Protein AF-A0AA35S7H7-F1 (afdb_monomer)

Structure (mmCIF, N/CA/C/O backbone):
data_AF-A0AA35S7H7-F1
#
_entry.id   AF-A0AA35S7H7-F1
#
loop_
_atom_site.group_PDB
_atom_site.id
_atom_site.type_symbol
_atom_site.label_atom_id
_atom_site.label_alt_id
_atom_site.label_comp_id
_atom_site.label_asym_id
_atom_site.label_entity_id
_atom_site.label_seq_id
_atom_site.pdbx_PDB_ins_code
_atom_site.Cartn_x
_atom_site.Cartn_y
_atom_site.Cartn_z
_atom_site.occupancy
_atom_site.B_iso_or_equiv
_atom_site.auth_seq_id
_atom_site.auth_comp_id
_atom_site.auth_asym_id
_atom_site.auth_atom_id
_atom_site.pdbx_PDB_model_num
ATOM 1 N N . MET A 1 1 ? -3.999 16.940 -35.753 1.00 52.50 1 MET A N 1
ATOM 2 C CA . MET A 1 1 ? -2.829 16.603 -36.598 1.00 52.50 1 MET A CA 1
ATOM 3 C C . MET A 1 1 ? -1.542 17.101 -35.963 1.00 52.50 1 MET A C 1
ATOM 5 O O . MET A 1 1 ? -0.672 16.279 -35.731 1.00 52.50 1 MET A O 1
ATOM 9 N N . GLU A 1 2 ? -1.475 18.368 -35.552 1.00 58.22 2 GLU A N 1
ATOM 10 C CA . GLU A 1 2 ? -0.296 18.993 -34.922 1.00 58.22 2 GLU A CA 1
ATOM 11 C C . GLU A 1 2 ? 0.248 18.241 -33.683 1.00 58.22 2 GLU A C 1
ATOM 13 O O . GLU A 1 2 ? 1.444 17.981 -33.586 1.00 58.22 2 GLU A O 1
ATOM 18 N N . CYS A 1 3 ? -0.618 17.760 -32.777 1.00 60.22 3 CYS A N 1
ATOM 19 C CA . CYS A 1 3 ? -0.177 16.963 -31.619 1.00 60.22 3 CYS A CA 1
ATOM 20 C C . CYS A 1 3 ? 0.458 15.611 -31.998 1.00 60.22 3 CYS A C 1
ATOM 22 O O . CYS A 1 3 ? 1.395 15.171 -31.341 1.00 60.22 3 CYS A O 1
ATOM 24 N N . VAL A 1 4 ? -0.030 14.948 -33.053 1.00 66.81 4 VAL A N 1
ATOM 25 C CA . VAL A 1 4 ? 0.503 13.645 -33.502 1.00 66.81 4 VAL A CA 1
ATOM 26 C C . VAL A 1 4 ? 1.859 13.828 -34.182 1.00 66.81 4 VAL A C 1
ATOM 28 O O . VAL A 1 4 ? 2.752 12.996 -34.035 1.00 66.81 4 VAL A O 1
ATOM 31 N N . GLU A 1 5 ? 2.025 14.933 -34.902 1.00 69.69 5 GLU A N 1
ATOM 32 C CA . GLU A 1 5 ? 3.273 15.296 -35.567 1.00 69.69 5 GLU A CA 1
ATOM 33 C C . GLU A 1 5 ? 4.365 15.653 -34.551 1.00 69.69 5 GLU A C 1
ATOM 35 O O . GLU A 1 5 ? 5.467 15.110 -34.622 1.00 69.69 5 GLU A O 1
ATOM 40 N N . ASN A 1 6 ? 4.021 16.419 -33.511 1.00 75.19 6 ASN A N 1
ATOM 41 C CA . ASN A 1 6 ? 4.930 16.715 -32.402 1.00 75.19 6 ASN A CA 1
ATOM 42 C C . ASN A 1 6 ? 5.379 15.444 -31.660 1.00 75.19 6 ASN A C 1
ATOM 44 O O . ASN A 1 6 ? 6.568 15.278 -31.393 1.00 75.19 6 ASN A O 1
ATOM 48 N N . VAL A 1 7 ? 4.472 14.496 -31.386 1.00 85.88 7 VAL A N 1
ATOM 49 C CA . VAL A 1 7 ? 4.832 13.213 -30.747 1.00 85.88 7 VAL A CA 1
ATOM 50 C C . VAL A 1 7 ? 5.862 12.441 -31.577 1.00 85.88 7 VAL A C 1
ATOM 52 O O . VAL A 1 7 ? 6.839 11.939 -31.025 1.00 85.88 7 VAL A O 1
ATOM 55 N N . ARG A 1 8 ? 5.702 12.391 -32.906 1.00 86.12 8 ARG A N 1
ATOM 56 C CA . ARG A 1 8 ? 6.663 11.714 -33.795 1.00 86.12 8 ARG A CA 1
ATOM 57 C C . ARG A 1 8 ? 8.045 12.364 -33.768 1.00 86.12 8 ARG A C 1
ATOM 59 O O . ARG A 1 8 ? 9.040 11.645 -33.763 1.00 86.12 8 ARG A O 1
ATOM 66 N N . ILE A 1 9 ? 8.101 13.695 -33.726 1.00 92.69 9 ILE A N 1
ATOM 67 C CA . ILE A 1 9 ? 9.357 14.455 -33.688 1.00 92.69 9 ILE A CA 1
ATOM 68 C C . ILE A 1 9 ? 10.096 14.223 -32.362 1.00 92.69 9 ILE A C 1
ATOM 70 O O . ILE A 1 9 ? 11.305 13.995 -32.364 1.00 92.69 9 ILE A O 1
ATOM 74 N N . PHE A 1 10 ? 9.386 14.240 -31.229 1.00 94.62 10 PHE A N 1
ATOM 75 C CA . PHE A 1 10 ? 10.008 14.114 -29.905 1.00 94.62 10 PHE A CA 1
ATOM 76 C C . PHE A 1 10 ? 10.290 12.671 -29.475 1.00 94.62 10 PHE A C 1
ATOM 78 O O . PHE A 1 10 ? 11.195 12.454 -28.666 1.00 94.62 10 PHE A O 1
ATOM 85 N N . LYS A 1 11 ? 9.589 11.673 -30.031 1.00 95.12 11 LYS A N 1
ATOM 86 C CA . LYS A 1 11 ? 9.760 10.252 -29.685 1.00 95.12 11 LYS A CA 1
ATOM 87 C C . LYS A 1 11 ? 11.224 9.778 -29.604 1.00 95.12 11 LYS A C 1
ATOM 89 O O . LYS A 1 11 ? 11.565 9.202 -28.568 1.00 95.12 11 LYS A O 1
ATOM 94 N N . PRO A 1 12 ? 12.122 10.012 -30.584 1.00 95.88 12 PRO A N 1
ATOM 95 C CA . PRO A 1 12 ? 13.512 9.548 -30.481 1.00 95.88 12 PRO A CA 1
ATOM 96 C C . PRO A 1 12 ? 14.283 10.205 -29.326 1.00 95.88 12 PRO A C 1
ATOM 98 O O . PRO A 1 12 ? 15.085 9.545 -28.664 1.00 95.88 12 PRO A O 1
ATOM 101 N N . TYR A 1 13 ? 14.016 11.481 -29.036 1.00 96.69 13 TYR A N 1
ATOM 102 C CA . TYR A 1 13 ? 14.663 12.206 -27.941 1.00 96.69 13 TYR A CA 1
ATOM 103 C C . TYR A 1 13 ? 14.195 11.702 -26.579 1.00 96.69 13 TYR A C 1
ATOM 105 O O . TYR A 1 13 ? 15.021 11.471 -25.699 1.00 96.69 13 TYR A O 1
ATOM 113 N N . ILE A 1 14 ? 12.889 11.470 -26.421 1.00 96.44 14 ILE A N 1
ATOM 114 C CA . ILE A 1 14 ? 12.329 10.928 -25.179 1.00 96.44 14 ILE A CA 1
ATOM 115 C C . ILE A 1 14 ? 12.765 9.475 -24.974 1.00 96.44 14 ILE A C 1
ATOM 117 O O . ILE A 1 14 ? 13.148 9.113 -23.869 1.00 96.44 14 ILE A O 1
ATOM 121 N N . THR A 1 15 ? 12.818 8.661 -26.030 1.00 96.06 15 THR A N 1
ATOM 122 C CA . THR A 1 15 ? 13.350 7.287 -25.951 1.00 96.06 15 THR A CA 1
ATOM 123 C C . THR A 1 15 ? 14.799 7.295 -25.458 1.00 96.06 15 THR A C 1
ATOM 125 O O . THR A 1 15 ? 15.158 6.575 -24.525 1.00 96.06 15 THR A O 1
ATOM 128 N N . LYS A 1 16 ? 15.631 8.188 -26.016 1.00 96.62 16 LYS A N 1
ATOM 129 C CA . LYS A 1 16 ? 17.013 8.369 -25.566 1.00 96.62 16 LYS A CA 1
ATOM 130 C C . LYS A 1 16 ? 17.076 8.845 -24.113 1.00 96.62 16 LYS A C 1
ATOM 132 O O . LYS A 1 16 ? 17.885 8.317 -23.356 1.00 96.62 16 LYS A O 1
ATOM 137 N N . LEU A 1 17 ? 16.230 9.794 -23.712 1.00 96.94 17 LEU A N 1
ATOM 138 C CA . LEU A 1 17 ? 16.145 10.264 -22.328 1.00 96.94 17 LEU A CA 1
ATOM 139 C C . LEU A 1 17 ? 15.820 9.114 -21.366 1.00 96.94 17 LEU A C 1
ATOM 141 O O . LEU A 1 17 ? 16.544 8.939 -20.394 1.00 96.94 17 LEU A O 1
ATOM 145 N N . ILE A 1 18 ? 14.800 8.301 -21.658 1.00 97.06 18 ILE A N 1
ATOM 146 C CA . ILE A 1 18 ? 14.413 7.143 -20.834 1.00 97.06 18 ILE A CA 1
ATOM 147 C C . ILE A 1 18 ? 15.594 6.179 -20.671 1.00 97.06 18 ILE A C 1
ATOM 149 O O . ILE A 1 18 ? 15.889 5.759 -19.554 1.00 97.06 18 ILE A O 1
ATOM 153 N N . SER A 1 19 ? 16.313 5.884 -21.758 1.00 95.81 19 SER A N 1
ATOM 154 C CA . SER A 1 19 ? 17.505 5.031 -21.715 1.00 95.81 19 SER A CA 1
ATOM 155 C C . SER A 1 19 ? 18.597 5.598 -20.793 1.00 95.81 19 SER A C 1
ATOM 157 O O . SER A 1 19 ? 19.118 4.875 -19.944 1.00 95.81 19 SER A O 1
ATOM 159 N N . HIS A 1 20 ? 18.892 6.902 -20.873 1.00 97.19 20 HIS A N 1
ATOM 160 C CA . HIS A 1 20 ? 19.888 7.536 -19.996 1.00 97.19 20 HIS A CA 1
ATOM 161 C C . HIS A 1 20 ? 19.418 7.576 -18.540 1.00 97.19 20 HIS A C 1
ATOM 163 O O . HIS A 1 20 ? 20.194 7.273 -17.641 1.00 97.19 20 HIS A O 1
ATOM 169 N N . LEU A 1 21 ? 18.147 7.900 -18.293 1.00 97.69 21 LEU A N 1
ATOM 170 C CA . LEU A 1 21 ? 17.572 7.899 -16.947 1.00 97.69 21 LEU A CA 1
ATOM 171 C C . LEU A 1 21 ? 17.599 6.501 -16.322 1.00 97.69 21 LEU A C 1
ATOM 173 O O . LEU A 1 21 ? 17.885 6.381 -15.135 1.00 97.69 21 LEU A O 1
ATOM 177 N N . CYS A 1 22 ? 17.376 5.448 -17.114 1.00 97.31 22 CYS A N 1
ATOM 178 C CA . CYS A 1 22 ? 17.541 4.068 -16.667 1.00 97.31 22 CYS A CA 1
ATOM 179 C C . CYS A 1 22 ? 18.980 3.803 -16.208 1.00 97.31 22 CYS A C 1
ATOM 181 O O . CYS A 1 22 ? 19.180 3.220 -15.149 1.00 97.31 22 CYS A O 1
ATOM 183 N N . VAL A 1 23 ? 19.984 4.259 -16.965 1.00 96.62 23 VAL A N 1
ATOM 184 C CA . VAL A 1 23 ? 21.399 4.125 -16.577 1.00 96.62 23 VAL A CA 1
ATOM 185 C C . VAL A 1 23 ? 21.710 4.932 -15.315 1.00 96.62 23 VAL A C 1
ATOM 187 O O . VAL A 1 23 ? 22.349 4.410 -14.410 1.00 96.62 23 VAL A O 1
ATOM 190 N N . HIS A 1 24 ? 21.209 6.163 -15.204 1.00 96.62 24 HIS A N 1
ATOM 191 C CA . HIS A 1 24 ? 21.417 7.011 -14.026 1.00 96.62 24 HIS A CA 1
ATOM 192 C C . HIS A 1 24 ? 20.692 6.522 -12.766 1.00 96.62 24 HIS A C 1
ATOM 194 O O . HIS A 1 24 ? 21.058 6.923 -11.668 1.00 96.62 24 HIS A O 1
ATOM 200 N N . CYS A 1 25 ? 19.671 5.674 -12.900 1.00 96.38 25 CYS A N 1
ATOM 201 C CA . CYS A 1 25 ? 18.990 5.055 -11.761 1.00 96.38 25 CYS A CA 1
ATOM 202 C C . CYS A 1 25 ? 19.670 3.775 -11.262 1.00 96.38 25 CYS A C 1
ATOM 204 O O . CYS A 1 25 ? 19.179 3.194 -10.292 1.00 96.38 25 CYS A O 1
ATOM 206 N N . ARG A 1 26 ? 20.752 3.321 -11.911 1.00 95.81 26 ARG A N 1
ATOM 207 C CA . ARG A 1 26 ? 21.516 2.149 -11.473 1.00 95.81 26 ARG A CA 1
ATOM 208 C C . ARG A 1 26 ? 22.166 2.418 -10.125 1.00 95.81 26 ARG A C 1
ATOM 210 O O . ARG A 1 26 ? 22.703 3.495 -9.889 1.00 95.81 26 ARG A O 1
ATOM 217 N N . LEU A 1 27 ? 22.100 1.413 -9.265 1.00 94.44 27 LEU A N 1
ATOM 218 C CA . LEU A 1 27 ? 22.806 1.388 -7.991 1.00 94.44 27 LEU A CA 1
ATOM 219 C C . LEU A 1 27 ? 24.266 0.985 -8.205 1.00 94.44 27 LEU A C 1
ATOM 221 O O . LEU A 1 27 ? 24.585 0.307 -9.188 1.00 94.44 27 LEU A O 1
ATOM 225 N N . ASP A 1 28 ? 25.126 1.364 -7.267 1.00 93.19 28 ASP A N 1
ATOM 226 C CA . ASP A 1 28 ? 26.518 0.920 -7.263 1.00 93.19 28 ASP A CA 1
ATOM 227 C C . ASP A 1 28 ? 26.595 -0.601 -7.031 1.00 93.19 28 ASP A C 1
ATOM 229 O O . ASP A 1 28 ? 25.786 -1.179 -6.302 1.00 93.19 28 ASP A O 1
ATOM 233 N N . GLU A 1 29 ? 27.537 -1.276 -7.697 1.00 90.50 29 GLU A N 1
ATOM 234 C CA . GLU A 1 29 ? 27.631 -2.748 -7.692 1.00 90.50 29 GLU A CA 1
ATOM 235 C C . GLU A 1 29 ? 28.062 -3.338 -6.344 1.00 90.50 29 GLU A C 1
ATOM 237 O O . GLU A 1 29 ? 27.766 -4.501 -6.067 1.00 90.50 29 GLU A O 1
ATOM 242 N N . ASP A 1 30 ? 28.755 -2.547 -5.525 1.00 89.88 30 ASP A N 1
ATOM 243 C CA . ASP A 1 30 ? 29.303 -2.909 -4.217 1.00 89.88 30 ASP A CA 1
ATOM 244 C C . ASP A 1 30 ? 28.299 -2.741 -3.066 1.00 89.88 30 ASP A C 1
ATOM 246 O O . ASP A 1 30 ? 28.601 -3.097 -1.922 1.00 89.88 30 ASP A O 1
ATOM 250 N N . VAL A 1 31 ? 27.087 -2.253 -3.359 1.00 89.19 31 VAL A N 1
ATOM 251 C CA . VAL A 1 31 ? 25.988 -2.208 -2.390 1.00 89.19 31 VAL A CA 1
ATOM 252 C C . VAL A 1 31 ? 25.719 -3.615 -1.851 1.00 89.19 31 VAL A C 1
ATOM 254 O O . VAL A 1 31 ? 25.658 -4.602 -2.584 1.00 89.19 31 VAL A O 1
ATOM 257 N N . ASN A 1 32 ? 25.561 -3.708 -0.529 1.00 90.38 32 ASN A N 1
ATOM 258 C CA . ASN A 1 32 ? 25.310 -4.979 0.132 1.00 90.38 32 ASN A CA 1
ATOM 259 C C . ASN A 1 32 ? 23.986 -5.589 -0.357 1.00 90.38 32 ASN A C 1
ATOM 261 O O . ASN A 1 32 ? 22.957 -4.915 -0.404 1.00 90.38 32 ASN A O 1
ATOM 265 N N . LYS A 1 33 ? 24.012 -6.898 -0.626 1.00 89.62 33 LYS A N 1
ATOM 266 C CA . LYS A 1 33 ? 22.881 -7.722 -1.060 1.00 89.62 33 LYS A CA 1
ATOM 267 C C . LYS A 1 33 ? 21.599 -7.504 -0.258 1.00 89.62 33 LYS A C 1
ATOM 269 O O . LYS A 1 33 ? 20.509 -7.573 -0.828 1.00 89.62 33 LYS A O 1
ATOM 274 N N . ASP A 1 34 ? 21.718 -7.241 1.040 1.00 89.25 34 ASP A N 1
ATOM 275 C CA . ASP A 1 34 ? 20.573 -7.070 1.939 1.00 89.25 34 ASP A CA 1
ATOM 276 C C . ASP A 1 34 ? 20.021 -5.637 1.972 1.00 89.25 34 ASP A C 1
ATOM 278 O O . ASP A 1 34 ? 18.965 -5.382 2.558 1.00 89.25 34 ASP A O 1
ATOM 282 N N . THR A 1 35 ? 20.696 -4.694 1.314 1.00 88.88 35 THR A N 1
ATOM 283 C CA . THR A 1 35 ? 20.325 -3.282 1.287 1.00 88.88 35 THR A CA 1
ATOM 284 C C . THR A 1 35 ? 19.246 -3.012 0.240 1.00 88.88 35 THR A C 1
ATOM 286 O O . THR A 1 35 ? 19.286 -3.487 -0.899 1.00 88.88 35 THR A O 1
ATOM 289 N N . VAL A 1 36 ? 18.264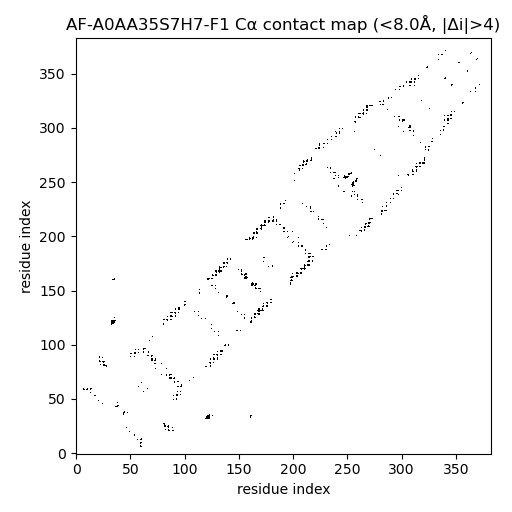 -2.204 0.636 1.00 89.12 36 VAL A N 1
ATOM 290 C CA . VAL A 1 36 ? 17.262 -1.620 -0.257 1.00 89.12 36 VAL A CA 1
ATOM 291 C C . VAL A 1 36 ? 17.454 -0.101 -0.237 1.00 89.12 36 VAL A C 1
ATOM 293 O O . VAL A 1 36 ? 17.602 0.451 0.855 1.00 89.12 36 VAL A O 1
ATOM 296 N N . PRO A 1 37 ? 17.470 0.583 -1.394 1.00 76.75 37 PRO A N 1
ATOM 297 C CA . PRO A 1 37 ? 17.712 2.023 -1.456 1.00 76.75 37 PRO A CA 1
ATOM 298 C C . PRO A 1 37 ? 16.688 2.806 -0.635 1.00 76.75 37 PRO A C 1
ATOM 300 O O . PRO A 1 37 ? 15.478 2.610 -0.781 1.00 76.75 37 PRO A O 1
ATOM 303 N N . GLY A 1 38 ? 17.161 3.715 0.216 1.00 75.44 38 GLY A N 1
ATOM 304 C CA . GLY A 1 38 ? 16.283 4.547 1.024 1.00 75.44 38 GLY A CA 1
ATOM 305 C C . GLY A 1 38 ? 15.600 5.626 0.184 1.00 75.44 38 GLY A C 1
ATOM 306 O O . GLY A 1 38 ? 16.264 6.451 -0.434 1.00 75.44 38 GLY A O 1
ATOM 307 N N . GLU A 1 39 ? 14.266 5.716 0.230 1.00 71.00 39 GLU A N 1
ATOM 308 C CA . GLU A 1 39 ? 13.509 6.783 -0.461 1.00 71.00 39 GLU A CA 1
ATOM 309 C C . GLU A 1 39 ? 13.884 8.207 0.017 1.00 71.00 39 GLU A C 1
ATOM 311 O O . GLU A 1 39 ? 13.603 9.187 -0.670 1.00 71.00 39 GLU A O 1
ATOM 316 N N . LYS A 1 40 ? 14.487 8.340 1.208 1.00 70.44 40 LYS A N 1
ATOM 317 C CA . LYS A 1 40 ? 14.832 9.631 1.834 1.00 70.44 40 LYS A CA 1
ATOM 318 C C . LYS A 1 40 ? 16.240 10.128 1.512 1.00 70.44 40 LYS A C 1
ATOM 320 O O . LYS A 1 40 ? 16.529 11.289 1.787 1.00 70.44 40 LYS A O 1
ATOM 325 N N . GLU A 1 41 ? 17.095 9.270 0.976 1.00 87.06 41 GLU A N 1
ATOM 326 C CA . GLU A 1 41 ? 18.457 9.631 0.586 1.00 87.06 41 GLU A CA 1
ATOM 327 C C . GLU A 1 41 ? 18.429 10.498 -0.676 1.00 87.06 41 GLU A C 1
ATOM 329 O O . GLU A 1 41 ? 17.467 10.449 -1.443 1.00 87.06 41 GLU A O 1
ATOM 334 N N . GLU A 1 42 ? 19.478 11.288 -0.912 1.00 91.06 42 GLU A N 1
ATOM 335 C CA . GLU A 1 42 ? 19.562 12.175 -2.082 1.00 91.06 42 GLU A CA 1
ATOM 336 C C . GLU A 1 42 ? 19.336 11.404 -3.390 1.00 91.06 42 GLU A C 1
ATOM 338 O O . GLU A 1 42 ? 18.514 11.798 -4.221 1.00 91.06 42 GLU A O 1
ATOM 343 N N . PHE A 1 43 ? 19.969 10.235 -3.523 1.00 92.94 43 PHE A N 1
ATOM 344 C CA . PHE A 1 43 ? 19.768 9.358 -4.672 1.00 92.94 43 PHE A CA 1
ATOM 345 C C . PHE A 1 43 ? 18.345 8.782 -4.740 1.00 92.94 43 PHE A C 1
ATOM 347 O O . PHE A 1 43 ? 17.753 8.705 -5.817 1.00 92.94 43 PHE A O 1
ATOM 354 N N . GLY A 1 44 ? 17.744 8.437 -3.598 1.00 92.81 44 GLY A N 1
ATOM 355 C CA . GLY A 1 44 ? 16.343 8.016 -3.523 1.00 92.81 44 GLY A CA 1
ATOM 356 C C . GLY A 1 44 ? 15.373 9.098 -4.011 1.00 92.81 44 GLY A C 1
ATOM 357 O O . GLY A 1 44 ? 14.455 8.806 -4.781 1.00 92.81 44 GLY A O 1
ATOM 358 N N . GLN A 1 45 ? 15.612 10.361 -3.644 1.00 93.56 45 GLN A N 1
ATOM 359 C CA . GLN A 1 45 ? 14.822 11.501 -4.122 1.00 93.56 45 GLN A CA 1
ATOM 360 C C . GLN A 1 45 ? 15.047 11.789 -5.607 1.00 93.56 45 GLN A C 1
ATOM 362 O O . GLN A 1 45 ? 14.089 12.079 -6.329 1.00 93.56 45 GLN A O 1
ATOM 367 N N . PHE A 1 46 ? 16.284 11.657 -6.095 1.00 96.19 46 PHE A N 1
ATOM 368 C CA . PHE A 1 46 ? 16.570 11.711 -7.527 1.00 96.19 46 PHE A CA 1
ATOM 369 C C . PHE A 1 46 ? 15.750 10.656 -8.281 1.00 96.19 46 PHE A C 1
ATOM 371 O O . PHE A 1 46 ? 15.003 10.994 -9.199 1.00 96.19 46 PHE A O 1
ATOM 378 N N . ARG A 1 47 ? 15.794 9.394 -7.839 1.00 96.50 47 ARG A N 1
ATOM 379 C CA . ARG A 1 47 ? 15.014 8.298 -8.429 1.00 96.50 47 ARG A CA 1
ATOM 380 C C . ARG A 1 47 ? 13.512 8.586 -8.394 1.00 96.50 47 ARG A C 1
ATOM 382 O O . ARG A 1 47 ? 12.820 8.374 -9.388 1.00 96.50 47 ARG A O 1
ATOM 389 N N . LYS A 1 48 ? 12.989 9.117 -7.288 1.00 94.81 48 LYS A N 1
ATOM 390 C CA . LYS A 1 48 ? 11.581 9.525 -7.197 1.00 94.81 48 LYS A CA 1
ATOM 391 C C . LYS A 1 48 ? 11.220 10.585 -8.246 1.00 94.81 48 LYS A C 1
ATOM 393 O O . LYS A 1 48 ? 10.228 10.410 -8.949 1.00 94.81 48 LYS A O 1
ATOM 398 N N . THR A 1 49 ? 12.054 11.610 -8.413 1.00 96.25 49 THR A N 1
ATOM 399 C CA . THR A 1 49 ? 11.884 12.628 -9.464 1.00 96.25 49 THR A CA 1
ATOM 400 C C . THR A 1 49 ? 11.914 11.997 -10.858 1.00 96.25 49 THR A C 1
ATOM 402 O O . THR A 1 49 ? 11.071 12.304 -11.696 1.00 96.25 49 THR A O 1
ATOM 405 N N . VAL A 1 50 ? 12.827 11.051 -11.112 1.00 97.00 50 VAL A N 1
ATOM 406 C CA . VAL A 1 50 ? 12.872 10.314 -12.386 1.00 97.00 50 VAL A CA 1
ATOM 407 C C . VAL A 1 50 ? 11.561 9.572 -12.645 1.00 97.00 50 VAL A C 1
ATOM 409 O O . VAL A 1 50 ? 11.035 9.645 -13.751 1.00 97.00 50 VAL A O 1
ATOM 412 N N . LYS A 1 51 ? 10.989 8.900 -11.640 1.00 95.75 51 LYS A N 1
ATOM 413 C CA . LYS A 1 51 ? 9.674 8.247 -11.761 1.00 95.75 51 LYS A CA 1
ATOM 414 C C . LYS A 1 51 ? 8.566 9.216 -12.163 1.00 95.75 51 LYS A C 1
ATOM 416 O O . LYS A 1 51 ? 7.736 8.856 -12.994 1.00 95.75 51 LYS A O 1
ATOM 421 N N . GLU A 1 52 ? 8.541 10.408 -11.576 1.00 95.56 52 GLU A N 1
ATOM 422 C CA . GLU A 1 52 ? 7.564 11.455 -11.900 1.00 95.56 52 GLU A CA 1
ATOM 423 C C . GLU A 1 52 ? 7.737 11.924 -13.352 1.00 95.56 52 GLU A C 1
ATOM 425 O O . GLU A 1 52 ? 6.791 11.845 -14.133 1.00 95.56 52 GLU A O 1
ATOM 430 N N . VAL A 1 53 ? 8.968 12.250 -13.762 1.00 96.69 53 VAL A N 1
ATOM 431 C CA . VAL A 1 53 ? 9.285 12.636 -15.149 1.00 96.69 53 VAL A CA 1
ATOM 432 C C . VAL A 1 53 ? 8.884 11.547 -16.143 1.00 96.69 53 VAL A C 1
ATOM 434 O O . VAL A 1 53 ? 8.274 11.844 -17.168 1.00 96.69 53 VAL A O 1
ATOM 437 N N . LEU A 1 54 ? 9.197 10.279 -15.855 1.00 96.62 54 LEU A N 1
ATOM 438 C CA . LEU A 1 54 ? 8.841 9.155 -16.722 1.00 96.62 54 LEU A CA 1
ATOM 439 C C . LEU A 1 54 ? 7.327 9.058 -16.918 1.00 96.62 54 LEU A C 1
ATOM 441 O O . LEU A 1 54 ? 6.882 8.891 -18.050 1.00 96.62 54 LEU A O 1
ATOM 445 N N . ARG A 1 55 ? 6.535 9.203 -15.849 1.00 93.81 55 ARG A N 1
ATOM 446 C CA . ARG A 1 55 ? 5.065 9.173 -15.929 1.00 93.81 55 ARG A CA 1
ATOM 447 C C . ARG A 1 55 ? 4.508 10.294 -16.804 1.00 93.81 55 ARG A C 1
ATOM 449 O O . ARG A 1 55 ? 3.558 10.050 -17.543 1.00 93.81 55 ARG A O 1
ATOM 456 N N . ASP A 1 56 ? 5.131 11.467 -16.781 1.00 94.00 56 ASP A N 1
ATOM 457 C CA . ASP A 1 56 ? 4.678 12.617 -17.564 1.00 94.00 56 ASP A CA 1
ATOM 458 C C . ASP A 1 56 ? 5.017 12.501 -19.055 1.00 94.00 56 ASP A C 1
ATOM 460 O O . ASP A 1 56 ? 4.280 13.017 -19.891 1.00 94.00 56 ASP A O 1
ATOM 464 N N . VAL A 1 57 ? 6.105 11.812 -19.420 1.00 94.81 57 VAL A N 1
ATOM 465 C CA . VAL A 1 57 ? 6.578 11.750 -20.819 1.00 94.81 57 VAL A CA 1
ATOM 466 C C . VAL A 1 57 ? 6.311 10.416 -21.515 1.00 94.81 57 VAL A C 1
ATOM 468 O O . VAL A 1 57 ? 6.446 10.329 -22.739 1.00 94.81 57 VAL A O 1
ATOM 471 N N . ILE A 1 58 ? 5.921 9.365 -20.783 1.00 95.12 58 ILE A N 1
ATOM 472 C CA . ILE A 1 58 ? 5.822 8.004 -21.334 1.00 95.12 58 ILE A CA 1
ATOM 473 C C . ILE A 1 58 ? 4.825 7.885 -22.491 1.00 95.12 58 ILE A C 1
ATOM 475 O O . ILE A 1 58 ? 5.027 7.077 -23.400 1.00 95.12 58 ILE A O 1
ATOM 479 N N . PHE A 1 59 ? 3.779 8.716 -22.507 1.00 92.94 59 PHE A N 1
ATOM 480 C CA . PHE A 1 59 ? 2.771 8.717 -23.569 1.00 92.94 59 PHE A CA 1
ATOM 481 C C . PHE A 1 59 ? 3.348 9.076 -24.952 1.00 92.94 59 PHE A C 1
ATOM 483 O O . PHE A 1 59 ? 2.760 8.706 -25.966 1.00 92.94 59 PHE A O 1
ATOM 490 N N . ILE A 1 60 ? 4.490 9.776 -25.006 1.00 94.19 60 ILE A N 1
ATOM 491 C CA . ILE A 1 60 ? 5.152 10.185 -26.256 1.00 94.19 60 ILE A CA 1
ATOM 492 C C . ILE A 1 60 ? 5.779 8.974 -26.962 1.00 94.19 60 ILE A C 1
ATOM 494 O O . ILE A 1 60 ? 5.772 8.890 -28.190 1.00 94.19 60 ILE A O 1
ATOM 498 N N . VAL A 1 61 ? 6.331 8.030 -26.195 1.00 94.38 61 VAL A N 1
ATOM 499 C CA . VAL A 1 61 ? 6.981 6.827 -26.741 1.00 94.38 61 VAL A CA 1
ATOM 500 C C . VAL A 1 61 ? 5.982 5.680 -26.855 1.00 94.38 61 VAL A C 1
ATOM 502 O O . VAL A 1 61 ? 5.896 5.049 -27.909 1.00 94.38 61 VAL A O 1
ATOM 505 N N . GLY A 1 62 ? 5.206 5.465 -25.792 1.00 92.56 62 GLY A N 1
ATOM 506 C CA . GLY A 1 62 ? 4.322 4.322 -25.598 1.00 92.56 62 GLY A CA 1
ATOM 507 C C . GLY A 1 62 ? 4.780 3.479 -24.407 1.00 92.56 62 GLY A C 1
ATOM 508 O O . GLY A 1 62 ? 5.871 2.911 -24.418 1.00 92.56 62 GLY A O 1
ATOM 509 N N . SER A 1 63 ? 3.931 3.361 -23.383 1.00 93.25 63 SER A N 1
ATOM 510 C CA . SER A 1 63 ? 4.241 2.632 -22.141 1.00 93.25 63 SER A CA 1
ATOM 511 C C . SER A 1 63 ? 4.561 1.158 -22.380 1.00 93.25 63 SER A C 1
ATOM 513 O O . SER A 1 63 ? 5.528 0.643 -21.825 1.00 93.25 63 SER A O 1
ATOM 515 N N . LEU A 1 64 ? 3.797 0.492 -23.250 1.00 92.81 64 LEU A N 1
ATOM 516 C CA . LEU A 1 64 ? 3.998 -0.920 -23.569 1.00 92.81 64 LEU A CA 1
ATOM 517 C C . LEU A 1 64 ? 5.290 -1.176 -24.364 1.00 92.81 64 LEU A C 1
ATOM 519 O O . LEU A 1 64 ? 5.943 -2.193 -24.148 1.00 92.81 64 LEU A O 1
ATOM 523 N N . GLU A 1 65 ? 5.668 -0.252 -25.253 1.00 93.12 65 GLU A N 1
ATOM 524 C CA . GLU A 1 65 ? 6.902 -0.335 -26.048 1.00 93.12 65 GLU A CA 1
ATOM 525 C C . GLU A 1 65 ? 8.131 -0.263 -25.138 1.00 93.12 65 GLU A C 1
ATOM 527 O O . GLU A 1 65 ? 8.972 -1.160 -25.163 1.00 93.12 65 GLU A O 1
ATOM 532 N N . VAL A 1 66 ? 8.168 0.735 -24.248 1.00 95.38 66 VAL A N 1
ATOM 533 C CA . VAL A 1 66 ? 9.241 0.891 -23.254 1.00 95.38 66 VAL A CA 1
ATOM 534 C C . VAL A 1 66 ? 9.286 -0.298 -22.295 1.00 95.38 66 VAL A C 1
ATOM 536 O O . VAL A 1 66 ? 10.359 -0.830 -22.020 1.00 95.38 66 VAL A O 1
ATOM 539 N N . PHE A 1 67 ? 8.131 -0.760 -21.804 1.00 96.12 67 PHE A N 1
ATOM 540 C CA . PHE A 1 67 ? 8.074 -1.926 -20.921 1.00 96.12 67 PHE A CA 1
ATOM 541 C C . PHE A 1 67 ? 8.622 -3.188 -21.607 1.00 96.12 67 PHE A C 1
ATOM 543 O O . PHE A 1 67 ? 9.361 -3.946 -20.984 1.00 96.12 67 PHE A O 1
ATOM 550 N N . GLY A 1 68 ? 8.304 -3.404 -22.888 1.00 95.19 68 GLY A N 1
ATOM 551 C CA . GLY A 1 68 ? 8.783 -4.550 -23.669 1.00 95.19 68 GLY A CA 1
ATOM 552 C C . GLY A 1 68 ? 10.277 -4.519 -23.960 1.00 95.19 68 GLY A C 1
ATOM 553 O O . GLY A 1 68 ? 10.938 -5.557 -23.878 1.00 95.19 68 GLY A O 1
ATOM 554 N N . GLU A 1 69 ? 10.828 -3.341 -24.246 1.00 95.06 69 GLU A N 1
ATOM 555 C CA . GLU A 1 69 ? 12.271 -3.162 -24.419 1.00 95.06 69 GLU A CA 1
ATOM 556 C C . GLU A 1 69 ? 13.030 -3.484 -23.124 1.00 95.06 69 GLU A C 1
ATOM 558 O O . GLU A 1 69 ? 13.978 -4.271 -23.128 1.00 95.06 69 GLU A O 1
ATOM 563 N N . LEU A 1 70 ? 12.576 -2.934 -21.994 1.00 96.44 70 LEU A N 1
ATOM 564 C CA . LEU A 1 70 ? 13.193 -3.168 -20.687 1.00 96.44 70 LEU A CA 1
ATOM 565 C C . LEU A 1 70 ? 13.053 -4.622 -20.236 1.00 96.44 70 LEU A C 1
ATOM 567 O O . LEU A 1 70 ? 14.023 -5.206 -19.757 1.00 96.44 70 LEU A O 1
ATOM 571 N N . TYR A 1 71 ? 11.891 -5.237 -20.460 1.00 95.88 71 TYR A N 1
ATOM 572 C CA . TYR A 1 71 ? 11.694 -6.665 -20.222 1.00 95.88 71 TYR A CA 1
ATOM 573 C C . TYR A 1 71 ? 12.686 -7.510 -21.035 1.00 95.88 71 TYR A C 1
ATOM 575 O O . TYR A 1 71 ? 13.354 -8.387 -20.490 1.00 95.88 71 TYR A O 1
ATOM 583 N N . SER A 1 72 ? 12.862 -7.189 -22.321 1.00 95.00 72 SER A N 1
ATOM 584 C CA . SER A 1 72 ? 13.828 -7.877 -23.185 1.00 95.00 72 SER A CA 1
ATOM 585 C C . SER A 1 72 ? 15.267 -7.726 -22.683 1.00 95.00 72 SER A C 1
ATOM 587 O O . SER A 1 72 ? 16.066 -8.644 -22.850 1.00 95.00 72 SER A O 1
ATOM 589 N N . ASN A 1 73 ? 15.606 -6.595 -22.052 1.00 93.50 73 ASN A N 1
ATOM 590 C CA . ASN A 1 73 ? 16.909 -6.395 -21.418 1.00 93.50 73 ASN A CA 1
ATOM 591 C C . ASN A 1 73 ? 17.091 -7.285 -20.185 1.00 93.50 73 ASN A C 1
ATOM 593 O O . ASN A 1 73 ? 18.144 -7.901 -20.061 1.00 93.50 73 ASN A O 1
ATOM 597 N N . ILE A 1 74 ? 16.075 -7.407 -19.326 1.00 93.94 74 ILE A N 1
ATOM 598 C CA . ILE A 1 74 ? 16.116 -8.268 -18.130 1.00 93.94 74 ILE A CA 1
ATOM 599 C C . ILE A 1 74 ? 16.275 -9.747 -18.505 1.00 93.94 74 ILE A C 1
ATOM 601 O O . ILE A 1 74 ? 16.922 -10.502 -17.785 1.00 93.94 74 ILE A O 1
ATOM 605 N N . CYS A 1 75 ? 15.738 -10.168 -19.652 1.00 92.19 75 CYS A N 1
ATOM 606 C CA . CYS A 1 75 ? 15.903 -11.532 -20.155 1.00 92.19 75 CYS A CA 1
ATOM 607 C C . CYS A 1 75 ? 17.295 -11.828 -20.747 1.00 92.19 75 CYS A C 1
ATOM 609 O O . CYS A 1 75 ? 17.555 -12.974 -21.122 1.00 92.19 75 CYS A O 1
ATOM 611 N N . LYS A 1 76 ? 18.189 -10.836 -20.879 1.00 90.81 76 LYS A N 1
ATOM 612 C CA . LYS A 1 76 ? 19.540 -11.067 -21.411 1.00 90.81 76 LYS A CA 1
ATOM 613 C C . LYS A 1 76 ? 20.391 -11.857 -20.408 1.00 90.81 76 LYS A C 1
ATOM 615 O O . LYS A 1 76 ? 20.342 -11.583 -19.209 1.00 90.81 76 LYS A O 1
ATOM 620 N N . PRO A 1 77 ? 21.218 -12.807 -20.880 1.00 86.19 77 PRO A N 1
ATOM 621 C CA . PRO A 1 77 ? 22.139 -13.519 -20.005 1.00 86.19 77 PRO A CA 1
ATOM 622 C C . PRO A 1 77 ? 23.208 -12.564 -19.456 1.00 86.19 77 PRO A C 1
ATOM 624 O O . PRO A 1 77 ? 23.626 -11.636 -20.147 1.00 86.19 77 PRO A O 1
ATOM 627 N N . ASN A 1 78 ? 23.691 -12.840 -18.241 1.00 86.50 78 ASN A N 1
ATOM 628 C CA . ASN A 1 78 ? 24.779 -12.112 -17.570 1.00 86.50 78 ASN A CA 1
ATOM 629 C C . ASN A 1 78 ? 24.502 -10.631 -17.254 1.00 86.50 78 ASN A C 1
ATOM 631 O O . ASN A 1 78 ? 25.449 -9.874 -17.054 1.00 86.50 78 ASN A O 1
ATOM 635 N N . LEU A 1 79 ? 23.235 -10.214 -17.190 1.00 91.62 79 LEU A N 1
ATOM 636 C CA . LEU A 1 79 ? 22.888 -8.883 -16.695 1.00 91.62 79 LEU A CA 1
ATOM 637 C C . LEU A 1 79 ? 23.226 -8.790 -15.199 1.00 91.62 79 LEU A C 1
ATOM 639 O O . LEU A 1 79 ? 22.812 -9.654 -14.418 1.00 91.62 79 LEU A O 1
ATOM 643 N N . SER A 1 80 ? 23.972 -7.763 -14.791 1.00 94.31 80 SER A N 1
ATOM 644 C CA . SER A 1 80 ? 24.286 -7.565 -13.376 1.00 94.31 80 SER A CA 1
ATOM 645 C C . SER A 1 80 ? 23.022 -7.202 -12.584 1.00 94.31 80 SER A C 1
ATOM 647 O O . SER A 1 80 ? 22.007 -6.752 -13.126 1.00 94.31 80 SER A O 1
ATOM 649 N N . TRP A 1 81 ? 23.052 -7.421 -11.267 1.00 95.00 81 TRP A N 1
ATOM 650 C CA . TRP A 1 81 ? 21.869 -7.232 -10.425 1.00 95.00 81 TRP A CA 1
ATOM 651 C C . TRP A 1 81 ? 21.385 -5.771 -10.415 1.00 95.00 81 TRP A C 1
ATOM 653 O O . TRP A 1 81 ? 20.180 -5.534 -10.401 1.00 95.00 81 TRP A O 1
ATOM 663 N N . ASN A 1 82 ? 22.300 -4.800 -10.462 1.00 95.44 82 ASN A N 1
ATOM 664 C CA . ASN A 1 82 ? 21.996 -3.368 -10.457 1.00 95.44 82 ASN A CA 1
ATOM 665 C C . ASN A 1 82 ? 21.463 -2.884 -11.815 1.00 95.44 82 ASN A C 1
ATOM 667 O O . ASN A 1 82 ? 20.591 -2.018 -11.861 1.00 95.44 82 ASN A O 1
ATOM 671 N N . GLU A 1 83 ? 21.925 -3.470 -12.923 1.00 96.25 83 GLU A N 1
ATOM 672 C CA . GLU A 1 83 ? 21.346 -3.232 -14.248 1.00 96.25 83 GLU A CA 1
ATOM 673 C C . GLU A 1 83 ? 19.925 -3.791 -14.355 1.00 96.25 83 GLU A C 1
ATOM 675 O O . GLU A 1 83 ? 19.033 -3.124 -14.888 1.00 96.25 83 GLU A O 1
ATOM 680 N N . ASN A 1 84 ? 19.707 -4.993 -13.815 1.00 95.94 84 ASN A N 1
ATOM 681 C CA . ASN A 1 84 ? 18.388 -5.611 -13.726 1.00 95.94 84 ASN A CA 1
ATOM 682 C C . ASN A 1 84 ? 17.435 -4.753 -12.877 1.00 95.94 84 ASN A C 1
ATOM 684 O O . ASN A 1 84 ? 16.354 -4.380 -13.332 1.00 95.94 84 ASN A O 1
ATOM 688 N N . GLU A 1 85 ? 17.871 -4.355 -11.679 1.00 97.00 85 GLU A N 1
ATOM 689 C CA . GLU A 1 85 ? 17.104 -3.493 -10.777 1.00 97.00 85 GLU A CA 1
ATOM 690 C C . GLU A 1 85 ? 16.705 -2.170 -11.439 1.00 97.00 85 GLU A C 1
ATOM 692 O O . GLU A 1 85 ? 15.543 -1.772 -11.353 1.00 97.00 85 GLU A O 1
ATOM 697 N N . ALA A 1 86 ? 17.623 -1.524 -12.162 1.00 97.31 86 ALA A N 1
ATOM 698 C CA . ALA A 1 86 ? 17.334 -0.272 -12.847 1.00 97.31 86 ALA A CA 1
ATOM 699 C C . ALA A 1 86 ? 16.285 -0.438 -13.959 1.00 97.31 86 ALA A C 1
ATOM 701 O O . ALA A 1 86 ? 15.401 0.411 -14.106 1.00 97.31 86 ALA A O 1
ATOM 702 N N . CYS A 1 87 ? 16.332 -1.546 -14.709 1.00 97.62 87 CYS A N 1
ATOM 703 C CA . CYS A 1 87 ? 15.301 -1.864 -15.698 1.00 97.62 87 CYS A CA 1
ATOM 704 C C . CYS A 1 87 ? 13.939 -2.066 -15.021 1.00 97.62 87 CYS A C 1
ATOM 706 O O . CYS A 1 87 ? 12.952 -1.449 -15.428 1.00 97.62 87 CYS A O 1
ATOM 708 N N . LEU A 1 88 ? 13.892 -2.857 -13.942 1.00 97.81 88 LEU A N 1
ATOM 709 C CA . LEU A 1 88 ? 12.681 -3.082 -13.146 1.00 97.81 88 LEU A CA 1
ATOM 710 C C . LEU A 1 88 ? 12.133 -1.781 -12.555 1.00 97.81 88 LEU A C 1
ATOM 712 O O . LEU A 1 88 ? 10.921 -1.588 -12.488 1.00 97.81 88 LEU A O 1
ATOM 716 N N . PHE A 1 89 ? 13.008 -0.859 -12.161 1.00 97.62 89 PHE A N 1
ATOM 717 C CA . PHE A 1 89 ? 12.627 0.433 -11.611 1.00 97.62 89 PHE A CA 1
ATOM 718 C C . PHE A 1 89 ? 11.912 1.317 -12.636 1.00 97.62 89 PHE A C 1
ATOM 720 O O . PHE A 1 89 ? 10.884 1.926 -12.321 1.00 97.62 89 PHE A O 1
ATOM 727 N N . VAL A 1 90 ? 12.423 1.372 -13.869 1.00 97.88 90 VAL A N 1
ATOM 728 C CA . VAL A 1 90 ? 11.765 2.103 -14.960 1.00 97.88 90 VAL A CA 1
ATOM 729 C C . VAL A 1 90 ? 10.478 1.388 -15.380 1.00 97.88 90 VAL A C 1
ATOM 731 O O . VAL A 1 90 ? 9.461 2.051 -15.575 1.00 97.88 90 VAL A O 1
ATOM 734 N N . MET A 1 91 ? 10.464 0.050 -15.419 1.00 97.62 91 MET A N 1
ATOM 735 C CA . MET A 1 91 ? 9.242 -0.735 -15.646 1.00 97.62 91 MET A CA 1
ATOM 736 C C . MET A 1 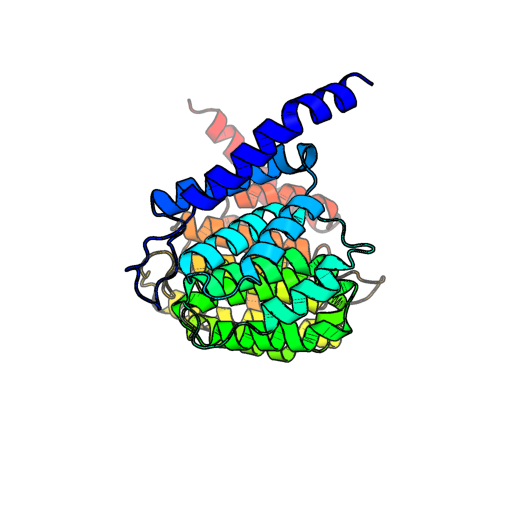91 ? 8.167 -0.431 -14.597 1.00 97.62 91 MET A C 1
ATOM 738 O O . MET A 1 91 ? 7.019 -0.188 -14.957 1.00 97.62 91 MET A O 1
ATOM 742 N N . HIS A 1 92 ? 8.535 -0.365 -13.314 1.00 97.06 92 HIS A N 1
ATOM 743 C CA . HIS A 1 92 ? 7.654 0.069 -12.227 1.00 97.06 92 HIS A CA 1
ATOM 744 C C . HIS A 1 92 ? 7.113 1.479 -12.505 1.00 97.06 92 HIS A C 1
ATOM 746 O O . HIS A 1 92 ? 5.907 1.700 -12.417 1.00 97.06 92 HIS A O 1
ATOM 752 N N . ALA A 1 93 ? 7.962 2.435 -12.892 1.00 96.19 93 ALA A N 1
ATOM 753 C CA . ALA A 1 93 ? 7.527 3.805 -13.170 1.00 96.19 93 ALA A CA 1
ATOM 754 C C . ALA A 1 93 ? 6.403 3.880 -14.221 1.00 96.19 93 ALA A C 1
ATOM 756 O O . ALA A 1 93 ? 5.452 4.646 -14.042 1.00 96.19 93 ALA A O 1
ATOM 757 N N . VAL A 1 94 ? 6.510 3.071 -15.283 1.00 95.25 94 VAL A N 1
ATOM 758 C CA . VAL A 1 94 ? 5.609 3.103 -16.446 1.00 95.25 94 VAL A CA 1
ATOM 759 C C . VAL A 1 94 ? 4.428 2.135 -16.349 1.00 95.25 94 VAL A C 1
ATOM 761 O O . VAL A 1 94 ? 3.441 2.333 -17.057 1.00 95.25 94 VAL A O 1
ATOM 764 N N . ALA A 1 95 ? 4.491 1.123 -15.477 1.00 95.00 95 ALA A N 1
ATOM 765 C CA . ALA A 1 95 ? 3.457 0.095 -15.332 1.00 95.00 95 ALA A CA 1
ATOM 766 C C . ALA A 1 95 ? 2.030 0.652 -15.140 1.00 95.00 95 ALA A C 1
ATOM 768 O O . ALA A 1 95 ? 1.135 0.176 -15.838 1.00 95.00 95 ALA A O 1
ATOM 769 N N . PRO A 1 96 ? 1.789 1.708 -14.328 1.00 92.88 96 PRO A N 1
ATOM 770 C CA . PRO A 1 96 ? 0.450 2.292 -14.179 1.00 92.88 96 PRO A CA 1
ATOM 771 C C . PRO A 1 96 ? -0.136 2.887 -15.467 1.00 92.88 96 PRO A C 1
ATOM 773 O O . PRO A 1 96 ? -1.334 3.135 -15.542 1.00 92.88 96 PRO A O 1
ATOM 776 N N . SER A 1 97 ? 0.704 3.167 -16.470 1.00 92.06 97 SER A N 1
ATOM 777 C CA . SER A 1 97 ? 0.294 3.729 -17.766 1.00 92.06 97 SER A CA 1
ATOM 778 C C . SER A 1 97 ? 0.030 2.656 -18.828 1.00 92.06 97 SER A C 1
ATOM 780 O O . SER A 1 97 ? -0.211 2.986 -19.992 1.00 92.06 97 SER A O 1
ATOM 782 N N . ILE A 1 98 ? 0.134 1.370 -18.483 1.00 91.06 98 ILE A N 1
ATOM 783 C CA . ILE A 1 98 ? -0.147 0.261 -19.397 1.00 91.06 98 ILE A CA 1
ATOM 784 C C . ILE A 1 98 ? -1.632 -0.077 -19.309 1.00 91.06 98 ILE A C 1
ATOM 786 O O . ILE A 1 98 ? -2.167 -0.309 -18.228 1.00 91.06 98 ILE A O 1
ATOM 790 N N . ARG A 1 99 ? -2.301 -0.133 -20.462 1.00 85.00 99 ARG A N 1
ATOM 791 C CA . ARG A 1 99 ? -3.687 -0.598 -20.527 1.00 85.00 99 ARG A CA 1
ATOM 792 C C . ARG A 1 99 ? -3.745 -2.097 -20.232 1.00 85.00 99 ARG A C 1
ATOM 794 O O . ARG A 1 99 ? -2.981 -2.879 -20.798 1.00 85.00 99 ARG A O 1
ATOM 801 N N . THR A 1 100 ? -4.639 -2.479 -19.331 1.00 76.81 100 THR A N 1
ATOM 802 C CA . THR A 1 100 ? -4.722 -3.826 -18.753 1.00 76.81 100 THR A CA 1
ATOM 803 C C . THR A 1 100 ? -5.599 -4.786 -19.552 1.00 76.81 100 THR A C 1
ATOM 805 O O . THR A 1 100 ? -5.627 -5.972 -19.230 1.00 76.81 100 THR A O 1
ATOM 808 N N . ASP A 1 101 ? -6.286 -4.300 -20.589 1.00 69.56 101 ASP A N 1
ATOM 809 C CA . ASP A 1 101 ? -7.348 -5.014 -21.291 1.00 69.56 101 ASP A CA 1
ATOM 810 C C . ASP A 1 101 ? -6.848 -6.202 -22.128 1.00 69.56 101 ASP A C 1
ATOM 812 O O . ASP A 1 101 ? -7.497 -7.238 -22.080 1.00 69.56 101 ASP A O 1
ATOM 816 N N . GLU A 1 102 ? -5.689 -6.144 -22.805 1.00 59.47 102 GLU A N 1
ATOM 817 C CA . GLU A 1 102 ? -5.204 -7.278 -23.635 1.00 59.47 102 GLU A CA 1
ATOM 818 C C . GLU A 1 102 ? -3.667 -7.341 -23.814 1.00 59.47 102 GLU A C 1
ATOM 820 O O . GLU A 1 102 ? -3.143 -7.704 -24.874 1.00 59.47 102 GLU A O 1
ATOM 825 N N . SER A 1 103 ? -2.885 -6.980 -22.792 1.00 76.88 103 SER A N 1
ATOM 826 C CA . SER A 1 103 ? -1.420 -7.008 -22.920 1.00 76.88 103 SER A CA 1
ATOM 827 C C . SER A 1 103 ? -0.849 -8.435 -22.868 1.00 76.88 103 SER A C 1
ATOM 829 O O . SER A 1 103 ? -0.525 -8.955 -21.799 1.00 76.88 103 SER A O 1
ATOM 831 N N . LYS A 1 104 ? -0.639 -9.049 -24.043 1.00 87.56 104 LYS A N 1
ATOM 832 C CA . LYS A 1 104 ? 0.106 -10.321 -24.197 1.00 87.56 104 LYS A CA 1
ATOM 833 C C . LYS A 1 104 ? 1.499 -10.269 -23.565 1.00 87.56 104 LYS A C 1
ATOM 835 O O . LYS A 1 104 ? 2.007 -11.276 -23.090 1.00 87.56 104 LYS A O 1
ATOM 840 N N . LEU A 1 105 ? 2.117 -9.089 -23.553 1.00 91.38 105 LEU A N 1
ATOM 841 C CA . LEU A 1 105 ? 3.422 -8.896 -22.934 1.00 91.38 105 LEU A CA 1
ATOM 842 C C . LEU A 1 105 ? 3.364 -9.117 -21.419 1.00 91.38 105 LEU A C 1
ATOM 844 O O . LEU A 1 105 ? 4.250 -9.771 -20.882 1.00 91.38 105 LEU A O 1
ATOM 848 N N . LEU A 1 106 ? 2.323 -8.627 -20.734 1.00 93.06 106 LEU A N 1
ATOM 849 C CA . LEU A 1 106 ? 2.177 -8.830 -19.288 1.00 93.06 106 LEU A CA 1
ATOM 850 C C . LEU A 1 106 ? 1.923 -10.303 -18.937 1.00 93.06 106 LEU A C 1
ATOM 852 O O . LEU A 1 106 ? 2.491 -10.784 -17.962 1.00 93.06 106 LEU A O 1
ATOM 856 N N . GLN A 1 107 ? 1.181 -11.038 -19.776 1.00 91.75 107 GLN A N 1
ATOM 857 C CA . GLN A 1 107 ? 0.987 -12.490 -19.619 1.00 91.75 107 GLN A CA 1
ATOM 858 C C . GLN A 1 107 ? 2.310 -13.269 -19.633 1.00 91.75 107 GLN A C 1
ATOM 860 O O . GLN A 1 107 ? 2.435 -14.277 -18.948 1.00 91.75 107 GLN A O 1
ATOM 865 N N . ILE A 1 108 ? 3.302 -12.799 -20.393 1.00 92.88 108 ILE A N 1
ATOM 866 C CA . ILE A 1 108 ? 4.630 -13.422 -20.469 1.00 92.88 108 ILE A CA 1
ATOM 867 C C . ILE A 1 108 ? 5.542 -12.895 -19.353 1.00 92.88 108 ILE A C 1
ATOM 869 O O . ILE A 1 108 ? 6.272 -13.664 -18.731 1.00 92.88 108 ILE A O 1
ATOM 873 N N . ALA A 1 109 ? 5.499 -11.589 -19.086 1.00 94.50 109 ALA A N 1
ATOM 874 C CA . ALA A 1 109 ? 6.415 -10.940 -18.159 1.00 94.50 109 ALA A CA 1
ATOM 875 C C . ALA A 1 109 ? 6.119 -11.270 -16.691 1.00 94.50 109 ALA A C 1
ATOM 877 O O . ALA A 1 109 ? 7.050 -11.519 -15.930 1.00 94.50 109 ALA A O 1
ATOM 878 N N . VAL A 1 110 ? 4.847 -11.297 -16.278 1.00 95.12 110 VAL A N 1
ATOM 879 C CA . VAL A 1 110 ? 4.474 -11.517 -14.870 1.00 95.12 110 VAL A CA 1
ATOM 880 C C . VAL A 1 110 ? 4.981 -12.864 -14.334 1.00 95.12 110 VAL A C 1
ATOM 882 O O . VAL A 1 110 ? 5.625 -12.849 -13.287 1.00 95.12 110 VAL A O 1
ATOM 885 N N . PRO A 1 111 ? 4.816 -14.007 -15.030 1.00 94.31 111 PRO A N 1
ATOM 886 C CA . PRO A 1 111 ? 5.398 -15.275 -14.584 1.00 94.31 111 PRO A CA 1
ATOM 887 C C . PRO A 1 111 ? 6.917 -15.223 -14.371 1.00 94.31 111 PRO A C 1
ATOM 889 O O . PRO A 1 111 ? 7.426 -15.803 -13.412 1.00 94.31 111 PRO A O 1
ATOM 892 N N . VAL A 1 112 ? 7.648 -14.495 -15.223 1.00 94.56 112 VAL A N 1
ATOM 893 C CA . VAL A 1 112 ? 9.104 -14.323 -15.088 1.00 94.56 112 VAL A CA 1
ATOM 894 C C . VAL A 1 112 ? 9.448 -13.483 -13.858 1.00 94.56 112 VAL A C 1
ATOM 896 O O . VAL A 1 112 ? 10.331 -13.865 -13.093 1.00 94.56 112 VAL A O 1
ATOM 899 N N . LEU A 1 113 ? 8.718 -12.390 -13.616 1.00 96.12 113 LEU A N 1
ATOM 900 C CA . LEU A 1 113 ? 8.888 -11.550 -12.423 1.00 96.12 113 LEU A CA 1
ATOM 901 C C . LEU A 1 113 ? 8.609 -12.328 -11.126 1.00 96.12 113 LEU A C 1
ATOM 903 O O . LEU A 1 113 ? 9.332 -12.177 -10.144 1.00 96.12 113 LEU A O 1
ATOM 907 N N . LEU A 1 114 ? 7.594 -13.194 -11.130 1.00 96.25 114 LEU A N 1
ATOM 908 C CA . LEU A 1 114 ? 7.249 -14.051 -9.989 1.00 96.25 114 LEU A CA 1
ATOM 909 C C . LEU A 1 114 ? 8.254 -15.192 -9.767 1.00 96.25 114 LEU A C 1
ATOM 911 O O . LEU A 1 114 ? 8.301 -15.765 -8.682 1.00 96.25 114 LEU A O 1
ATOM 915 N N . SER A 1 115 ? 9.081 -15.497 -10.769 1.00 94.19 115 SER A N 1
ATOM 916 C CA . SER A 1 115 ? 10.105 -16.546 -10.714 1.00 94.19 115 SER A CA 1
ATOM 917 C C . SER A 1 115 ? 11.484 -16.028 -10.282 1.00 94.19 115 SER A C 1
ATOM 919 O O . SER A 1 115 ? 12.469 -16.764 -10.374 1.00 94.19 115 SER A O 1
ATOM 921 N N . ILE A 1 116 ? 11.590 -14.775 -9.816 1.00 92.25 116 ILE A N 1
ATOM 922 C CA . ILE A 1 116 ? 12.861 -14.221 -9.327 1.00 92.25 116 ILE A CA 1
ATOM 923 C C . ILE A 1 116 ? 13.341 -15.011 -8.094 1.00 92.25 116 ILE A C 1
ATOM 925 O O . ILE A 1 116 ? 12.614 -15.085 -7.093 1.00 92.25 116 ILE A O 1
ATOM 929 N N . PRO A 1 117 ? 14.573 -15.563 -8.118 1.00 90.62 117 PRO A N 1
ATOM 930 C CA . PRO A 1 117 ? 15.085 -16.387 -7.030 1.00 90.62 117 PRO A CA 1
ATOM 931 C C . PRO A 1 117 ? 15.070 -15.691 -5.655 1.00 90.62 117 PRO A C 1
ATOM 933 O O . PRO A 1 117 ? 15.302 -14.480 -5.557 1.00 90.62 117 PRO A O 1
ATOM 936 N N . PRO A 1 118 ? 14.854 -16.443 -4.557 1.00 85.69 118 PRO A N 1
ATOM 937 C CA . PRO A 1 118 ? 14.915 -15.909 -3.191 1.00 85.69 118 PRO A CA 1
ATOM 938 C C . PRO A 1 118 ? 16.276 -15.293 -2.861 1.00 85.69 118 PRO A C 1
ATOM 940 O O . PRO A 1 118 ? 16.337 -14.301 -2.147 1.00 85.69 118 PRO A O 1
ATOM 943 N N . ASP A 1 119 ? 17.343 -15.836 -3.447 1.00 88.75 119 ASP A N 1
ATOM 944 C CA . ASP A 1 119 ? 18.722 -15.403 -3.231 1.00 88.75 119 ASP A CA 1
ATOM 945 C C . ASP A 1 119 ? 19.145 -14.216 -4.127 1.00 88.75 119 ASP A C 1
ATOM 947 O O . ASP A 1 119 ? 20.323 -13.887 -4.236 1.00 88.75 119 ASP A O 1
ATOM 951 N N . THR A 1 120 ? 18.210 -13.558 -4.816 1.00 92.94 120 THR A N 1
ATOM 952 C CA . THR A 1 120 ? 18.500 -12.323 -5.562 1.00 92.94 120 THR A CA 1
ATOM 953 C C . THR A 1 120 ? 18.642 -11.127 -4.613 1.00 92.94 120 THR A C 1
ATOM 955 O O . THR A 1 120 ? 18.017 -11.086 -3.556 1.00 92.94 120 THR A O 1
ATOM 958 N N . HIS A 1 121 ? 19.455 -10.137 -4.998 1.00 95.94 121 HIS A N 1
ATOM 959 C CA . HIS A 1 121 ? 19.666 -8.893 -4.249 1.00 95.94 121 HIS A CA 1
ATOM 960 C C . HIS A 1 121 ? 18.342 -8.249 -3.783 1.00 95.94 121 HIS A C 1
ATOM 962 O O . HIS A 1 121 ? 17.384 -8.145 -4.554 1.00 95.94 121 HIS A O 1
ATOM 968 N N . CYS A 1 122 ? 18.290 -7.763 -2.539 1.00 96.31 122 CYS A N 1
ATOM 969 C CA . CYS A 1 122 ? 17.075 -7.227 -1.921 1.00 96.31 122 CYS A CA 1
ATOM 970 C C . CYS A 1 122 ? 16.494 -6.030 -2.680 1.00 96.31 122 CYS A C 1
ATOM 972 O O . CYS A 1 122 ? 15.284 -5.981 -2.865 1.00 96.31 122 CYS A O 1
ATOM 974 N N . ALA A 1 123 ? 17.324 -5.113 -3.192 1.00 96.38 123 ALA A N 1
ATOM 975 C CA . ALA A 1 123 ? 16.894 -4.055 -4.112 1.00 96.38 123 ALA A CA 1
ATOM 976 C C . ALA A 1 123 ? 16.088 -4.571 -5.328 1.00 96.38 123 ALA A C 1
ATOM 978 O O . ALA A 1 123 ? 14.999 -4.068 -5.593 1.00 96.38 123 ALA A O 1
ATOM 979 N N . VAL A 1 124 ? 16.552 -5.624 -6.017 1.00 96.81 124 VAL A N 1
ATOM 980 C CA . VAL A 1 124 ? 15.818 -6.241 -7.143 1.00 96.81 124 VAL A CA 1
ATOM 981 C C . VAL A 1 124 ? 14.473 -6.796 -6.671 1.00 96.81 124 VAL A C 1
ATOM 983 O O . VAL A 1 124 ? 13.442 -6.558 -7.304 1.00 96.81 124 VAL A O 1
ATOM 986 N N . ARG A 1 125 ? 14.460 -7.513 -5.539 1.00 96.75 125 ARG A N 1
ATOM 987 C CA . ARG A 1 125 ? 13.233 -8.099 -4.972 1.00 96.75 125 ARG A CA 1
ATOM 988 C C . ARG A 1 125 ? 12.229 -7.022 -4.557 1.00 96.75 125 ARG A C 1
ATOM 990 O O . ARG A 1 125 ? 11.056 -7.126 -4.904 1.00 96.75 125 ARG A O 1
ATOM 997 N N . ALA A 1 126 ? 12.683 -5.976 -3.871 1.00 96.88 126 ALA A N 1
ATOM 998 C CA . ALA A 1 126 ? 11.866 -4.839 -3.454 1.00 96.88 126 ALA A CA 1
ATOM 999 C C . ALA A 1 126 ? 11.243 -4.120 -4.659 1.00 96.88 126 ALA A C 1
ATOM 1001 O O . ALA A 1 126 ? 10.025 -3.947 -4.708 1.00 96.88 126 ALA A O 1
ATOM 1002 N N . THR A 1 127 ? 12.050 -3.795 -5.672 1.00 97.62 127 THR A N 1
ATOM 1003 C CA . THR A 1 127 ? 11.576 -3.133 -6.894 1.00 97.62 127 THR A CA 1
ATOM 1004 C C . THR A 1 127 ? 10.609 -4.021 -7.685 1.00 97.62 127 THR A C 1
ATOM 1006 O O . THR A 1 127 ? 9.630 -3.519 -8.240 1.00 97.62 127 THR A O 1
ATOM 1009 N N . THR A 1 128 ? 10.811 -5.343 -7.678 1.00 98.12 128 THR A N 1
ATOM 1010 C CA . THR A 1 128 ? 9.867 -6.299 -8.281 1.00 98.12 128 THR A CA 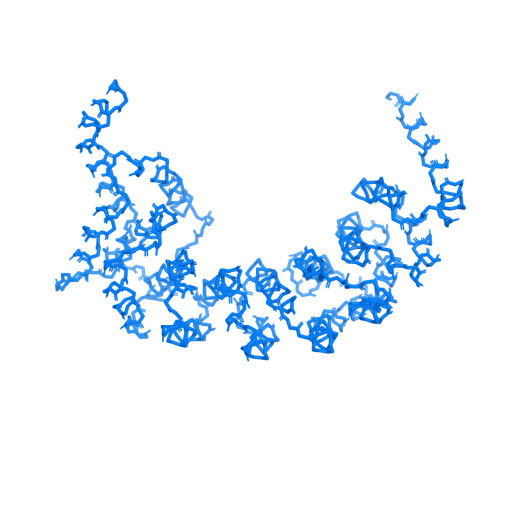1
ATOM 1011 C C . THR A 1 128 ? 8.538 -6.333 -7.534 1.00 98.12 128 THR A C 1
ATOM 1013 O O . THR A 1 128 ? 7.491 -6.299 -8.171 1.00 98.12 128 THR A O 1
ATOM 1016 N N . LEU A 1 129 ? 8.543 -6.369 -6.198 1.00 98.19 129 LEU A N 1
ATOM 1017 C CA . LEU A 1 129 ? 7.309 -6.342 -5.402 1.00 98.19 129 LEU A CA 1
ATOM 1018 C C . LEU A 1 129 ? 6.502 -5.073 -5.656 1.00 98.19 129 LEU A C 1
ATOM 1020 O O . LEU A 1 129 ? 5.287 -5.142 -5.841 1.00 98.19 129 LEU A O 1
ATOM 1024 N N . ASP A 1 130 ? 7.174 -3.927 -5.725 1.00 97.69 130 ASP A N 1
ATOM 1025 C CA . ASP A 1 130 ? 6.503 -2.680 -6.060 1.00 97.69 130 ASP A CA 1
ATOM 10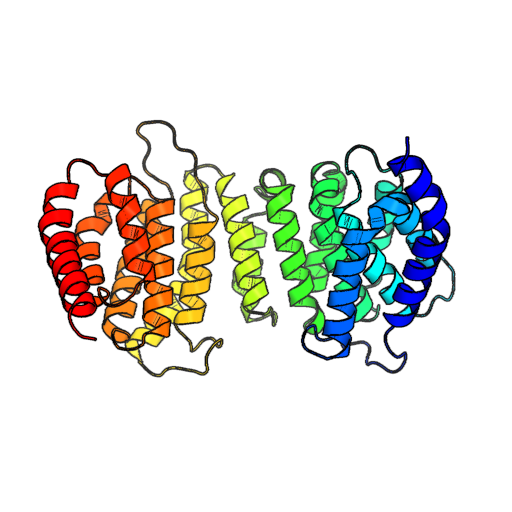26 C C . ASP A 1 130 ? 5.885 -2.713 -7.467 1.00 97.69 130 ASP A C 1
ATOM 1028 O O . ASP A 1 130 ? 4.749 -2.260 -7.645 1.00 97.69 130 ASP A O 1
ATOM 1032 N N . LEU A 1 131 ? 6.617 -3.256 -8.450 1.00 97.88 131 LEU A N 1
ATOM 1033 C CA . LEU A 1 131 ? 6.137 -3.443 -9.820 1.00 97.88 131 LEU A CA 1
ATOM 1034 C C . LEU A 1 131 ? 4.908 -4.361 -9.855 1.00 97.88 131 LEU A C 1
ATOM 1036 O O . LEU A 1 131 ? 3.894 -3.987 -10.438 1.00 97.88 131 LEU A O 1
ATOM 1040 N N . ILE A 1 132 ? 4.962 -5.520 -9.194 1.00 97.88 132 ILE A N 1
ATOM 1041 C CA . ILE A 1 132 ? 3.822 -6.442 -9.066 1.00 97.88 132 ILE A CA 1
ATOM 1042 C C . ILE A 1 132 ? 2.616 -5.726 -8.449 1.00 97.88 132 ILE A C 1
ATOM 1044 O O . ILE A 1 132 ? 1.496 -5.877 -8.932 1.00 97.88 132 ILE A O 1
ATOM 1048 N N . GLY A 1 133 ? 2.843 -4.885 -7.439 1.00 97.44 133 GLY A N 1
ATOM 1049 C CA . GLY A 1 133 ? 1.799 -4.055 -6.855 1.00 97.44 133 GLY A CA 1
ATOM 1050 C C . GLY A 1 133 ? 1.157 -3.080 -7.854 1.00 97.44 133 GLY A C 1
ATOM 1051 O O . GLY A 1 133 ? -0.058 -2.910 -7.826 1.00 97.44 133 GLY A O 1
ATOM 1052 N N . GLU A 1 134 ? 1.924 -2.438 -8.744 1.00 96.44 134 GLU A N 1
ATOM 1053 C CA . GLU A 1 134 ? 1.347 -1.580 -9.802 1.00 96.44 134 GLU A CA 1
ATOM 1054 C C . GLU A 1 134 ? 0.570 -2.374 -10.861 1.00 96.44 134 GLU A C 1
ATOM 1056 O O . GLU A 1 134 ? -0.361 -1.850 -11.469 1.00 96.44 134 GLU A O 1
ATOM 1061 N N . LEU A 1 135 ? 0.908 -3.649 -11.058 1.00 96.00 135 LEU A N 1
ATOM 1062 C CA . LEU A 1 135 ? 0.212 -4.547 -11.981 1.00 96.00 135 LEU A CA 1
ATOM 1063 C C . LEU A 1 135 ? -1.064 -5.169 -11.380 1.00 96.00 135 LEU A C 1
ATOM 1065 O O . LEU A 1 135 ? -1.705 -5.992 -12.032 1.00 96.00 135 LEU A O 1
ATOM 1069 N N . ALA A 1 136 ? -1.482 -4.760 -10.176 1.00 95.56 136 ALA A N 1
ATOM 1070 C CA . ALA A 1 136 ? -2.646 -5.314 -9.477 1.00 95.56 136 ALA A CA 1
ATOM 1071 C C . ALA A 1 136 ? -3.965 -5.219 -10.269 1.00 95.56 136 ALA A C 1
ATOM 1073 O O . ALA A 1 136 ? -4.831 -6.074 -10.121 1.00 95.56 136 ALA A O 1
ATOM 10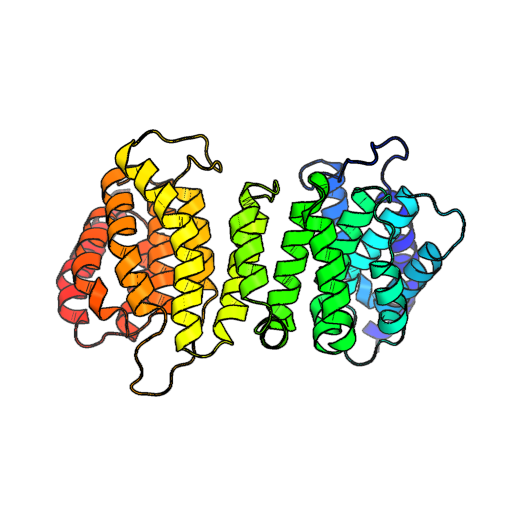74 N N . GLU A 1 137 ? -4.124 -4.213 -11.130 1.00 93.56 137 GLU A N 1
ATOM 1075 C CA . GLU A 1 137 ? -5.298 -4.108 -12.007 1.00 93.56 137 GLU A CA 1
ATOM 1076 C C . GLU A 1 137 ? -5.297 -5.163 -13.122 1.00 93.56 137 GLU A C 1
ATOM 1078 O O . GLU A 1 137 ? -6.339 -5.718 -13.454 1.00 93.56 137 GLU A O 1
ATOM 1083 N N . TRP A 1 138 ? -4.125 -5.491 -13.668 1.00 94.19 138 TRP A N 1
ATOM 1084 C CA . TRP A 1 138 ? -3.997 -6.585 -14.629 1.00 94.19 138 TRP A CA 1
ATOM 1085 C C . TRP A 1 138 ? -4.217 -7.950 -13.954 1.00 94.19 138 TRP A C 1
ATOM 1087 O O . TRP A 1 138 ? -4.848 -8.824 -14.550 1.00 94.19 138 TRP A O 1
ATOM 1097 N N . ILE A 1 139 ? -3.756 -8.106 -12.705 1.00 94.19 139 ILE A N 1
ATOM 1098 C CA . ILE A 1 139 ? -3.949 -9.317 -11.888 1.00 94.19 139 ILE A CA 1
ATOM 1099 C C . ILE A 1 139 ? -5.438 -9.564 -11.598 1.00 94.19 139 ILE A C 1
ATOM 1101 O O . ILE A 1 139 ? -5.878 -10.708 -11.663 1.00 94.19 139 ILE A O 1
ATOM 1105 N N . ASP A 1 140 ? -6.240 -8.522 -11.351 1.00 93.50 140 ASP A N 1
ATOM 1106 C CA . ASP A 1 140 ? -7.693 -8.680 -11.145 1.00 93.50 140 ASP A CA 1
ATOM 1107 C C . ASP A 1 140 ? -8.389 -9.303 -12.376 1.00 93.50 140 ASP A C 1
ATOM 1109 O O . ASP A 1 140 ? -9.301 -10.125 -12.240 1.00 93.50 140 ASP A O 1
ATOM 1113 N N . ASN A 1 141 ? -7.892 -8.994 -13.582 1.00 91.50 141 ASN A N 1
ATOM 1114 C CA . ASN A 1 141 ? -8.365 -9.581 -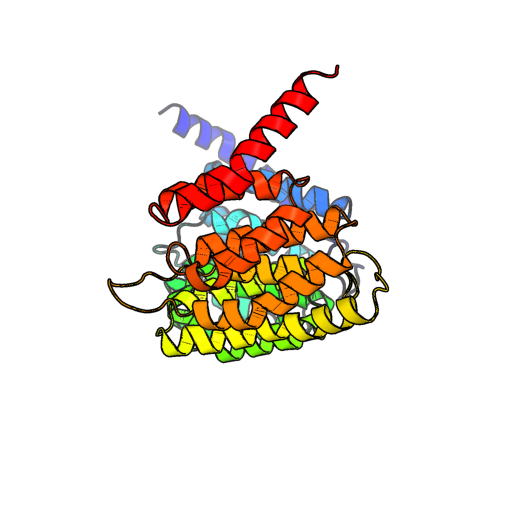14.841 1.00 91.50 141 ASN A CA 1
ATOM 1115 C C . ASN A 1 141 ? -7.808 -10.999 -15.111 1.00 91.50 141 ASN A C 1
ATOM 1117 O O . ASN A 1 141 ? -8.423 -11.750 -15.866 1.00 91.50 141 ASN A O 1
ATOM 1121 N N . HIS A 1 142 ? -6.688 -11.384 -14.486 1.00 90.88 142 HIS A N 1
ATOM 1122 C CA . HIS A 1 142 ? -5.994 -12.674 -14.656 1.00 90.88 142 HIS A CA 1
ATOM 1123 C C . HIS A 1 142 ? -5.883 -13.395 -13.306 1.00 90.88 142 HIS A C 1
ATOM 1125 O O . HIS A 1 142 ? -4.817 -13.552 -12.713 1.00 90.88 142 HIS A O 1
ATOM 1131 N N . HIS A 1 143 ? -7.035 -13.787 -12.770 1.00 87.50 143 HIS A N 1
ATOM 1132 C CA . HIS A 1 143 ? -7.152 -14.323 -11.413 1.00 87.50 143 HIS A CA 1
ATOM 1133 C C . HIS A 1 143 ? -6.445 -15.673 -11.207 1.00 87.50 143 HIS A C 1
ATOM 1135 O O . HIS A 1 143 ? -6.198 -16.051 -10.066 1.00 87.50 143 HIS A O 1
ATOM 1141 N N . ASP A 1 144 ? -6.093 -16.383 -12.279 1.00 91.38 144 ASP A N 1
ATOM 1142 C CA . ASP A 1 144 ? -5.318 -17.625 -12.246 1.00 91.38 144 ASP A CA 1
ATOM 1143 C C . ASP A 1 144 ? -3.914 -17.439 -11.654 1.00 91.38 144 ASP A C 1
ATOM 1145 O O . ASP A 1 144 ? -3.374 -18.368 -11.054 1.00 91.38 144 ASP A O 1
ATOM 1149 N N . VAL A 1 145 ? -3.343 -16.231 -11.742 1.00 93.38 145 VAL A N 1
ATOM 1150 C CA . VAL A 1 145 ? -2.017 -15.945 -11.175 1.00 93.38 145 VAL A CA 1
ATOM 1151 C C . VAL A 1 145 ? -2.058 -15.418 -9.737 1.00 93.38 145 VAL A C 1
ATOM 1153 O O . VAL A 1 145 ? -1.000 -15.278 -9.122 1.00 93.38 145 VAL A O 1
ATOM 1156 N N . LEU A 1 146 ? -3.241 -15.129 -9.177 1.00 94.62 146 LEU A N 1
ATOM 1157 C CA . LEU A 1 146 ? -3.374 -14.445 -7.883 1.00 94.62 146 LEU A CA 1
ATOM 1158 C C . LEU A 1 146 ? -2.682 -15.207 -6.746 1.00 94.62 146 LEU A C 1
ATOM 1160 O O . LEU A 1 146 ? -1.917 -14.605 -5.997 1.00 94.62 146 LEU A O 1
ATOM 1164 N N . ASP A 1 147 ? -2.875 -16.522 -6.644 1.00 94.25 147 ASP A N 1
ATOM 1165 C CA . ASP A 1 147 ? -2.249 -17.323 -5.584 1.00 94.25 147 ASP A CA 1
ATOM 1166 C C . ASP A 1 147 ? -0.716 -17.319 -5.687 1.00 94.25 147 ASP A C 1
ATOM 1168 O O . ASP A 1 147 ? -0.016 -17.234 -4.677 1.00 94.25 147 ASP A O 1
ATOM 1172 N N . THR A 1 148 ? -0.177 -17.333 -6.911 1.00 96.31 148 THR A N 1
ATOM 1173 C CA . THR A 1 148 ? 1.277 -17.260 -7.139 1.00 96.31 148 THR A CA 1
ATOM 1174 C C . THR A 1 148 ? 1.819 -15.875 -6.788 1.00 96.31 148 THR A C 1
ATOM 1176 O O . THR A 1 148 ? 2.877 -15.761 -6.168 1.00 96.31 148 THR A O 1
ATOM 1179 N N . VAL A 1 149 ? 1.073 -14.816 -7.119 1.00 97.25 149 VAL A N 1
ATOM 1180 C CA . VAL A 1 149 ? 1.386 -13.443 -6.703 1.00 97.25 149 VAL A CA 1
ATOM 1181 C C . VAL A 1 149 ? 1.408 -13.335 -5.178 1.00 97.25 149 VAL A C 1
ATOM 1183 O O . VAL A 1 149 ? 2.368 -12.810 -4.616 1.00 97.25 149 VAL A O 1
ATOM 1186 N N . LEU A 1 150 ? 0.382 -13.849 -4.496 1.00 96.69 150 LEU A N 1
ATOM 1187 C CA . LEU A 1 150 ? 0.307 -13.814 -3.038 1.00 96.69 150 LEU A CA 1
ATOM 1188 C C . LEU A 1 150 ? 1.463 -14.589 -2.407 1.00 96.69 150 LEU A C 1
ATOM 1190 O O . LEU A 1 150 ? 2.099 -14.066 -1.497 1.00 96.69 150 LEU A O 1
ATOM 1194 N N . GLN A 1 151 ? 1.800 -15.772 -2.924 1.00 96.31 151 GLN A N 1
ATOM 1195 C CA . GLN A 1 151 ? 2.942 -16.547 -2.442 1.00 96.31 151 GLN A CA 1
ATOM 1196 C C . GLN A 1 151 ? 4.262 -15.772 -2.582 1.00 96.31 151 GLN A C 1
ATOM 1198 O O . GLN A 1 151 ? 5.019 -15.670 -1.616 1.00 96.31 151 GLN A O 1
ATOM 1203 N N . PHE A 1 152 ? 4.506 -15.151 -3.739 1.00 97.44 152 PHE A N 1
ATOM 1204 C CA . PHE A 1 152 ? 5.694 -14.323 -3.961 1.00 97.44 152 PHE A CA 1
ATOM 1205 C C . PHE A 1 152 ? 5.776 -13.148 -2.972 1.00 97.44 152 PHE A C 1
ATOM 1207 O O . PHE A 1 152 ? 6.838 -12.867 -2.408 1.00 97.44 152 PHE A O 1
ATOM 1214 N N . ILE A 1 153 ? 4.648 -12.479 -2.711 1.00 97.25 153 ILE A N 1
ATOM 1215 C CA . ILE A 1 153 ? 4.579 -11.374 -1.749 1.00 97.25 153 ILE A CA 1
ATOM 1216 C C . ILE A 1 153 ? 4.801 -11.870 -0.309 1.00 97.25 153 ILE A C 1
ATOM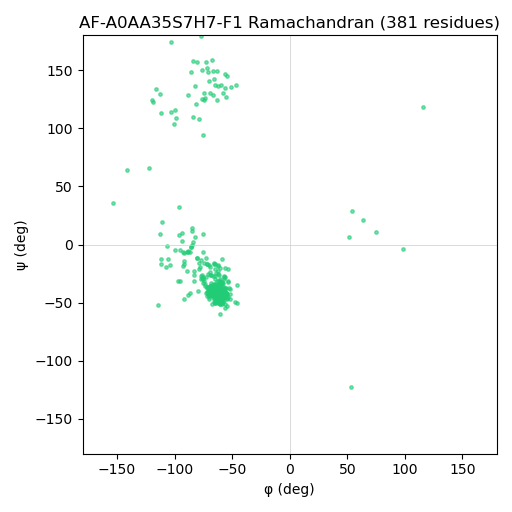 1218 O O . ILE A 1 153 ? 5.543 -11.238 0.447 1.00 97.25 153 ILE A O 1
ATOM 1222 N N . LEU A 1 154 ? 4.215 -13.009 0.072 1.00 95.44 154 LEU A N 1
ATOM 1223 C CA . LEU A 1 154 ? 4.408 -13.637 1.385 1.00 95.44 154 LEU A CA 1
ATOM 1224 C C . LEU A 1 154 ? 5.873 -14.007 1.634 1.00 95.44 154 LEU A C 1
ATOM 1226 O O . LEU A 1 154 ? 6.367 -13.843 2.749 1.00 95.44 154 LEU A O 1
ATOM 1230 N N . ASP A 1 155 ? 6.592 -14.462 0.610 1.00 95.25 155 ASP A N 1
ATOM 1231 C CA . ASP A 1 155 ? 8.028 -14.722 0.719 1.00 95.25 155 ASP A CA 1
ATOM 1232 C C . ASP A 1 155 ? 8.836 -13.428 0.883 1.00 95.25 155 ASP A C 1
ATOM 1234 O O . ASP A 1 155 ? 9.824 -13.405 1.616 1.00 95.25 155 ASP A O 1
ATOM 1238 N N . GLY A 1 156 ? 8.385 -12.325 0.280 1.00 95.25 156 GLY A N 1
ATOM 1239 C CA . GLY A 1 156 ? 8.934 -10.988 0.518 1.00 95.25 156 GLY A CA 1
ATOM 1240 C C . GLY A 1 156 ? 8.735 -10.482 1.952 1.00 95.25 156 GLY A C 1
ATOM 1241 O O . GLY A 1 156 ? 9.639 -9.857 2.502 1.00 95.25 156 GLY A O 1
ATOM 1242 N N . LEU A 1 157 ? 7.596 -10.784 2.589 1.00 95.12 157 LEU A N 1
ATOM 1243 C CA . LEU A 1 157 ? 7.313 -10.395 3.982 1.00 95.12 157 LEU A CA 1
ATOM 1244 C C . LEU A 1 157 ? 8.266 -11.037 5.000 1.00 95.12 157 LEU A C 1
ATOM 1246 O O . LEU A 1 157 ? 8.468 -10.482 6.076 1.00 95.12 157 LEU A O 1
ATOM 1250 N N . LYS A 1 158 ? 8.868 -12.183 4.664 1.00 93.31 158 LYS A N 1
ATOM 1251 C CA . LYS A 1 158 ? 9.840 -12.885 5.520 1.00 93.31 158 LYS A CA 1
ATOM 1252 C C . LYS A 1 158 ? 11.228 -12.230 5.509 1.00 93.31 158 LYS A C 1
ATOM 1254 O O . LYS A 1 158 ? 12.059 -12.566 6.347 1.00 93.31 158 LYS A O 1
ATOM 1259 N N . ILE A 1 159 ? 11.494 -11.322 4.566 1.00 93.81 159 ILE A N 1
ATOM 1260 C CA . ILE A 1 159 ? 12.793 -10.665 4.387 1.00 93.81 159 ILE A CA 1
ATOM 1261 C C . ILE A 1 159 ? 12.712 -9.248 4.956 1.00 93.81 159 ILE A C 1
ATOM 1263 O O . ILE A 1 159 ? 12.013 -8.393 4.417 1.00 93.81 159 ILE A O 1
ATOM 1267 N N . GLN A 1 160 ? 13.463 -8.980 6.025 1.00 92.88 160 GLN A N 1
ATOM 1268 C CA . GLN A 1 160 ? 13.341 -7.752 6.819 1.00 92.88 160 GLN A CA 1
ATOM 1269 C C . GLN A 1 160 ? 13.455 -6.458 5.994 1.00 92.88 160 GLN A C 1
ATOM 1271 O O . GLN A 1 160 ? 12.622 -5.562 6.124 1.00 92.88 160 GLN A O 1
ATOM 1276 N N . SER A 1 161 ? 14.456 -6.361 5.114 1.00 92.81 161 SER A N 1
ATOM 1277 C CA . SER A 1 161 ? 14.695 -5.168 4.287 1.00 92.81 161 SER A CA 1
ATOM 1278 C C . SER A 1 161 ? 13.638 -4.962 3.193 1.00 92.81 161 SER A C 1
ATOM 1280 O O . SER A 1 161 ? 13.463 -3.855 2.683 1.00 92.81 161 SER A O 1
ATOM 1282 N N . VAL A 1 162 ? 12.879 -6.009 2.864 1.00 95.50 162 VAL A N 1
ATOM 1283 C CA . VAL A 1 162 ? 11.903 -6.036 1.769 1.00 95.50 162 VAL A CA 1
ATOM 1284 C C . VAL A 1 162 ? 10.454 -6.017 2.283 1.00 95.50 162 VAL A C 1
ATOM 1286 O O . VAL A 1 162 ? 9.552 -5.603 1.553 1.00 95.50 162 VAL A O 1
ATOM 1289 N N . ALA A 1 163 ? 10.217 -6.361 3.551 1.00 96.06 163 ALA A N 1
ATOM 1290 C CA . ALA A 1 163 ? 8.890 -6.545 4.138 1.00 96.06 163 ALA A CA 1
ATOM 1291 C C . ALA A 1 163 ? 7.939 -5.351 3.935 1.00 96.06 163 ALA A C 1
ATOM 1293 O O . ALA A 1 163 ? 6.758 -5.535 3.647 1.00 96.06 163 ALA A O 1
ATOM 1294 N N . SER A 1 164 ? 8.445 -4.113 3.997 1.00 96.62 164 SER A N 1
ATOM 1295 C CA . SER A 1 164 ? 7.625 -2.919 3.729 1.00 96.62 164 SER A CA 1
ATOM 1296 C C . SER A 1 164 ? 7.160 -2.811 2.268 1.00 96.62 164 SER A C 1
ATOM 1298 O O . SER A 1 164 ? 6.046 -2.353 2.024 1.00 96.62 164 SER A O 1
ATOM 1300 N N . HIS A 1 165 ? 7.971 -3.245 1.300 1.00 97.00 165 HIS A N 1
ATOM 1301 C CA . HIS A 1 165 ? 7.600 -3.281 -0.122 1.00 97.00 165 HIS A CA 1
ATOM 1302 C C . HIS A 1 165 ? 6.575 -4.388 -0.377 1.00 97.00 165 HIS A C 1
ATOM 1304 O O . HIS A 1 165 ? 5.568 -4.166 -1.046 1.00 97.00 165 HIS A O 1
ATOM 1310 N N . ALA A 1 166 ? 6.763 -5.550 0.255 1.00 97.56 166 ALA A N 1
ATOM 1311 C CA . ALA A 1 166 ? 5.793 -6.638 0.212 1.00 97.56 166 ALA A CA 1
ATOM 1312 C C . ALA A 1 166 ? 4.432 -6.210 0.793 1.00 97.56 166 ALA A C 1
ATOM 1314 O O . ALA A 1 166 ? 3.400 -6.397 0.156 1.00 97.56 166 ALA A O 1
ATOM 1315 N N . ALA A 1 167 ? 4.419 -5.540 1.948 1.00 97.94 167 ALA A N 1
ATOM 1316 C CA . ALA A 1 167 ? 3.205 -4.995 2.553 1.00 97.94 167 ALA A CA 1
ATOM 1317 C C . ALA A 1 167 ? 2.495 -3.962 1.650 1.00 97.94 167 ALA A C 1
ATOM 1319 O O . ALA A 1 167 ? 1.273 -4.015 1.491 1.00 97.94 167 ALA A O 1
ATOM 1320 N N . LYS A 1 168 ? 3.247 -3.056 1.003 1.00 97.81 168 LYS A N 1
ATOM 1321 C CA . LYS A 1 168 ? 2.706 -2.124 -0.006 1.00 97.81 168 LYS A CA 1
ATOM 1322 C C . LYS A 1 168 ? 2.115 -2.873 -1.214 1.00 97.81 168 LYS A C 1
ATOM 1324 O O . LYS A 1 168 ? 1.075 -2.464 -1.729 1.00 97.81 168 LYS A O 1
ATOM 1329 N N . ALA A 1 169 ? 2.731 -3.973 -1.652 1.00 98.19 169 ALA A N 1
ATOM 1330 C CA . ALA A 1 169 ? 2.203 -4.809 -2.731 1.00 98.19 169 ALA A CA 1
ATOM 1331 C C . ALA A 1 169 ? 0.886 -5.496 -2.328 1.00 98.19 169 ALA A C 1
ATOM 1333 O O . ALA A 1 169 ? -0.093 -5.388 -3.067 1.00 98.19 169 ALA A O 1
ATOM 1334 N N . VAL A 1 170 ? 0.813 -6.098 -1.128 1.00 97.94 170 VAL A N 1
ATOM 1335 C CA . VAL A 1 170 ? -0.441 -6.654 -0.577 1.00 97.94 170 VAL A CA 1
ATOM 1336 C C . VAL A 1 170 ? -1.533 -5.590 -0.557 1.00 97.94 170 VAL A C 1
ATOM 1338 O O . VAL A 1 170 ? -2.648 -5.862 -0.996 1.00 97.94 170 VAL A O 1
ATOM 1341 N N . GLN A 1 171 ? -1.227 -4.373 -0.090 1.00 97.94 171 GLN A N 1
A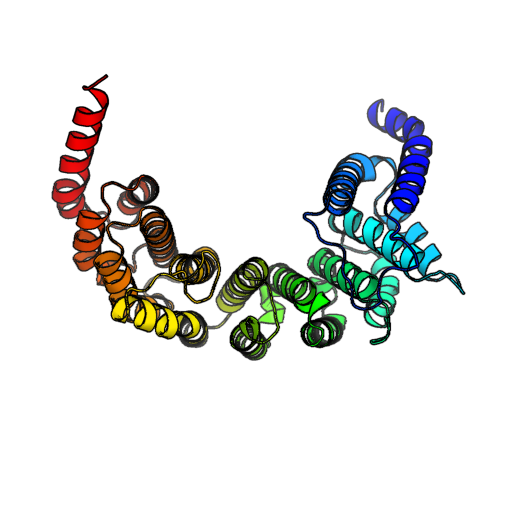TOM 1342 C CA . GLN A 1 171 ? -2.186 -3.269 -0.094 1.00 97.94 171 GLN A CA 1
ATOM 1343 C C . GLN A 1 171 ? -2.755 -3.037 -1.500 1.00 97.94 171 GLN A C 1
ATOM 1345 O O . GLN A 1 171 ? -3.974 -3.002 -1.655 1.00 97.94 171 GLN A O 1
ATOM 1350 N N . LYS A 1 172 ? -1.907 -2.865 -2.523 1.00 97.88 172 LYS A N 1
ATOM 1351 C CA . LYS A 1 172 ? -2.379 -2.577 -3.888 1.00 97.88 172 LYS A CA 1
ATOM 1352 C C . LYS A 1 172 ? -3.219 -3.721 -4.458 1.00 97.88 172 LYS A C 1
ATOM 1354 O O . LYS A 1 172 ? -4.266 -3.464 -5.052 1.00 97.88 172 LYS A O 1
ATOM 1359 N N . VAL A 1 173 ? -2.809 -4.967 -4.209 1.00 97.75 173 VAL A N 1
ATOM 1360 C CA . VAL A 1 173 ? -3.588 -6.158 -4.580 1.00 97.75 173 VAL A CA 1
ATOM 1361 C C . VAL A 1 173 ? -4.944 -6.153 -3.876 1.00 97.75 173 VAL A C 1
ATOM 1363 O O . VAL A 1 173 ? -5.957 -6.323 -4.541 1.00 97.75 173 VAL A O 1
ATOM 1366 N N . CYS A 1 174 ? -5.008 -5.853 -2.575 1.00 97.69 174 CYS A N 1
ATOM 1367 C CA . CYS A 1 174 ? -6.277 -5.724 -1.854 1.00 97.69 174 CYS A CA 1
ATOM 1368 C C . CYS A 1 174 ? -7.196 -4.673 -2.485 1.00 97.69 174 CYS A C 1
ATOM 1370 O O . CYS A 1 174 ? -8.378 -4.938 -2.662 1.00 97.69 174 CYS A O 1
ATOM 1372 N N . GLN A 1 175 ? -6.664 -3.505 -2.853 1.00 95.69 175 GLN A N 1
ATOM 1373 C CA . GLN A 1 175 ? -7.449 -2.387 -3.392 1.00 95.69 175 GLN A CA 1
ATOM 1374 C C . GLN A 1 175 ? -8.010 -2.651 -4.794 1.00 95.69 175 GLN A C 1
ATOM 1376 O O . GLN A 1 175 ? -9.116 -2.209 -5.111 1.00 95.69 175 GLN A O 1
ATOM 1381 N N . LYS A 1 176 ? -7.264 -3.366 -5.642 1.00 95.56 176 LYS A N 1
ATOM 1382 C CA . LYS A 1 176 ? -7.700 -3.698 -7.006 1.00 95.56 176 LYS A CA 1
ATOM 1383 C C . LYS A 1 176 ? -8.501 -5.000 -7.053 1.00 95.56 176 LYS A C 1
ATOM 1385 O O . LYS A 1 176 ? -9.577 -5.015 -7.630 1.00 95.56 176 LYS A O 1
ATOM 1390 N N . CYS A 1 177 ? -8.055 -6.035 -6.344 1.00 95.75 177 CYS A N 1
ATOM 1391 C CA . CYS A 1 177 ? -8.632 -7.383 -6.355 1.00 95.75 177 CYS A CA 1
ATOM 1392 C C . CYS A 1 177 ? -9.631 -7.631 -5.204 1.00 95.75 177 CYS A C 1
ATOM 1394 O O . CYS A 1 177 ? -9.731 -8.752 -4.703 1.00 95.75 177 CYS A O 1
ATOM 1396 N N . ARG A 1 178 ? -10.375 -6.610 -4.744 1.00 95.12 178 ARG A N 1
ATOM 1397 C CA . ARG A 1 178 ? -11.171 -6.646 -3.490 1.00 95.12 178 ARG A CA 1
ATOM 1398 C C . ARG A 1 178 ? -12.043 -7.894 -3.331 1.00 95.12 178 ARG A C 1
ATOM 1400 O O . ARG A 1 178 ? -12.001 -8.557 -2.299 1.00 95.12 178 ARG A O 1
ATOM 1407 N N . LYS A 1 179 ? -12.810 -8.236 -4.370 1.00 94.06 179 LYS A N 1
ATOM 1408 C CA . LYS A 1 179 ? -13.724 -9.393 -4.366 1.00 94.06 179 LYS A CA 1
ATOM 1409 C C . LYS A 1 179 ? -12.975 -10.724 -4.339 1.00 94.06 179 LYS A C 1
ATOM 1411 O O . LYS A 1 179 ? -13.418 -11.664 -3.690 1.00 94.06 179 LYS A O 1
ATOM 1416 N N . ARG A 1 180 ? -11.846 -10.802 -5.045 1.00 94.81 180 ARG A N 1
ATOM 1417 C CA . ARG A 1 180 ? -11.010 -12.007 -5.135 1.00 94.81 180 ARG A CA 1
ATOM 1418 C C . ARG A 1 180 ? -10.173 -12.223 -3.884 1.00 94.81 180 ARG A C 1
ATOM 1420 O O . ARG A 1 180 ? -9.899 -13.360 -3.544 1.00 94.81 180 ARG A O 1
ATOM 1427 N N . MET A 1 181 ? -9.839 -11.152 -3.172 1.00 96.44 181 MET A N 1
ATOM 1428 C CA . MET A 1 181 ? -9.130 -11.197 -1.895 1.00 96.44 181 MET A CA 1
ATOM 1429 C C . MET A 1 181 ? -10.028 -11.564 -0.707 1.00 96.44 181 MET A C 1
ATOM 1431 O O . MET A 1 181 ? -9.511 -11.945 0.339 1.00 96.44 181 MET A O 1
ATOM 1435 N N . ALA A 1 182 ? -11.356 -11.494 -0.846 1.00 95.44 182 ALA A N 1
ATOM 1436 C CA . ALA A 1 182 ? -12.296 -11.785 0.239 1.00 95.44 182 ALA A CA 1
ATOM 1437 C C . ALA A 1 182 ? -12.116 -13.186 0.880 1.00 95.44 182 ALA A C 1
ATOM 1439 O O . ALA A 1 182 ? -12.101 -13.266 2.109 1.00 95.44 182 ALA A O 1
ATOM 1440 N N . PRO A 1 183 ? -11.895 -14.284 0.124 1.00 95.06 183 PRO A N 1
ATOM 1441 C CA . PRO A 1 183 ? -11.591 -15.601 0.698 1.00 95.06 183 PRO A CA 1
ATOM 1442 C C . PRO A 1 183 ? -10.260 -15.665 1.464 1.00 95.06 183 PRO A C 1
ATOM 1444 O O . PRO A 1 183 ? -10.088 -16.540 2.305 1.00 95.06 183 PRO A O 1
ATOM 1447 N N . HIS A 1 184 ? -9.332 -14.741 1.200 1.00 95.81 184 HIS A N 1
ATOM 1448 C CA . HIS A 1 184 ? -8.003 -14.687 1.820 1.00 95.81 184 HIS A CA 1
ATOM 1449 C C . HIS A 1 184 ? -7.940 -13.730 3.024 1.00 95.81 184 HIS A C 1
ATOM 1451 O O . HIS A 1 184 ? -6.855 -13.470 3.550 1.00 95.81 184 HIS A O 1
ATOM 1457 N N . PHE A 1 185 ? -9.082 -13.191 3.473 1.00 96.75 185 PHE A N 1
ATOM 1458 C CA . PHE A 1 185 ? -9.128 -12.186 4.537 1.00 96.75 185 PHE A CA 1
ATOM 1459 C C . PHE A 1 185 ? -8.495 -12.667 5.853 1.00 96.75 185 PHE A C 1
ATOM 1461 O O . PHE A 1 185 ? -7.770 -11.906 6.489 1.00 96.75 185 PHE A O 1
ATOM 1468 N N . ASP A 1 186 ? -8.695 -13.930 6.238 1.00 95.69 186 ASP A N 1
ATOM 1469 C CA . ASP A 1 186 ? -8.109 -14.471 7.473 1.00 95.69 186 ASP A CA 1
ATOM 1470 C C . ASP A 1 186 ? -6.572 -14.479 7.422 1.00 95.69 186 ASP A C 1
ATOM 1472 O O . ASP A 1 186 ? -5.912 -14.120 8.397 1.00 95.69 186 ASP A O 1
ATOM 1476 N N . GLY A 1 187 ? -5.989 -14.804 6.263 1.00 95.38 187 GLY A N 1
ATOM 1477 C CA . GLY A 1 187 ? -4.543 -14.711 6.048 1.00 95.38 187 GLY A CA 1
ATOM 1478 C C . GLY A 1 187 ? -4.046 -13.265 6.107 1.00 95.38 187 GLY A C 1
ATOM 1479 O O . GLY A 1 187 ? -3.011 -12.983 6.706 1.00 95.38 187 GLY A O 1
ATOM 1480 N N . LEU A 1 188 ? -4.813 -12.319 5.560 1.00 96.06 188 LEU A N 1
ATOM 1481 C CA . LEU A 1 188 ? -4.501 -10.892 5.654 1.00 96.06 188 LEU A CA 1
ATOM 1482 C C . LEU A 1 188 ? -4.531 -10.388 7.105 1.00 96.06 188 LEU A C 1
ATOM 1484 O O . LEU A 1 188 ? -3.647 -9.632 7.509 1.00 96.06 188 LEU A O 1
ATOM 1488 N N . LEU A 1 189 ? -5.503 -10.834 7.903 1.00 95.94 189 LEU A N 1
ATOM 1489 C CA . LEU A 1 189 ? -5.575 -10.518 9.328 1.00 95.94 189 LEU A CA 1
ATOM 1490 C C . LEU A 1 189 ? -4.341 -11.042 10.081 1.00 95.94 189 LEU A C 1
ATOM 1492 O O . LEU A 1 189 ? -3.766 -10.303 10.880 1.00 95.94 189 LEU A O 1
ATOM 1496 N N . GLN A 1 190 ? -3.890 -12.264 9.782 1.00 95.31 190 GLN A N 1
ATOM 1497 C CA . GLN A 1 190 ? -2.666 -12.836 10.360 1.00 95.31 190 GLN A CA 1
ATOM 1498 C C . GLN A 1 190 ? -1.414 -12.026 9.991 1.00 95.31 190 GLN A C 1
ATOM 1500 O O . GLN A 1 190 ? -0.587 -11.741 10.856 1.00 95.31 190 GLN A O 1
ATOM 1505 N N . ILE A 1 191 ? -1.288 -11.586 8.733 1.00 94.69 191 ILE A N 1
ATOM 1506 C CA . ILE A 1 191 ? -0.174 -10.721 8.307 1.00 94.69 191 ILE A CA 1
ATOM 1507 C C . ILE A 1 191 ? -0.160 -9.422 9.120 1.00 94.69 191 ILE A C 1
ATOM 1509 O O . ILE A 1 191 ? 0.894 -9.012 9.600 1.00 94.69 191 ILE A O 1
ATOM 1513 N N . ILE A 1 192 ? -1.320 -8.781 9.296 1.00 95.19 192 ILE A N 1
ATOM 1514 C CA . ILE A 1 192 ? -1.446 -7.522 10.046 1.00 95.19 192 ILE A CA 1
ATOM 1515 C C . ILE A 1 192 ? -1.107 -7.728 11.528 1.00 95.19 192 ILE A C 1
ATOM 1517 O O . ILE A 1 192 ? -0.412 -6.896 12.107 1.00 95.19 192 ILE A O 1
ATOM 1521 N N . GLN A 1 193 ? -1.535 -8.843 12.125 1.00 93.62 193 GLN A N 1
ATOM 1522 C CA . GLN A 1 193 ? -1.190 -9.225 13.500 1.00 93.62 193 GLN A CA 1
ATOM 1523 C C . GLN A 1 193 ? 0.321 -9.374 13.710 1.00 93.62 193 GLN A C 1
ATOM 1525 O O . GLN A 1 193 ? 0.847 -8.960 14.740 1.00 93.62 193 GLN A O 1
ATOM 1530 N N . SER A 1 194 ? 1.027 -9.934 12.728 1.00 92.56 194 SER A N 1
ATOM 1531 C CA . SER A 1 194 ? 2.479 -10.118 12.785 1.00 92.56 194 SER A CA 1
ATOM 1532 C C . SER A 1 194 ? 3.275 -8.920 12.255 1.00 92.56 194 SER A C 1
ATOM 1534 O O . SER A 1 194 ? 4.499 -8.921 12.359 1.00 92.56 194 SER A O 1
ATOM 1536 N N . ALA A 1 195 ? 2.636 -7.885 11.701 1.00 90.94 195 ALA A N 1
ATOM 1537 C CA . ALA A 1 195 ? 3.334 -6.847 10.938 1.00 90.94 195 ALA A CA 1
ATOM 1538 C C . ALA A 1 195 ? 4.358 -6.053 11.767 1.00 90.94 195 ALA A C 1
ATOM 1540 O O . ALA A 1 195 ? 5.450 -5.764 11.274 1.00 90.94 195 ALA A O 1
ATOM 1541 N N . ASP A 1 196 ? 4.046 -5.767 13.036 1.00 86.25 196 ASP A N 1
ATOM 1542 C CA . ASP A 1 196 ? 4.979 -5.100 13.955 1.00 86.25 196 ASP A CA 1
ATOM 1543 C C . ASP A 1 196 ? 6.222 -5.968 14.257 1.00 86.25 196 ASP A C 1
ATOM 1545 O O . ASP A 1 196 ? 7.301 -5.435 14.510 1.00 86.25 196 ASP A O 1
ATOM 1549 N N . GLN A 1 197 ? 6.111 -7.300 14.168 1.00 89.50 197 GLN A N 1
ATOM 1550 C CA . GLN A 1 197 ? 7.229 -8.243 14.339 1.00 89.50 197 GLN A CA 1
ATOM 1551 C C . GLN A 1 197 ? 8.049 -8.412 13.049 1.00 89.50 197 GLN A C 1
ATOM 1553 O O . GLN A 1 197 ? 9.242 -8.701 13.099 1.00 89.50 197 GLN A O 1
ATOM 1558 N N . LEU A 1 198 ? 7.432 -8.188 11.886 1.00 88.19 198 LEU A N 1
ATOM 1559 C CA . LEU A 1 198 ? 8.037 -8.357 10.560 1.00 88.19 198 LEU A CA 1
ATOM 1560 C C . LEU A 1 198 ? 8.841 -7.129 10.085 1.00 88.19 198 LEU A C 1
ATOM 1562 O O . LEU A 1 198 ? 9.172 -7.026 8.907 1.00 88.19 198 LEU A O 1
ATOM 1566 N N . SER A 1 199 ? 9.160 -6.180 10.976 1.00 87.25 199 SER A N 1
ATOM 1567 C CA . SER A 1 199 ? 9.846 -4.916 10.633 1.00 87.25 199 SER A CA 1
ATOM 1568 C C . SER A 1 199 ? 9.155 -4.117 9.517 1.00 87.25 199 SER A C 1
ATOM 1570 O O . SER A 1 199 ? 9.793 -3.371 8.768 1.00 87.25 199 SER A O 1
ATOM 1572 N N . VAL A 1 200 ? 7.834 -4.258 9.391 1.00 92.69 200 VAL A N 1
ATOM 1573 C CA . VAL A 1 200 ? 7.044 -3.475 8.442 1.00 92.69 200 VAL A CA 1
ATOM 1574 C C . VAL A 1 200 ? 6.919 -2.053 8.986 1.00 92.69 200 VAL A C 1
ATOM 1576 O O . VAL A 1 200 ? 6.562 -1.833 10.141 1.00 92.69 200 VAL A O 1
ATOM 1579 N N . SER A 1 201 ? 7.218 -1.062 8.150 1.00 92.69 201 SER A N 1
ATOM 1580 C CA . SER A 1 201 ? 7.087 0.344 8.536 1.00 92.69 201 SER A CA 1
ATOM 1581 C C . SER A 1 201 ? 5.634 0.705 8.848 1.00 92.69 201 SER A C 1
ATOM 1583 O O . SER A 1 201 ? 4.700 0.183 8.236 1.00 92.69 201 SER A O 1
ATOM 1585 N N . ASN A 1 202 ? 5.425 1.660 9.758 1.00 92.81 202 ASN A N 1
ATOM 1586 C CA . ASN A 1 202 ? 4.073 2.067 10.139 1.00 92.81 202 ASN A CA 1
ATOM 1587 C C . ASN A 1 202 ? 3.240 2.571 8.945 1.00 92.81 202 ASN A C 1
ATOM 1589 O O . ASN A 1 202 ? 2.050 2.283 8.871 1.00 92.81 202 ASN A O 1
ATOM 1593 N N . ASP A 1 203 ? 3.860 3.263 7.985 1.00 93.19 203 ASP A N 1
ATOM 1594 C CA . ASP A 1 203 ? 3.180 3.723 6.768 1.00 93.19 203 ASP A CA 1
ATOM 1595 C C . ASP A 1 203 ? 2.657 2.547 5.929 1.00 93.19 203 ASP A C 1
ATOM 1597 O O . ASP A 1 203 ? 1.533 2.594 5.421 1.00 93.19 203 ASP A O 1
ATOM 1601 N N . ALA A 1 204 ? 3.438 1.467 5.830 1.00 95.56 204 ALA A N 1
ATOM 1602 C CA . ALA A 1 204 ? 3.028 0.246 5.146 1.00 95.56 204 ALA A CA 1
ATOM 1603 C C . ALA A 1 204 ? 1.954 -0.527 5.933 1.00 95.56 204 ALA A C 1
ATOM 1605 O O . ALA A 1 204 ? 1.018 -1.031 5.319 1.00 95.56 204 ALA A O 1
ATOM 1606 N N . ILE A 1 205 ? 2.004 -0.550 7.273 1.00 96.69 205 ILE A N 1
ATOM 1607 C CA . ILE A 1 205 ? 0.937 -1.134 8.115 1.00 96.69 205 ILE A CA 1
ATOM 1608 C C . ILE A 1 205 ? -0.374 -0.363 7.944 1.00 96.69 205 ILE A C 1
ATOM 1610 O O . ILE A 1 205 ? -1.428 -0.956 7.728 1.00 96.69 205 ILE A O 1
ATOM 1614 N N . VAL A 1 206 ? -0.321 0.971 7.973 1.00 97.00 206 VAL A N 1
ATOM 1615 C CA . VAL A 1 206 ? -1.473 1.830 7.670 1.00 97.00 206 VAL A CA 1
ATOM 1616 C C . VAL A 1 206 ? -2.007 1.539 6.263 1.00 97.00 206 VAL A C 1
ATOM 1618 O O . VAL A 1 206 ? -3.218 1.545 6.061 1.00 97.00 206 VAL A O 1
ATOM 1621 N N . GLY A 1 207 ? -1.132 1.268 5.291 1.00 97.31 207 GLY A N 1
ATOM 1622 C CA . GLY A 1 207 ? -1.501 0.790 3.958 1.00 97.31 207 GLY A CA 1
ATOM 1623 C C . GLY A 1 207 ? -2.246 -0.549 3.978 1.00 97.31 207 GLY A C 1
ATOM 1624 O O . GLY A 1 207 ? -3.345 -0.639 3.431 1.00 97.31 207 GLY A O 1
ATOM 1625 N N . LEU A 1 208 ? -1.695 -1.558 4.657 1.00 97.06 208 LEU A N 1
ATOM 1626 C CA . LEU A 1 208 ? -2.312 -2.879 4.825 1.00 97.06 208 LEU A CA 1
ATOM 1627 C C . LEU A 1 208 ? -3.702 -2.790 5.457 1.00 97.06 208 LEU A C 1
ATOM 1629 O O . LEU A 1 208 ? -4.635 -3.403 4.950 1.00 97.06 208 LEU A O 1
ATOM 1633 N N . LEU A 1 209 ? -3.864 -1.985 6.511 1.00 98.00 209 LEU A N 1
ATOM 1634 C CA . LEU A 1 209 ? -5.154 -1.778 7.175 1.00 98.00 209 LEU A CA 1
ATOM 1635 C C . LEU A 1 209 ? -6.200 -1.171 6.229 1.00 98.00 209 LEU A C 1
ATOM 1637 O O . LEU A 1 209 ? -7.358 -1.582 6.267 1.00 98.00 209 LEU A O 1
ATOM 1641 N N . LYS A 1 210 ? -5.810 -0.239 5.344 1.00 97.56 210 LYS A N 1
ATOM 1642 C CA . LYS A 1 210 ? -6.718 0.295 4.308 1.00 97.56 210 LYS A CA 1
ATOM 1643 C C . LYS A 1 210 ? -7.158 -0.806 3.351 1.00 97.56 210 LYS A C 1
ATOM 1645 O O . LYS A 1 210 ? -8.353 -0.977 3.141 1.00 97.56 210 LYS A O 1
ATOM 1650 N N . GLY A 1 211 ? -6.200 -1.566 2.815 1.00 97.56 211 GLY A N 1
ATOM 1651 C CA . GLY A 1 211 ? -6.481 -2.682 1.911 1.00 97.56 211 GLY A CA 1
ATOM 1652 C C . GLY A 1 211 ? -7.387 -3.732 2.559 1.00 97.56 211 GLY A C 1
ATOM 1653 O O . GLY A 1 211 ? -8.383 -4.134 1.966 1.00 97.56 211 GLY A O 1
ATOM 1654 N N . ALA A 1 212 ? -7.101 -4.110 3.806 1.00 97.75 212 ALA A N 1
ATOM 1655 C CA . ALA A 1 212 ? -7.904 -5.061 4.565 1.00 97.75 212 ALA A CA 1
ATOM 1656 C C . ALA A 1 212 ? -9.325 -4.568 4.812 1.00 97.75 212 ALA A C 1
ATOM 1658 O O . ALA A 1 212 ? -10.262 -5.336 4.627 1.00 97.75 212 ALA A O 1
ATOM 1659 N N . ALA A 1 213 ? -9.505 -3.298 5.173 1.00 97.50 213 ALA A N 1
ATOM 1660 C CA . ALA A 1 213 ? -10.828 -2.712 5.352 1.00 97.50 213 ALA A CA 1
ATOM 1661 C C . ALA A 1 213 ? -11.640 -2.683 4.042 1.00 97.50 213 ALA A C 1
ATOM 1663 O O . ALA A 1 213 ? -12.841 -2.941 4.064 1.00 97.50 213 ALA A O 1
ATOM 1664 N N . GLU A 1 214 ? -10.997 -2.429 2.898 1.00 97.06 214 GLU A N 1
ATOM 1665 C CA . GLU A 1 214 ? -11.652 -2.462 1.584 1.00 97.06 214 GLU A CA 1
ATOM 1666 C C . GLU A 1 214 ? -12.064 -3.883 1.152 1.00 97.06 214 GLU A C 1
ATOM 1668 O O . GLU A 1 214 ? -13.128 -4.061 0.555 1.00 97.06 214 GLU A O 1
ATOM 1673 N N . VAL A 1 215 ? -11.247 -4.896 1.463 1.00 97.50 215 VAL A N 1
ATOM 1674 C CA . VAL A 1 215 ? -11.576 -6.318 1.244 1.00 97.50 215 VAL A CA 1
ATOM 1675 C C . VAL A 1 215 ? -12.678 -6.770 2.199 1.00 97.50 215 VAL A C 1
ATOM 1677 O O . VAL A 1 215 ? -13.625 -7.429 1.778 1.00 97.50 215 VAL A O 1
ATOM 1680 N N . LEU A 1 216 ? -12.589 -6.374 3.471 1.00 97.00 216 LEU A N 1
ATOM 1681 C CA . LEU A 1 216 ? -13.580 -6.664 4.502 1.00 97.00 216 LEU A CA 1
ATOM 1682 C C . LEU A 1 216 ? -14.966 -6.177 4.082 1.00 97.00 216 LEU A C 1
ATOM 1684 O O . LEU A 1 216 ? -15.929 -6.917 4.221 1.00 97.00 216 LEU A O 1
ATOM 1688 N N . SER A 1 217 ? -15.060 -4.987 3.485 1.00 95.12 217 SER A N 1
ATOM 1689 C CA . SER A 1 217 ? -16.302 -4.442 2.924 1.00 95.12 217 SER A CA 1
ATOM 1690 C C . SER A 1 217 ? -16.951 -5.300 1.824 1.00 95.12 217 SER A C 1
ATOM 1692 O O . SER A 1 217 ? -18.090 -5.031 1.459 1.00 95.12 217 SER A O 1
ATOM 1694 N N . GLN A 1 218 ? -16.261 -6.305 1.272 1.00 95.06 218 GLN A N 1
ATOM 1695 C CA . GLN A 1 218 ? -16.831 -7.258 0.307 1.00 95.06 218 GLN A CA 1
ATOM 1696 C C . GLN A 1 218 ? -17.390 -8.530 0.964 1.00 95.06 218 GLN A C 1
ATOM 1698 O O . GLN A 1 218 ? -17.953 -9.377 0.269 1.00 95.06 218 GLN A O 1
ATOM 1703 N N . LEU A 1 219 ? -17.196 -8.710 2.273 1.00 94.38 219 LEU A N 1
ATOM 1704 C CA . LEU A 1 219 ? -17.658 -9.888 2.998 1.00 94.38 219 LEU A CA 1
ATOM 1705 C C . LEU A 1 219 ? -19.132 -9.764 3.426 1.00 94.38 219 LEU A C 1
ATOM 1707 O O . LEU A 1 219 ? -19.652 -8.658 3.573 1.00 94.38 219 LEU A O 1
ATOM 1711 N N . PRO A 1 220 ? -19.808 -10.899 3.683 1.00 92.19 220 PRO A N 1
ATOM 1712 C CA . PRO A 1 220 ? -21.111 -10.917 4.346 1.00 92.19 220 PRO A CA 1
ATOM 1713 C C . PRO A 1 220 ? -21.097 -10.172 5.691 1.00 92.19 220 PRO A C 1
ATOM 1715 O O . PRO A 1 220 ? -20.100 -10.208 6.415 1.00 92.19 220 PRO A O 1
ATOM 1718 N N . HIS A 1 221 ? -22.204 -9.509 6.043 1.00 89.44 221 HIS A N 1
ATOM 1719 C CA . HIS A 1 221 ? -22.290 -8.602 7.200 1.00 89.44 221 HIS A CA 1
ATOM 1720 C C . HIS A 1 221 ? -21.873 -9.237 8.537 1.00 89.44 221 HIS A C 1
ATOM 1722 O O . HIS A 1 221 ? -21.216 -8.584 9.347 1.00 89.44 221 HIS A O 1
ATOM 1728 N N . ASP A 1 222 ? -22.195 -10.512 8.755 1.00 85.06 222 ASP A N 1
ATOM 1729 C CA . ASP A 1 222 ? -21.779 -11.287 9.927 1.00 85.06 222 ASP A CA 1
ATOM 1730 C C . ASP A 1 222 ? -20.248 -11.396 10.030 1.00 85.06 222 ASP A C 1
ATOM 1732 O O . ASP A 1 222 ? -19.666 -11.193 11.101 1.00 85.06 222 ASP A O 1
ATOM 1736 N N . LYS A 1 223 ? -19.579 -11.626 8.895 1.00 94.00 223 LYS A N 1
ATOM 1737 C CA . LYS A 1 223 ? -18.115 -11.676 8.812 1.00 94.00 223 LYS A CA 1
ATOM 1738 C C . LYS A 1 223 ? -17.476 -10.296 8.901 1.00 94.00 223 LYS A C 1
ATOM 1740 O O . LYS A 1 223 ? -16.385 -10.182 9.456 1.00 94.00 223 LYS A O 1
ATOM 1745 N N . VAL A 1 224 ? -18.150 -9.247 8.422 1.00 95.62 224 VAL A N 1
ATOM 1746 C CA . VAL A 1 224 ? -17.657 -7.865 8.541 1.00 95.62 224 VAL A CA 1
ATOM 1747 C C . VAL A 1 224 ? -17.478 -7.470 10.001 1.00 95.62 224 VAL A C 1
ATOM 1749 O O . VAL A 1 224 ? -16.419 -6.968 10.374 1.00 95.62 224 VAL A O 1
ATOM 1752 N N . THR A 1 225 ? -18.477 -7.733 10.848 1.00 95.62 225 THR A N 1
ATOM 1753 C CA . THR A 1 225 ? -18.385 -7.429 12.282 1.00 95.62 225 THR A CA 1
ATOM 1754 C C . THR A 1 225 ? -17.221 -8.171 12.939 1.00 95.62 225 THR A C 1
ATOM 1756 O O . THR A 1 225 ? -16.431 -7.559 13.659 1.00 95.62 225 THR A O 1
ATOM 1759 N N . ALA A 1 226 ? -17.086 -9.477 12.683 1.00 96.00 226 ALA A N 1
ATOM 1760 C CA . ALA A 1 226 ? -16.007 -10.282 13.252 1.00 96.00 226 ALA A CA 1
ATOM 1761 C C . ALA A 1 226 ? -14.619 -9.817 12.775 1.00 96.00 226 ALA A C 1
ATOM 1763 O O . ALA A 1 226 ? -13.719 -9.638 13.596 1.00 96.00 226 ALA A O 1
ATOM 1764 N N . GLY A 1 227 ? -14.459 -9.556 11.475 1.00 96.62 227 GLY A N 1
ATOM 1765 C CA . GLY A 1 227 ? -13.201 -9.091 10.896 1.00 96.62 227 GLY A CA 1
ATOM 1766 C C . GLY A 1 227 ? -12.810 -7.688 11.358 1.00 96.62 227 GLY A C 1
ATOM 1767 O O . GLY A 1 227 ? -11.660 -7.469 11.735 1.00 96.62 227 GLY A O 1
ATOM 1768 N N . MET A 1 228 ? -13.765 -6.750 11.422 1.00 97.19 228 MET A N 1
ATOM 1769 C CA . MET A 1 228 ? -13.512 -5.399 11.939 1.00 97.19 228 MET A CA 1
ATOM 1770 C C . MET A 1 228 ? -13.092 -5.456 13.408 1.00 97.19 228 MET A C 1
ATOM 1772 O O . MET A 1 228 ? -12.128 -4.797 13.792 1.00 97.19 228 MET A O 1
ATOM 1776 N N . ARG A 1 229 ? -13.758 -6.287 14.223 1.00 96.38 229 ARG A N 1
ATOM 1777 C CA . ARG A 1 229 ? -13.354 -6.513 15.616 1.00 96.38 229 ARG A CA 1
ATOM 1778 C C . ARG A 1 229 ? -11.927 -7.050 15.693 1.00 96.38 229 ARG A C 1
ATOM 1780 O O . ARG A 1 229 ? -11.125 -6.503 16.440 1.00 96.38 229 ARG A O 1
ATOM 1787 N N . GLY A 1 230 ? -11.594 -8.065 14.894 1.00 96.19 230 GLY A N 1
ATOM 1788 C CA . GLY A 1 230 ? -10.246 -8.631 14.836 1.00 96.19 230 GLY A CA 1
ATOM 1789 C C . GLY A 1 230 ? -9.167 -7.587 14.533 1.00 96.19 230 GLY A C 1
ATOM 1790 O O . GLY A 1 230 ? -8.131 -7.593 15.188 1.00 96.19 230 GLY A O 1
ATOM 1791 N N . LEU A 1 231 ? -9.429 -6.664 13.601 1.00 97.00 231 LEU A N 1
ATOM 1792 C CA . LEU A 1 231 ? -8.507 -5.580 13.238 1.00 97.00 231 LEU A CA 1
ATOM 1793 C C . LEU A 1 231 ? -8.409 -4.495 14.322 1.00 97.00 231 LEU A C 1
ATOM 1795 O O . LEU A 1 231 ? -7.313 -4.058 14.660 1.00 97.00 231 LEU A O 1
ATOM 1799 N N . VAL A 1 232 ? -9.540 -4.066 14.888 1.00 97.00 232 VAL A N 1
ATOM 1800 C CA . VAL A 1 232 ? -9.588 -3.009 15.915 1.00 97.00 232 VAL A CA 1
ATOM 1801 C C . VAL A 1 232 ? -8.919 -3.455 17.217 1.00 97.00 232 VAL A C 1
ATOM 1803 O O . VAL A 1 232 ? -8.202 -2.669 17.838 1.00 97.00 232 VAL A O 1
ATOM 1806 N N . GLN A 1 233 ? -9.097 -4.718 17.614 1.00 95.12 233 GLN A N 1
ATOM 1807 C CA . GLN A 1 233 ? -8.540 -5.244 18.864 1.00 95.12 233 GLN A CA 1
ATOM 1808 C C . GLN A 1 233 ? -7.004 -5.211 18.906 1.00 95.12 233 GLN A C 1
ATOM 1810 O O . GLN A 1 233 ? -6.431 -5.050 19.981 1.00 95.12 233 GLN A O 1
ATOM 1815 N N . LEU A 1 234 ? -6.329 -5.238 17.750 1.00 93.56 234 LEU A N 1
ATOM 1816 C CA . LEU A 1 234 ? -4.865 -5.099 17.656 1.00 93.56 234 LEU A CA 1
ATOM 1817 C C . LEU A 1 234 ? -4.349 -3.752 18.171 1.00 93.56 234 LEU A C 1
ATOM 1819 O O . LEU A 1 234 ? -3.157 -3.592 18.418 1.00 93.56 234 LEU A O 1
ATOM 1823 N N . HIS A 1 235 ? -5.232 -2.763 18.284 1.00 94.69 235 HIS A N 1
ATOM 1824 C CA . HIS A 1 235 ? -4.886 -1.400 18.668 1.00 94.69 235 HIS A CA 1
ATOM 1825 C C . HIS A 1 235 ? -5.436 -1.022 20.045 1.00 94.69 235 HIS A C 1
ATOM 1827 O O . HIS A 1 235 ? -4.945 -0.070 20.644 1.00 94.69 235 HIS A O 1
ATOM 1833 N N . ILE A 1 236 ? -6.413 -1.770 20.570 1.00 94.00 236 ILE A N 1
ATOM 1834 C CA . ILE A 1 236 ? -7.024 -1.499 21.876 1.00 94.00 236 ILE A CA 1
ATOM 1835 C C . ILE A 1 236 ? -6.024 -1.733 23.010 1.00 94.00 236 ILE A C 1
ATOM 1837 O O . ILE A 1 236 ? -5.834 -0.838 23.832 1.00 94.00 236 ILE A O 1
ATOM 1841 N N . THR A 1 237 ? -5.361 -2.894 23.047 1.00 90.94 237 THR A N 1
ATOM 1842 C CA . THR A 1 237 ? -4.448 -3.243 24.150 1.00 90.94 237 THR A CA 1
ATOM 1843 C C . THR A 1 237 ? -3.307 -2.231 24.310 1.00 90.94 237 THR A C 1
ATOM 1845 O O . THR A 1 237 ? -3.176 -1.686 25.407 1.00 90.94 237 THR A O 1
ATOM 1848 N N . PRO A 1 238 ? -2.547 -1.872 23.251 1.00 92.00 238 PRO A N 1
ATOM 1849 C CA . PRO A 1 238 ? -1.481 -0.878 23.384 1.00 92.00 238 PRO A CA 1
ATOM 1850 C C . PRO A 1 238 ? -2.000 0.499 23.816 1.00 92.00 238 PRO A C 1
ATOM 1852 O O . PRO A 1 238 ? -1.371 1.175 24.625 1.00 92.00 238 PRO A O 1
ATOM 1855 N N . LEU A 1 239 ? -3.165 0.927 23.313 1.00 94.31 239 LEU A N 1
ATOM 1856 C CA . LEU A 1 239 ? -3.763 2.205 23.707 1.00 94.31 239 LEU A CA 1
ATOM 1857 C C . LEU A 1 239 ? -4.149 2.225 25.188 1.00 94.31 239 LEU A C 1
ATOM 1859 O O . LEU A 1 239 ? -3.869 3.208 25.872 1.00 94.31 239 LEU A O 1
ATOM 1863 N N . LEU A 1 240 ? -4.752 1.150 25.698 1.00 92.88 240 LEU A N 1
ATOM 1864 C CA . LEU A 1 240 ? -5.117 1.053 27.110 1.00 92.88 240 LEU A CA 1
ATOM 1865 C C . LEU A 1 240 ? -3.881 1.107 28.014 1.00 92.88 240 LEU A C 1
ATOM 1867 O O . LEU A 1 240 ? -3.865 1.887 28.966 1.00 92.88 240 LEU A O 1
ATOM 1871 N N . GLU A 1 241 ? -2.826 0.362 27.683 1.00 91.88 241 GLU A N 1
ATOM 1872 C CA . GLU A 1 241 ? -1.558 0.395 28.423 1.00 91.88 241 GLU A CA 1
ATOM 1873 C C . GLU A 1 241 ? -0.948 1.805 28.460 1.00 91.88 241 GLU A C 1
ATOM 1875 O O . GLU A 1 241 ? -0.467 2.251 29.507 1.00 91.88 241 GLU A O 1
ATOM 1880 N N . LEU A 1 242 ? -1.012 2.540 27.345 1.00 92.69 242 LEU A N 1
ATOM 1881 C CA . LEU A 1 242 ? -0.527 3.919 27.271 1.00 92.69 242 LEU A CA 1
ATOM 1882 C C . LEU A 1 242 ? -1.373 4.873 28.121 1.00 92.69 242 LEU A C 1
ATOM 1884 O O . LEU A 1 242 ? -0.812 5.680 28.863 1.00 92.69 242 LEU A O 1
ATOM 1888 N N . THR A 1 243 ? -2.703 4.746 28.088 1.00 91.19 243 THR A N 1
ATOM 1889 C CA . THR A 1 243 ? -3.592 5.599 28.898 1.00 91.19 243 THR A CA 1
ATOM 1890 C C . THR A 1 243 ? -3.426 5.386 30.403 1.00 91.19 243 THR A C 1
ATOM 1892 O O . THR A 1 243 ? -3.600 6.332 31.167 1.00 91.19 243 THR A O 1
ATOM 1895 N N . GLN A 1 244 ? -3.053 4.175 30.833 1.00 89.50 244 GLN A N 1
ATOM 1896 C CA . GLN A 1 244 ? -2.829 3.845 32.243 1.00 89.50 244 GLN A CA 1
ATOM 1897 C C . GLN A 1 244 ? -1.465 4.326 32.746 1.00 89.50 244 GLN A C 1
ATOM 1899 O O . GLN A 1 244 ? -1.366 4.829 33.862 1.00 89.50 244 GLN A O 1
ATOM 1904 N N . ASN A 1 245 ? -0.418 4.199 31.926 1.00 83.00 245 ASN A N 1
ATOM 1905 C CA . ASN A 1 245 ? 0.947 4.525 32.340 1.00 83.00 245 ASN A CA 1
ATOM 1906 C C . ASN A 1 245 ? 1.360 5.970 32.026 1.00 83.00 245 ASN A C 1
ATOM 1908 O O . ASN A 1 245 ? 2.345 6.442 32.582 1.00 83.00 245 ASN A O 1
ATOM 1912 N N . SER A 1 246 ? 0.642 6.674 31.140 1.00 72.94 246 SER A N 1
ATOM 1913 C CA . SER A 1 246 ? 0.844 8.086 30.747 1.00 72.94 246 SER A CA 1
ATOM 1914 C C . SER A 1 246 ? 2.271 8.494 30.320 1.00 72.94 246 SER A C 1
ATOM 1916 O O . SER A 1 246 ? 2.528 9.666 30.052 1.00 72.94 246 SER A O 1
ATOM 1918 N N . HIS A 1 247 ? 3.206 7.551 30.195 1.00 75.00 247 HIS A N 1
ATOM 1919 C CA . HIS A 1 247 ? 4.553 7.789 29.693 1.00 75.00 247 HIS A CA 1
ATOM 1920 C C . HIS A 1 247 ? 4.550 7.752 28.164 1.00 75.00 247 HIS A C 1
ATOM 1922 O O . HIS A 1 247 ? 4.394 6.694 27.556 1.00 75.00 247 HIS A O 1
ATOM 1928 N N . LEU A 1 248 ? 4.732 8.918 27.542 1.00 79.44 248 LEU A N 1
ATOM 1929 C CA . LEU A 1 248 ? 4.834 9.036 26.091 1.00 79.44 248 LEU A CA 1
ATOM 1930 C C . LEU A 1 248 ? 6.194 8.527 25.604 1.00 79.44 248 LEU A C 1
ATOM 1932 O O . LEU A 1 248 ? 7.249 8.995 26.039 1.00 79.44 248 LEU A O 1
ATOM 1936 N N . GLY A 1 249 ? 6.161 7.573 24.677 1.00 79.06 249 GLY A N 1
ATOM 1937 C CA . GLY A 1 249 ? 7.343 7.124 23.954 1.00 79.06 249 GLY A CA 1
ATOM 1938 C C . GLY A 1 249 ? 7.761 8.104 22.857 1.00 79.06 249 GLY A C 1
ATOM 1939 O O . GLY A 1 249 ? 7.123 9.125 22.596 1.00 79.06 249 GLY A O 1
ATOM 1940 N N . LYS A 1 250 ? 8.846 7.770 22.151 1.00 79.12 250 LYS A N 1
ATOM 1941 C CA . LYS A 1 250 ? 9.270 8.522 20.964 1.00 79.12 250 LYS A CA 1
ATOM 1942 C C . LYS A 1 250 ? 8.160 8.510 19.903 1.00 79.12 250 LYS A C 1
ATOM 1944 O O . LYS A 1 250 ? 7.576 7.465 19.618 1.00 79.12 250 LYS A O 1
ATOM 1949 N N . ALA A 1 251 ? 7.918 9.659 19.275 1.00 76.62 251 ALA A N 1
ATOM 1950 C CA . ALA A 1 251 ? 6.938 9.783 18.200 1.00 76.62 251 ALA A CA 1
ATOM 1951 C C . ALA A 1 251 ? 7.137 8.722 17.099 1.00 76.62 251 ALA A C 1
ATOM 1953 O O . ALA A 1 251 ? 8.263 8.481 16.656 1.00 76.62 251 ALA A O 1
ATOM 1954 N N . GLY A 1 252 ? 6.039 8.109 16.653 1.00 70.12 252 GLY A N 1
ATOM 1955 C CA . GLY A 1 252 ? 6.045 7.057 15.632 1.00 70.12 252 GLY A CA 1
ATOM 1956 C C . GLY A 1 252 ? 6.538 5.682 16.101 1.00 70.12 252 GLY A C 1
ATOM 1957 O O . GLY A 1 252 ? 6.762 4.814 15.263 1.00 70.12 252 GLY A O 1
ATOM 1958 N N . THR A 1 253 ? 6.712 5.473 17.407 1.00 83.44 253 THR A N 1
ATOM 1959 C CA . THR A 1 253 ? 6.970 4.147 17.996 1.00 83.44 253 THR A CA 1
ATOM 1960 C C . THR A 1 253 ? 5.706 3.592 18.655 1.00 83.44 253 THR A C 1
ATOM 1962 O O . THR A 1 253 ? 4.708 4.302 18.770 1.00 83.44 253 THR A O 1
ATOM 1965 N N . SER A 1 254 ? 5.740 2.343 19.130 1.00 83.94 254 SER A N 1
ATOM 1966 C CA . SER A 1 254 ? 4.625 1.727 19.871 1.00 83.94 254 SER A CA 1
ATOM 1967 C C . SER A 1 254 ? 4.194 2.522 21.110 1.00 83.94 254 SER A C 1
ATOM 1969 O O . SER A 1 254 ? 3.062 2.370 21.556 1.00 83.94 254 SER A O 1
ATOM 1971 N N . GLY A 1 255 ? 5.062 3.397 21.631 1.00 86.56 255 GLY A N 1
ATOM 1972 C CA . GLY A 1 255 ? 4.764 4.305 22.736 1.00 86.56 255 GLY A CA 1
ATOM 1973 C C . GLY A 1 255 ? 4.083 5.626 22.352 1.00 86.56 255 GLY A C 1
ATOM 1974 O O . GLY A 1 255 ? 3.856 6.446 23.237 1.00 86.56 255 GLY A O 1
ATOM 1975 N N . ASP A 1 256 ? 3.803 5.879 21.067 1.00 90.56 256 ASP A N 1
ATOM 1976 C CA . ASP A 1 256 ? 3.099 7.078 20.586 1.00 90.56 256 ASP A CA 1
ATOM 1977 C C . ASP A 1 256 ? 1.608 6.758 20.353 1.00 90.56 256 ASP A C 1
ATOM 1979 O O . ASP A 1 256 ? 1.286 6.081 19.372 1.00 90.56 256 ASP A O 1
ATOM 1983 N N . PRO A 1 257 ? 0.669 7.260 21.181 1.00 92.94 257 PRO A N 1
ATOM 1984 C CA . PRO A 1 257 ? -0.766 7.053 20.973 1.00 92.94 257 PRO A CA 1
ATOM 1985 C C . PRO A 1 257 ? -1.243 7.471 19.576 1.00 92.94 257 PRO A C 1
ATOM 1987 O O . PRO A 1 257 ? -2.130 6.833 19.005 1.00 92.94 257 PRO A O 1
ATOM 1990 N N . ALA A 1 258 ? -0.626 8.500 18.978 1.00 93.06 258 ALA A N 1
ATOM 1991 C CA . ALA A 1 258 ? -0.984 8.980 17.646 1.00 93.06 258 ALA A CA 1
ATOM 1992 C C . ALA A 1 258 ? -0.813 7.901 16.562 1.00 93.06 258 ALA A C 1
ATOM 1994 O O . ALA A 1 258 ? -1.596 7.867 15.613 1.00 93.06 258 ALA A O 1
ATOM 1995 N N . LEU A 1 259 ? 0.167 7.002 16.717 1.00 93.75 259 LEU A N 1
ATOM 1996 C CA . LEU A 1 259 ? 0.414 5.897 15.788 1.00 93.75 259 LEU A CA 1
ATOM 1997 C C . LEU A 1 259 ? -0.791 4.953 15.724 1.00 93.75 259 LEU A C 1
ATOM 1999 O O . LEU A 1 259 ? -1.281 4.636 14.638 1.00 93.75 259 LEU A O 1
ATOM 2003 N N . TRP A 1 260 ? -1.300 4.542 16.883 1.00 95.56 260 TRP A N 1
ATOM 2004 C CA . TRP A 1 260 ? -2.452 3.647 16.989 1.00 95.56 260 TRP A CA 1
ATOM 2005 C C . TRP A 1 260 ? -3.739 4.327 16.509 1.00 95.56 260 TRP A C 1
ATOM 2007 O O . TRP A 1 260 ? -4.546 3.711 15.810 1.00 95.56 260 TRP A O 1
ATOM 2017 N N . MET A 1 261 ? -3.894 5.625 16.788 1.00 95.69 261 MET A N 1
ATOM 2018 C CA . MET A 1 261 ? -5.024 6.414 16.288 1.00 95.69 261 MET A CA 1
ATOM 2019 C C . MET A 1 261 ? -5.009 6.571 14.762 1.00 95.69 261 MET A C 1
ATOM 2021 O O . MET A 1 261 ? -6.072 6.524 14.137 1.00 95.69 261 MET A O 1
ATOM 2025 N N . ASP A 1 262 ? -3.837 6.706 14.135 1.00 95.44 262 ASP A N 1
ATOM 2026 C CA . ASP A 1 262 ? -3.707 6.743 12.673 1.00 95.44 262 ASP A CA 1
ATOM 2027 C C . ASP A 1 262 ? -4.045 5.381 12.030 1.00 95.44 262 ASP A C 1
ATOM 2029 O O . ASP A 1 262 ? -4.692 5.341 10.976 1.00 95.44 262 ASP A O 1
ATOM 2033 N N . ARG A 1 263 ? -3.699 4.264 12.688 1.00 97.00 263 ARG A N 1
ATOM 2034 C CA . ARG A 1 263 ? -4.094 2.904 12.271 1.00 97.00 263 ARG A CA 1
ATOM 2035 C C . ARG A 1 263 ? -5.610 2.691 12.348 1.00 97.00 263 ARG A C 1
ATOM 2037 O O . ARG A 1 263 ? -6.220 2.312 11.348 1.00 97.00 263 ARG A O 1
ATOM 2044 N N . LEU A 1 264 ? -6.241 3.035 13.475 1.00 97.88 264 LEU A N 1
ATOM 2045 C CA . LEU A 1 264 ? -7.704 2.995 13.627 1.00 97.88 264 LEU A CA 1
ATOM 2046 C C . LEU A 1 264 ? -8.406 3.898 12.602 1.00 97.88 264 LEU A C 1
ATOM 2048 O O . LEU A 1 264 ? -9.368 3.491 11.952 1.00 97.88 264 LEU A O 1
ATOM 2052 N N . THR A 1 265 ? -7.879 5.106 12.389 1.00 96.69 265 THR A N 1
ATOM 2053 C CA . THR A 1 265 ? -8.382 6.038 11.372 1.00 96.69 265 THR A CA 1
ATOM 2054 C C . THR A 1 265 ? -8.399 5.404 9.981 1.00 96.69 265 THR A C 1
ATOM 2056 O O . THR A 1 265 ? -9.343 5.612 9.217 1.00 96.69 265 THR A O 1
ATOM 2059 N N . ALA A 1 266 ? -7.354 4.657 9.625 1.00 97.12 266 ALA A N 1
ATOM 2060 C CA . ALA A 1 266 ? -7.228 4.023 8.320 1.00 97.12 266 ALA A CA 1
ATOM 2061 C C . ALA A 1 266 ? -8.314 2.964 8.067 1.00 97.12 266 ALA A C 1
ATOM 2063 O O . ALA A 1 266 ? -8.867 2.932 6.963 1.00 97.12 266 ALA A O 1
ATOM 2064 N N . LEU A 1 267 ? -8.656 2.175 9.093 1.00 97.38 267 LEU A N 1
ATOM 2065 C CA . LEU A 1 267 ? -9.720 1.168 9.051 1.00 97.38 267 LEU A CA 1
ATOM 2066 C C . LEU A 1 267 ? -11.081 1.804 8.754 1.00 97.38 267 LEU A C 1
ATOM 2068 O O . LEU A 1 267 ? -11.691 1.520 7.724 1.00 97.38 267 LEU A O 1
ATOM 2072 N N . PHE A 1 268 ? -11.529 2.730 9.606 1.00 96.06 268 PHE A N 1
ATOM 2073 C CA . PHE A 1 268 ? -12.854 3.348 9.463 1.00 96.06 268 PHE A CA 1
ATOM 2074 C C . PHE A 1 268 ? -12.965 4.266 8.246 1.00 96.06 268 PHE A C 1
ATOM 2076 O O . PHE A 1 268 ? -14.050 4.446 7.703 1.00 96.06 268 PHE A O 1
ATOM 2083 N N . ARG A 1 269 ? -11.853 4.845 7.779 1.00 95.50 269 ARG A N 1
ATOM 2084 C CA . ARG A 1 269 ? -11.848 5.639 6.544 1.00 95.50 269 ARG A CA 1
ATOM 2085 C C . ARG A 1 269 ? -12.106 4.791 5.299 1.00 95.50 269 ARG A C 1
ATOM 2087 O O . ARG A 1 269 ? -12.664 5.317 4.340 1.00 95.50 269 ARG A O 1
ATOM 2094 N N . SER A 1 270 ? -11.623 3.552 5.290 1.00 95.12 270 SER A N 1
ATOM 2095 C CA . SER A 1 270 ? -11.583 2.714 4.083 1.00 95.12 270 SER A CA 1
ATOM 2096 C C . SER A 1 270 ? -12.677 1.645 4.079 1.00 95.12 270 SER A C 1
ATOM 2098 O O . SER A 1 270 ? -13.026 1.135 3.021 1.00 95.12 270 SER A O 1
ATOM 2100 N N . CYS A 1 271 ? -13.262 1.348 5.243 1.00 93.00 271 CYS A N 1
ATOM 2101 C CA . CYS A 1 271 ? -14.436 0.496 5.354 1.00 93.00 271 CYS A CA 1
ATOM 2102 C C . CYS A 1 271 ? -15.702 1.287 4.996 1.00 93.00 271 CYS A C 1
ATOM 2104 O O . CYS A 1 271 ? -16.154 2.153 5.749 1.00 93.00 271 CYS A O 1
ATOM 2106 N N . SER A 1 272 ? -16.271 0.973 3.836 1.00 87.25 272 SER A N 1
ATOM 2107 C CA . SER A 1 272 ? -17.569 1.473 3.386 1.00 87.25 272 SER A CA 1
ATOM 2108 C C . SER A 1 272 ? -18.495 0.282 3.176 1.00 87.25 272 SER A C 1
ATOM 2110 O O . SER A 1 272 ? -18.124 -0.661 2.482 1.00 87.25 272 SER A O 1
ATOM 2112 N N . ILE A 1 273 ? -19.653 0.288 3.835 1.00 87.69 273 ILE A N 1
ATOM 2113 C CA . ILE A 1 273 ? -20.632 -0.800 3.776 1.00 87.69 273 ILE A CA 1
ATOM 2114 C C . ILE A 1 273 ? -21.917 -0.225 3.197 1.00 87.69 273 ILE A C 1
ATOM 2116 O O . ILE A 1 273 ? -22.470 0.738 3.730 1.00 87.69 273 ILE A O 1
ATOM 2120 N N . GLU A 1 274 ? -22.382 -0.814 2.103 1.00 81.62 274 GLU A N 1
ATOM 2121 C CA . GLU A 1 274 ? -23.692 -0.509 1.540 1.00 81.62 274 GLU A CA 1
ATOM 2122 C C . GLU A 1 274 ? -24.742 -1.304 2.318 1.00 81.62 274 GLU A C 1
ATOM 2124 O O . GLU A 1 274 ? -24.658 -2.525 2.419 1.00 81.62 274 GLU A O 1
ATOM 2129 N N . LEU A 1 275 ? -25.701 -0.603 2.926 1.00 82.56 275 LEU A N 1
ATOM 2130 C CA . LEU A 1 275 ? -26.751 -1.218 3.734 1.00 82.56 275 LEU A CA 1
ATOM 2131 C C . LEU A 1 275 ? -28.101 -1.045 3.061 1.00 82.56 275 LEU A C 1
ATOM 2133 O O . LEU A 1 275 ? -28.517 0.081 2.770 1.00 82.56 275 LEU A O 1
ATOM 2137 N N . ASP A 1 276 ? -28.824 -2.150 2.938 1.00 75.94 276 ASP A N 1
ATOM 2138 C CA . ASP A 1 276 ? -30.240 -2.121 2.614 1.00 75.94 276 ASP A CA 1
ATOM 2139 C C . ASP A 1 276 ? -31.054 -1.608 3.815 1.00 75.94 276 ASP A C 1
ATOM 2141 O O . ASP A 1 276 ? -30.660 -1.711 4.984 1.00 75.94 276 ASP A O 1
ATOM 2145 N N . GLY A 1 277 ? -32.204 -0.994 3.532 1.00 68.12 277 GLY A N 1
ATOM 2146 C CA . GLY A 1 277 ? -33.034 -0.351 4.550 1.00 68.12 277 GLY A CA 1
ATOM 2147 C C . GLY A 1 277 ? -33.421 -1.293 5.699 1.00 68.12 277 GLY A C 1
ATOM 2148 O O . GLY A 1 277 ? -33.996 -2.351 5.474 1.00 68.12 277 GLY A O 1
ATOM 2149 N N . GLY A 1 278 ? -33.154 -0.868 6.941 1.00 70.00 278 GLY A N 1
ATOM 2150 C CA . GLY A 1 278 ? -33.604 -1.544 8.168 1.00 70.00 278 GLY A CA 1
ATOM 2151 C C . GLY A 1 278 ? -32.577 -2.452 8.853 1.00 70.00 278 GLY A C 1
ATOM 2152 O O . GLY A 1 278 ? -32.863 -2.954 9.936 1.00 70.00 278 GLY A O 1
ATOM 2153 N N . GLN A 1 279 ? -31.388 -2.644 8.277 1.00 79.69 279 GLN A N 1
ATOM 2154 C CA . GLN A 1 279 ? -30.324 -3.446 8.893 1.00 79.69 279 GLN A CA 1
ATOM 2155 C C . GLN A 1 279 ? -29.464 -2.629 9.869 1.00 79.69 279 GLN A C 1
ATOM 2157 O O . GLN A 1 279 ? -29.255 -1.429 9.678 1.00 79.69 279 GLN A O 1
ATOM 2162 N N . SER A 1 280 ? -28.948 -3.281 10.915 1.00 87.38 280 SER A N 1
ATOM 2163 C CA . SER A 1 280 ? -27.930 -2.694 11.790 1.00 87.38 280 SER A CA 1
ATOM 2164 C C . SER A 1 280 ? -26.593 -2.585 11.056 1.00 87.38 280 SER A C 1
ATOM 2166 O O . SER A 1 280 ? -26.265 -3.404 10.197 1.00 87.38 280 SER A O 1
ATOM 2168 N N . HIS A 1 281 ? -25.804 -1.565 11.392 1.00 91.44 281 HIS A N 1
ATOM 2169 C CA . HIS A 1 281 ? -24.501 -1.378 10.766 1.00 91.44 281 HIS A CA 1
ATOM 2170 C C . HIS A 1 281 ? -23.475 -2.372 11.349 1.00 91.44 281 HIS A C 1
ATOM 2172 O O . HIS A 1 281 ? -23.250 -2.345 12.560 1.00 91.44 281 HIS A O 1
ATOM 2178 N N . PRO A 1 282 ? -22.772 -3.190 10.539 1.00 93.56 282 PRO A N 1
ATOM 2179 C CA . PRO A 1 282 ? -21.855 -4.222 11.042 1.00 93.56 282 PRO A CA 1
ATOM 2180 C C . PRO A 1 282 ? -20.725 -3.697 11.939 1.00 93.56 282 PRO A C 1
ATOM 2182 O O . PRO A 1 282 ? -20.313 -4.371 12.883 1.00 93.56 282 PRO A O 1
ATOM 2185 N N . CYS A 1 283 ? -20.237 -2.479 11.683 1.00 94.69 283 CYS A N 1
ATOM 2186 C CA . CYS A 1 283 ? -19.216 -1.838 12.521 1.00 94.69 283 CYS A CA 1
ATOM 2187 C C . CYS A 1 283 ? -19.763 -1.190 13.805 1.00 94.69 283 CYS A C 1
ATOM 2189 O O . CYS A 1 283 ? -18.959 -0.805 14.646 1.00 94.69 283 CYS A O 1
ATOM 2191 N N . GLN A 1 284 ? -21.084 -1.042 13.973 1.00 93.25 284 GLN A N 1
ATOM 2192 C CA . GLN A 1 284 ? -21.670 -0.392 15.153 1.00 93.25 284 GLN A CA 1
ATOM 2193 C C . GLN A 1 284 ? -21.239 -1.053 16.475 1.00 93.25 284 GLN A C 1
ATOM 2195 O O . GLN A 1 284 ? -20.666 -0.341 17.299 1.00 93.25 284 GLN A O 1
ATOM 2200 N N . PRO A 1 285 ? -21.412 -2.377 16.685 1.00 94.12 285 PRO A N 1
ATOM 2201 C CA . PRO A 1 285 ? -20.989 -3.011 17.937 1.00 94.12 285 PRO A CA 1
ATOM 2202 C C . PRO A 1 285 ? -19.479 -2.882 18.179 1.00 94.12 285 PRO A C 1
ATOM 2204 O O . PRO A 1 285 ? -19.042 -2.697 19.308 1.00 94.12 285 PRO A O 1
ATOM 2207 N N . VAL A 1 286 ? -18.666 -2.903 17.118 1.00 95.62 286 VAL A N 1
ATOM 2208 C CA . VAL A 1 286 ? -17.207 -2.748 17.242 1.00 95.62 286 VAL A CA 1
ATOM 2209 C C . VAL A 1 286 ? -16.830 -1.331 17.680 1.00 95.62 286 VAL A C 1
ATOM 2211 O O . VAL A 1 286 ? -15.907 -1.147 18.469 1.00 95.62 286 VAL A O 1
ATOM 2214 N N . VAL A 1 287 ? -17.547 -0.316 17.194 1.00 95.38 287 VAL A N 1
ATOM 2215 C CA . VAL A 1 287 ? -17.348 1.072 17.628 1.00 95.38 287 VAL A CA 1
ATOM 2216 C C . VAL A 1 287 ? -17.782 1.259 19.078 1.00 95.38 287 VAL A C 1
ATOM 2218 O O . VAL A 1 287 ? -17.086 1.949 19.814 1.00 95.38 287 VAL A O 1
ATOM 2221 N N . GLU A 1 288 ? -18.880 0.635 19.505 1.00 93.75 288 GLU A N 1
ATOM 2222 C CA . GLU A 1 288 ? -19.334 0.663 20.903 1.00 93.75 288 GLU A CA 1
ATOM 2223 C C . GLU A 1 288 ? -18.298 0.033 21.850 1.00 93.75 288 GLU A C 1
ATOM 2225 O O . GLU A 1 288 ? -18.028 0.589 22.912 1.00 93.75 288 GLU A O 1
ATOM 2230 N N . GLU A 1 289 ? -17.647 -1.060 21.435 1.00 94.69 289 GLU A N 1
ATOM 2231 C CA . GLU A 1 289 ? -16.523 -1.679 22.158 1.00 94.69 289 GLU A CA 1
ATOM 2232 C C . GLU A 1 289 ? -15.271 -0.775 22.196 1.00 94.69 289 GLU A C 1
ATOM 2234 O O . GLU A 1 289 ? -14.580 -0.707 23.212 1.00 94.69 289 GLU A O 1
ATOM 2239 N N . LEU A 1 290 ? -14.972 -0.066 21.102 1.00 95.94 290 LEU A N 1
ATOM 2240 C CA . LEU A 1 290 ? -13.812 0.828 20.985 1.00 95.94 290 LEU A CA 1
ATOM 2241 C C . LEU A 1 290 ? -14.000 2.160 21.735 1.00 95.94 290 LEU A C 1
ATOM 2243 O O . LEU A 1 290 ? -13.024 2.789 22.151 1.00 95.94 290 LEU A O 1
ATOM 2247 N N . TRP A 1 291 ? -15.240 2.617 21.895 1.00 94.38 291 TRP A N 1
ATOM 2248 C CA . TRP A 1 291 ? -15.552 3.963 22.375 1.00 94.38 291 TRP A CA 1
ATOM 2249 C C . TRP A 1 291 ? -14.957 4.312 23.751 1.00 94.38 291 TRP A C 1
ATOM 2251 O O . TRP A 1 291 ? -14.373 5.393 23.871 1.00 94.38 291 TRP A O 1
ATOM 2261 N N . PRO A 1 292 ? -15.003 3.431 24.772 1.00 93.62 292 PRO A N 1
ATOM 2262 C CA . PRO A 1 292 ? -14.384 3.707 26.069 1.00 93.62 292 PRO A CA 1
ATOM 2263 C C . PRO A 1 292 ? -12.873 3.954 25.976 1.00 93.62 292 PRO A C 1
ATOM 2265 O O . PRO A 1 292 ? -12.335 4.770 26.721 1.00 93.62 292 PRO A O 1
ATOM 2268 N N . VAL A 1 293 ? -12.189 3.295 25.034 1.00 95.38 293 VAL A N 1
ATOM 2269 C CA . VAL A 1 293 ? -10.748 3.478 24.801 1.00 95.38 293 VAL A CA 1
ATOM 2270 C C . VAL A 1 293 ? -10.481 4.860 24.212 1.00 95.38 293 VAL A C 1
ATOM 2272 O O . VAL A 1 293 ? -9.584 5.561 24.669 1.00 95.38 293 VAL A O 1
ATOM 2275 N N . ILE A 1 294 ? -11.292 5.292 23.240 1.00 94.12 294 ILE A N 1
ATOM 2276 C CA . ILE A 1 294 ? -11.203 6.646 22.672 1.00 94.12 294 ILE A CA 1
ATOM 2277 C C . ILE A 1 294 ? -11.434 7.697 23.761 1.00 94.12 294 ILE A C 1
ATOM 2279 O O . ILE A 1 294 ? -10.677 8.661 23.844 1.00 94.12 294 ILE A O 1
ATOM 2283 N N . ALA A 1 295 ? -12.445 7.505 24.612 1.00 91.62 295 ALA A N 1
ATOM 2284 C CA . ALA A 1 295 ? -12.719 8.408 25.724 1.00 91.62 295 ALA A CA 1
ATOM 2285 C C . ALA A 1 295 ? -11.528 8.492 26.695 1.00 91.62 295 ALA A C 1
ATOM 2287 O O . ALA A 1 295 ? -11.119 9.594 27.053 1.00 91.62 295 ALA A O 1
ATOM 2288 N N . ALA A 1 296 ? -10.914 7.356 27.044 1.00 92.62 296 ALA A N 1
ATOM 2289 C CA . ALA A 1 296 ? -9.714 7.322 27.880 1.00 92.62 296 ALA A CA 1
ATOM 2290 C C . ALA A 1 296 ? -8.539 8.082 27.242 1.00 92.62 296 ALA A C 1
ATOM 2292 O O . ALA A 1 296 ? -7.906 8.894 27.910 1.00 92.62 296 ALA A O 1
ATOM 2293 N N . VAL A 1 297 ? -8.286 7.895 25.940 1.00 93.12 297 VAL A N 1
ATOM 2294 C CA . VAL A 1 297 ? -7.249 8.642 25.200 1.00 93.12 297 VAL A CA 1
ATOM 2295 C C . VAL A 1 297 ? -7.510 10.148 25.258 1.00 93.12 297 VAL A C 1
ATOM 2297 O O . VAL A 1 297 ? -6.588 10.911 25.542 1.00 93.12 297 VAL A O 1
ATOM 2300 N N . VAL A 1 298 ? -8.754 10.583 25.039 1.00 89.88 298 VAL A N 1
ATOM 2301 C CA . VAL A 1 298 ? -9.134 12.002 25.135 1.00 89.88 298 VAL A CA 1
ATOM 2302 C C . VAL A 1 298 ? -8.892 12.535 26.543 1.00 89.88 298 VAL A C 1
ATOM 2304 O O . VAL A 1 298 ? -8.280 13.584 26.693 1.00 89.88 298 VAL A O 1
ATOM 2307 N N . THR A 1 299 ? -9.332 11.826 27.584 1.00 89.81 299 THR A N 1
ATOM 2308 C CA . THR A 1 299 ? -9.165 12.279 28.971 1.00 89.81 299 THR A CA 1
ATOM 2309 C C . THR A 1 299 ? -7.695 12.350 29.385 1.00 89.81 299 THR A C 1
ATOM 2311 O O . THR A 1 299 ? -7.285 13.339 29.991 1.00 89.81 299 THR A O 1
ATOM 2314 N N . THR A 1 300 ? -6.893 11.338 29.046 1.00 91.38 300 THR A N 1
ATOM 2315 C CA . THR A 1 300 ? -5.475 11.281 29.422 1.00 91.38 300 THR A CA 1
ATOM 2316 C C . THR A 1 300 ? -4.638 12.313 28.665 1.00 91.38 300 THR A C 1
ATOM 2318 O O . THR A 1 300 ? -3.769 12.948 29.258 1.00 91.38 300 THR A O 1
ATOM 2321 N N . TYR A 1 301 ? -4.901 12.513 27.369 1.00 90.56 301 TYR A N 1
ATOM 2322 C CA . TYR A 1 301 ? -4.053 13.322 26.485 1.00 90.56 301 TYR A CA 1
ATOM 2323 C C . TYR A 1 301 ? -4.693 14.637 26.024 1.00 90.56 301 TYR A C 1
ATOM 2325 O O . TYR A 1 301 ? -4.214 15.231 25.064 1.00 90.56 301 TYR A O 1
ATOM 2333 N N . GLN A 1 302 ? -5.726 15.135 26.711 1.00 87.69 302 GLN A N 1
ATOM 2334 C CA . GLN A 1 302 ? -6.434 16.383 26.364 1.00 87.69 302 GLN A CA 1
ATOM 2335 C C . GLN A 1 302 ? -5.539 17.625 26.202 1.00 87.69 302 GLN A C 1
ATOM 2337 O O . GLN A 1 302 ? -5.955 18.585 25.564 1.00 87.69 302 GLN A O 1
ATOM 2342 N N . SER A 1 303 ? -4.333 17.622 26.777 1.00 86.81 303 SER A N 1
ATOM 2343 C CA . SER A 1 303 ? -3.365 18.723 26.673 1.00 86.81 303 SER A CA 1
ATOM 2344 C C . SER A 1 303 ? -2.331 18.541 25.551 1.00 86.81 303 SER A C 1
ATOM 2346 O O . SER A 1 303 ? -1.492 19.419 25.364 1.00 86.81 303 SER A O 1
ATOM 2348 N N . ASP A 1 304 ? -2.329 17.404 24.845 1.00 88.75 304 ASP A N 1
ATOM 2349 C CA . ASP A 1 304 ? -1.422 17.130 23.725 1.00 88.75 304 ASP A CA 1
ATOM 2350 C C . ASP A 1 304 ? -2.141 17.354 22.391 1.00 88.75 304 ASP A C 1
ATOM 2352 O O . ASP A 1 304 ? -2.924 16.522 21.920 1.00 88.75 304 ASP A O 1
ATOM 2356 N N . ASP A 1 305 ? -1.832 18.478 21.747 1.00 86.75 305 ASP A N 1
ATOM 2357 C CA . ASP A 1 305 ? -2.500 18.896 20.516 1.00 86.75 305 ASP A CA 1
ATOM 2358 C C . ASP A 1 305 ? -2.348 17.895 19.367 1.00 86.75 305 ASP A C 1
ATOM 2360 O O . ASP A 1 305 ? -3.266 17.706 18.564 1.00 86.75 305 ASP A O 1
ATOM 2364 N N . LYS A 1 306 ? -1.197 17.220 19.278 1.00 89.00 306 LYS A N 1
ATOM 2365 C CA . LYS A 1 306 ? -0.919 16.265 18.202 1.00 89.00 306 LYS A CA 1
ATOM 2366 C C . LYS A 1 306 ? -1.777 15.014 18.378 1.00 89.00 306 LYS A C 1
ATOM 2368 O O . LYS A 1 306 ? -2.367 14.542 17.403 1.00 89.00 306 LYS A O 1
ATOM 2373 N N . ILE A 1 307 ? -1.840 14.467 19.592 1.00 90.81 307 ILE A N 1
ATOM 2374 C CA . ILE A 1 307 ? -2.650 13.280 19.894 1.00 90.81 307 ILE A CA 1
ATOM 2375 C C . ILE A 1 307 ? -4.134 13.616 19.750 1.00 90.81 307 ILE A C 1
ATOM 2377 O O . ILE A 1 307 ? -4.873 12.855 19.121 1.00 90.81 307 ILE A O 1
ATOM 2381 N N . MET A 1 308 ? -4.567 14.773 20.251 1.00 89.12 308 MET A N 1
ATOM 2382 C CA . MET A 1 308 ? -5.958 15.208 20.154 1.00 89.12 308 MET A CA 1
ATOM 2383 C C . MET A 1 308 ? -6.413 15.408 18.709 1.00 89.12 308 MET A C 1
ATOM 2385 O O . MET A 1 308 ? -7.472 14.904 18.336 1.00 89.12 308 MET A O 1
ATOM 2389 N N . GLU A 1 309 ? -5.600 16.027 17.852 1.00 87.56 309 GLU A N 1
ATOM 2390 C CA . GLU A 1 309 ? -5.879 16.166 16.416 1.00 87.56 309 GLU A CA 1
ATOM 2391 C C . GLU A 1 309 ? -6.049 14.792 15.732 1.00 87.56 309 GLU A C 1
ATOM 2393 O O . GLU A 1 309 ? -6.965 14.585 14.927 1.00 87.56 309 GLU A O 1
ATOM 2398 N N . ARG A 1 310 ? -5.196 13.811 16.063 1.00 91.44 310 ARG A N 1
ATOM 2399 C CA . ARG A 1 310 ? -5.295 12.440 15.528 1.00 91.44 310 ARG A CA 1
ATOM 2400 C C . ARG A 1 310 ? -6.513 11.689 16.051 1.00 91.44 310 ARG A C 1
ATOM 2402 O O . ARG A 1 310 ? -7.190 11.011 15.276 1.00 91.44 310 ARG A O 1
ATOM 2409 N N . THR A 1 311 ? -6.846 11.868 17.321 1.00 92.81 311 THR A N 1
ATOM 2410 C CA . THR A 1 311 ? -8.044 11.294 17.936 1.00 92.81 311 THR A CA 1
ATOM 2411 C C . THR A 1 311 ? -9.316 11.867 17.323 1.00 92.81 311 THR A C 1
ATOM 2413 O O . THR A 1 311 ? -10.186 11.115 16.882 1.00 92.81 311 THR A O 1
ATOM 2416 N N . CYS A 1 312 ? -9.383 13.189 17.165 1.00 87.88 312 CYS A N 1
ATOM 2417 C CA . CYS A 1 312 ? -10.471 13.890 16.488 1.00 87.88 312 CYS A CA 1
ATOM 2418 C C . CYS A 1 312 ? -10.653 13.405 15.045 1.00 87.88 312 CYS A C 1
ATOM 2420 O O . CYS A 1 312 ? -11.773 13.150 14.593 1.00 87.88 312 CYS A O 1
ATOM 2422 N N . ARG A 1 313 ? -9.545 13.218 14.317 1.00 89.25 313 ARG A N 1
ATOM 2423 C CA . ARG A 1 313 ? -9.555 12.647 12.967 1.00 89.25 313 ARG A CA 1
ATOM 2424 C C . ARG A 1 313 ? -10.120 11.224 12.953 1.00 89.25 313 ARG A C 1
ATOM 2426 O O . ARG A 1 313 ? -10.910 10.926 12.058 1.00 89.25 313 ARG A O 1
ATOM 2433 N N . CYS A 1 314 ? -9.748 10.375 13.908 1.00 94.25 314 CYS A N 1
ATOM 2434 C CA . CYS A 1 314 ? -10.277 9.016 14.033 1.00 94.25 314 CYS A CA 1
ATOM 2435 C C . CYS A 1 314 ? -11.795 9.029 14.259 1.00 94.25 31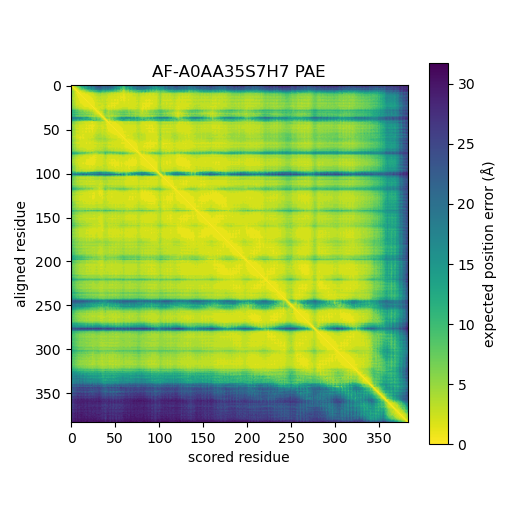4 CYS A C 1
ATOM 2437 O O . CYS A 1 314 ? -12.538 8.443 13.470 1.00 94.25 314 CYS A O 1
ATOM 2439 N N . VAL A 1 315 ? -12.264 9.805 15.245 1.00 91.62 315 VAL A N 1
ATOM 2440 C CA . VAL A 1 315 ? -13.695 9.984 15.546 1.00 91.62 315 VAL A CA 1
ATOM 2441 C C . VAL A 1 315 ? -14.462 10.463 14.312 1.00 91.62 315 VAL A C 1
ATOM 2443 O O . VAL A 1 315 ? -15.516 9.917 13.991 1.00 91.62 315 VAL A O 1
ATOM 2446 N N . ARG A 1 316 ? -13.913 11.415 13.546 1.00 85.94 316 ARG A N 1
ATOM 2447 C CA . ARG A 1 316 ? -14.521 11.870 12.286 1.00 85.94 316 ARG A CA 1
ATOM 2448 C C . ARG A 1 316 ? -14.778 10.722 11.312 1.00 85.94 316 ARG A C 1
ATOM 2450 O O . ARG A 1 316 ? -15.834 10.688 10.683 1.00 85.94 316 ARG A O 1
ATOM 2457 N N . PHE A 1 317 ? -13.815 9.822 11.128 1.00 91.25 317 PHE A N 1
ATOM 2458 C CA . PHE A 1 317 ? -13.972 8.710 10.190 1.00 91.25 317 PHE A CA 1
ATOM 2459 C C . PHE A 1 317 ? -14.854 7.589 10.745 1.00 91.25 317 PHE A C 1
ATOM 2461 O O . PHE A 1 317 ? -15.590 7.000 9.963 1.00 91.25 317 PHE A O 1
ATOM 2468 N N . ILE A 1 318 ? -14.889 7.377 12.063 1.00 92.56 318 ILE A N 1
ATOM 2469 C CA . ILE A 1 318 ? -15.888 6.514 12.717 1.00 92.56 318 ILE A CA 1
ATOM 2470 C C . ILE A 1 318 ? -17.306 7.020 12.424 1.00 92.56 318 ILE A C 1
ATOM 2472 O O . ILE A 1 318 ? -18.151 6.263 11.951 1.00 92.56 318 ILE A O 1
ATOM 2476 N N . LEU A 1 319 ? -17.555 8.317 12.632 1.00 88.44 319 LEU A N 1
ATOM 2477 C CA . LEU A 1 319 ? -18.860 8.933 12.376 1.00 88.44 319 LEU A CA 1
ATOM 2478 C C . LEU A 1 319 ? -19.250 8.857 10.896 1.00 88.44 319 LEU A C 1
ATOM 2480 O O . LEU A 1 319 ? -20.406 8.599 10.580 1.00 88.44 319 LEU A O 1
ATOM 2484 N N . ARG A 1 320 ? -18.295 9.040 9.975 1.00 87.81 320 ARG A N 1
ATOM 2485 C CA . ARG A 1 320 ? -18.544 8.877 8.531 1.00 87.81 320 ARG A CA 1
ATOM 2486 C C . ARG A 1 320 ? -18.815 7.428 8.134 1.00 87.81 320 ARG A C 1
ATOM 2488 O O . ARG A 1 320 ? -19.637 7.217 7.253 1.00 87.81 320 ARG A O 1
ATOM 2495 N N . CYS A 1 321 ? -18.139 6.469 8.763 1.00 90.25 321 CYS A N 1
ATOM 2496 C CA . CYS A 1 321 ? -18.350 5.043 8.530 1.00 90.25 321 CYS A CA 1
ATOM 2497 C C . CYS A 1 321 ? -19.762 4.631 8.975 1.00 90.25 321 CYS A C 1
ATOM 2499 O O . CYS A 1 321 ? -20.505 4.070 8.183 1.00 90.25 321 CYS A O 1
ATOM 2501 N N . LEU A 1 322 ? -20.171 4.992 10.199 1.00 88.81 322 LEU A N 1
ATOM 2502 C CA . LEU A 1 322 ? -21.492 4.636 10.733 1.00 88.81 322 LEU A CA 1
ATOM 2503 C C . LEU A 1 322 ? -22.646 5.483 10.171 1.00 88.81 322 LEU A C 1
ATOM 2505 O O . LEU A 1 322 ? -23.789 5.027 10.151 1.00 88.81 322 LEU A O 1
ATOM 2509 N N . GLY A 1 323 ? -22.399 6.734 9.774 1.00 85.44 323 GLY A N 1
ATOM 2510 C CA . GLY A 1 323 ? -23.443 7.662 9.337 1.00 85.44 323 GLY A CA 1
ATOM 2511 C C . GLY A 1 323 ? -24.566 7.798 10.373 1.00 85.44 323 GLY A C 1
ATOM 2512 O O . GLY A 1 323 ? -24.328 8.116 11.534 1.00 85.44 323 GLY A O 1
ATOM 2513 N N . LYS A 1 324 ? -25.809 7.513 9.968 1.00 82.06 324 LYS A N 1
ATOM 2514 C CA . LYS A 1 324 ? -27.004 7.582 10.836 1.00 82.06 324 LYS A CA 1
ATOM 2515 C C . LYS A 1 324 ? -27.011 6.579 12.003 1.00 82.06 324 LYS A C 1
ATOM 2517 O O . LYS A 1 324 ? -27.783 6.750 12.942 1.00 82.06 324 LYS A O 1
ATOM 2522 N N . TYR A 1 325 ? -26.176 5.539 11.957 1.00 85.75 325 TYR A N 1
ATOM 2523 C CA . TYR A 1 325 ? -26.121 4.493 12.985 1.00 85.75 325 TYR A CA 1
ATOM 2524 C C . TYR A 1 325 ? -25.239 4.873 14.185 1.00 85.75 325 TYR A C 1
ATOM 2526 O O . TYR A 1 325 ? -25.114 4.098 15.125 1.00 85.75 325 TYR A O 1
ATOM 2534 N N . SER A 1 326 ? -24.662 6.079 14.208 1.00 84.00 326 SER A N 1
ATOM 2535 C CA . SER A 1 326 ? -23.840 6.565 15.324 1.00 84.00 326 SER A CA 1
ATOM 2536 C C . SER A 1 326 ? -24.644 6.995 16.561 1.00 84.00 326 SER A C 1
ATOM 2538 O O . SER A 1 326 ? -24.083 7.615 17.462 1.00 84.00 326 SER A O 1
ATOM 2540 N N . TYR A 1 327 ? -25.956 6.741 16.615 1.00 80.31 327 TYR A N 1
ATOM 2541 C CA . TYR A 1 327 ? -26.834 7.255 17.673 1.00 80.31 327 TYR A CA 1
ATOM 2542 C C . TYR A 1 327 ? -26.437 6.775 19.076 1.00 80.31 327 TYR A C 1
ATOM 2544 O O . TYR A 1 327 ? -26.603 7.527 20.035 1.00 80.31 327 TYR A O 1
ATOM 2552 N N . SER A 1 328 ? -25.873 5.568 19.198 1.00 80.69 328 SER A N 1
ATOM 2553 C CA . SER A 1 328 ? -25.462 4.987 20.481 1.00 80.69 328 SER A CA 1
ATOM 2554 C C . SER A 1 328 ? -24.301 5.733 21.141 1.00 80.69 328 SER A C 1
ATOM 2556 O O . SER A 1 328 ? -24.214 5.771 22.365 1.00 80.69 328 SER A O 1
ATOM 2558 N N . ILE A 1 329 ? -23.454 6.395 20.348 1.00 82.69 329 ILE A N 1
ATOM 2559 C CA . ILE A 1 329 ? -22.294 7.152 20.838 1.00 82.69 329 ILE A CA 1
ATOM 2560 C C . ILE A 1 329 ? -22.549 8.664 20.930 1.00 82.69 329 ILE A C 1
ATOM 2562 O O . ILE A 1 329 ? -21.700 9.390 21.442 1.00 82.69 329 ILE A O 1
ATOM 2566 N N . LEU A 1 330 ? -23.710 9.166 20.480 1.00 77.12 330 LEU A N 1
ATOM 2567 C CA . LEU A 1 330 ? -23.991 10.610 20.424 1.00 77.12 330 LEU A CA 1
ATOM 2568 C C . LEU A 1 330 ? -23.912 11.296 21.791 1.00 77.12 330 LEU A C 1
ATOM 2570 O O . LEU A 1 330 ? -23.363 12.390 21.879 1.00 77.12 330 LEU A O 1
ATOM 2574 N N . THR A 1 331 ? -24.440 10.678 22.849 1.00 74.31 331 THR A N 1
ATOM 2575 C CA . THR A 1 331 ? -24.457 11.290 24.187 1.00 74.31 331 THR A CA 1
ATOM 2576 C C . THR A 1 331 ? -23.041 11.487 24.728 1.00 74.31 331 THR A C 1
ATOM 2578 O O . THR A 1 331 ? -22.697 12.581 25.163 1.00 74.31 331 THR A O 1
ATOM 2581 N N . SER A 1 332 ? -22.193 10.459 24.630 1.00 77.12 332 SER A N 1
ATOM 2582 C CA . SER A 1 332 ? -20.794 10.528 25.074 1.00 77.12 332 SER A CA 1
ATOM 2583 C C . SER A 1 332 ? -19.923 11.373 24.133 1.00 77.12 332 SER A C 1
ATOM 2585 O O . SER A 1 332 ? -18.978 12.026 24.574 1.00 77.12 332 SER A O 1
ATOM 2587 N N . LEU A 1 333 ? -20.275 11.455 22.844 1.00 76.75 333 LEU A N 1
ATOM 2588 C CA . LEU A 1 333 ? -19.611 12.348 21.897 1.00 76.75 333 LEU A CA 1
ATOM 2589 C C . LEU A 1 333 ? -19.666 13.805 22.364 1.00 76.75 333 LEU A C 1
ATOM 2591 O O . LEU A 1 333 ? -18.669 14.499 22.217 1.00 76.75 333 LEU A O 1
ATOM 2595 N N . VAL A 1 334 ? -20.770 14.268 22.964 1.00 70.94 334 VAL A N 1
ATOM 2596 C CA . VAL A 1 334 ? -20.878 15.646 23.486 1.00 70.94 334 VAL A CA 1
ATOM 2597 C C . VAL A 1 334 ? -19.787 15.952 24.518 1.00 70.94 334 VAL A C 1
ATOM 2599 O O . VAL A 1 334 ? -19.230 17.050 24.521 1.00 70.94 334 VAL A O 1
ATOM 2602 N N . GLU A 1 335 ? -19.444 14.987 25.370 1.00 70.56 335 GLU A N 1
ATOM 2603 C CA . GLU A 1 335 ? -18.398 15.153 26.383 1.00 70.56 335 GLU A CA 1
ATOM 2604 C C . GLU A 1 335 ? -17.008 15.223 25.744 1.00 70.56 335 GLU A C 1
ATOM 2606 O O . GLU A 1 335 ? -16.241 16.138 26.044 1.00 70.56 335 GLU A O 1
ATOM 2611 N N . ILE A 1 336 ? -16.716 14.334 24.787 1.00 73.25 336 ILE A N 1
ATOM 2612 C CA . ILE A 1 336 ? -15.467 14.370 24.008 1.00 73.25 336 ILE A CA 1
ATOM 2613 C C . ILE A 1 336 ? -15.340 15.694 23.251 1.00 73.25 336 ILE A C 1
ATOM 2615 O O . ILE A 1 336 ? -14.266 16.296 23.224 1.00 73.25 336 ILE A O 1
ATOM 2619 N N . VAL A 1 337 ? -16.440 16.185 22.674 1.00 68.69 337 VAL A N 1
ATOM 2620 C CA . VAL A 1 337 ? -16.474 17.472 21.976 1.00 68.69 337 VAL A CA 1
ATOM 2621 C C . VAL A 1 337 ? -16.095 18.601 22.906 1.00 68.69 337 VAL A C 1
ATOM 2623 O O . VAL A 1 337 ? -15.247 19.410 22.549 1.00 68.69 337 VAL A O 1
ATOM 2626 N N . ARG A 1 338 ? -16.686 18.645 24.101 1.00 69.88 338 ARG A N 1
ATOM 2627 C CA . ARG A 1 338 ? -16.415 19.699 25.078 1.00 69.88 338 ARG A CA 1
ATOM 2628 C C . ARG A 1 338 ? -14.926 19.801 25.414 1.00 69.88 338 ARG A C 1
ATOM 2630 O O . ARG A 1 338 ? -14.425 20.912 25.548 1.00 69.88 338 ARG A O 1
ATOM 2637 N N . LEU A 1 339 ? -14.238 18.665 25.514 1.00 68.62 339 LEU A N 1
ATOM 2638 C CA . LEU A 1 339 ? -12.797 18.597 25.777 1.00 68.62 339 LEU A CA 1
ATOM 2639 C C . LEU A 1 339 ? -11.938 18.903 24.537 1.00 68.62 339 LEU A C 1
ATOM 2641 O O . LEU A 1 339 ? -10.777 19.266 24.676 1.00 68.62 339 LEU A O 1
ATOM 2645 N N . SER A 1 340 ? -12.510 18.805 23.333 1.00 67.56 340 SER A N 1
ATOM 2646 C CA . SER A 1 340 ? -11.788 18.900 22.053 1.00 67.56 340 SER A CA 1
ATOM 2647 C C . SER A 1 340 ? -12.130 20.152 21.224 1.00 67.56 340 SER A C 1
ATOM 2649 O O . SER A 1 340 ? -11.727 20.249 20.065 1.00 67.56 340 SER A O 1
ATOM 2651 N N . ILE A 1 341 ? -12.882 21.114 21.781 1.00 63.28 341 ILE A N 1
ATOM 2652 C CA . ILE A 1 341 ? -13.404 22.305 21.071 1.00 63.28 341 ILE A CA 1
ATOM 2653 C C . ILE A 1 341 ? -12.303 23.158 20.417 1.00 63.28 341 ILE A C 1
ATOM 2655 O O . ILE A 1 341 ? -12.557 23.799 19.398 1.00 63.28 341 ILE A O 1
ATOM 2659 N N . SER A 1 342 ? -11.086 23.142 20.961 1.00 62.12 342 SER A N 1
ATOM 2660 C CA . SER A 1 342 ? -9.952 23.917 20.443 1.00 62.12 342 SER A CA 1
ATOM 2661 C C . SER A 1 342 ? -9.366 23.369 19.129 1.00 62.12 342 SER A C 1
ATOM 2663 O O . SER A 1 342 ? -8.575 24.057 18.488 1.00 62.12 342 SER A O 1
ATOM 2665 N N . TYR A 1 343 ? -9.746 22.160 18.690 1.00 62.97 343 TYR A N 1
ATOM 2666 C CA . TYR A 1 343 ? -9.115 21.476 17.553 1.00 62.97 343 TYR A CA 1
ATOM 2667 C C . TYR A 1 343 ? -9.908 21.620 16.244 1.00 62.97 343 TYR A C 1
ATOM 2669 O O . TYR A 1 343 ? -11.019 21.112 16.083 1.00 62.97 343 TYR A O 1
ATOM 2677 N N . PHE A 1 344 ? -9.304 22.287 15.255 1.00 53.81 344 PHE A N 1
ATOM 2678 C CA . PHE A 1 344 ? -9.937 22.675 13.985 1.00 53.81 344 PHE A CA 1
ATOM 2679 C C . PHE A 1 344 ? -10.445 21.491 13.136 1.00 53.81 344 PHE A C 1
ATOM 2681 O O . PHE A 1 344 ? -11.514 21.570 12.521 1.00 53.81 344 PHE A O 1
ATOM 2688 N N . SER A 1 345 ? -9.722 20.364 13.111 1.00 53.19 345 SER A N 1
ATOM 2689 C CA . SER A 1 345 ? -10.130 19.167 12.355 1.00 53.19 345 SER A CA 1
ATOM 2690 C C . SER A 1 345 ? -11.463 18.590 12.832 1.00 53.19 345 SER A C 1
ATOM 2692 O O . SER A 1 345 ? -12.253 18.081 12.026 1.00 53.19 345 SER A O 1
ATOM 2694 N N . PHE A 1 346 ? -11.748 18.734 14.122 1.00 53.38 346 PHE A N 1
ATOM 2695 C CA . PHE A 1 346 ? -12.976 18.293 14.753 1.00 53.38 346 PHE A CA 1
ATOM 2696 C C . PHE A 1 346 ? -14.169 19.160 14.327 1.00 53.38 346 PHE A C 1
ATOM 2698 O O . PHE A 1 346 ? -15.215 18.625 13.958 1.00 53.38 346 PHE A O 1
ATOM 2705 N N . LEU A 1 347 ? -13.974 20.478 14.206 1.00 51.41 347 LEU A N 1
ATOM 2706 C CA . LEU A 1 347 ? -14.996 21.436 13.757 1.00 51.41 347 LEU A CA 1
ATOM 2707 C C . LEU A 1 347 ? -15.494 21.148 12.331 1.00 51.41 347 LEU A C 1
ATOM 2709 O O . LEU A 1 347 ? -16.693 21.214 12.059 1.00 51.41 347 LEU A O 1
ATOM 2713 N N . SER A 1 348 ? -14.595 20.724 11.434 1.00 53.69 348 SER A N 1
ATOM 2714 C CA . SER A 1 348 ? -14.952 20.308 10.065 1.00 53.69 348 SER A CA 1
ATOM 2715 C C . SER A 1 348 ? -15.820 19.041 9.998 1.00 53.69 348 SER A C 1
ATOM 2717 O O . SER A 1 348 ? -16.415 18.742 8.966 1.00 53.69 348 SER A O 1
ATOM 2719 N N . SER A 1 349 ? -15.878 18.262 11.081 1.00 51.56 349 SER A N 1
ATOM 2720 C CA . SER A 1 349 ? -16.678 17.031 11.171 1.00 51.56 349 SER A CA 1
ATOM 2721 C C . SER A 1 349 ? -18.133 17.334 11.521 1.00 51.56 349 SER A C 1
ATOM 2723 O O . SER A 1 349 ? -19.041 16.640 11.061 1.00 51.56 349 SER A O 1
ATOM 2725 N N . PHE A 1 350 ? -18.360 18.408 12.284 1.00 53.97 350 PHE A N 1
ATOM 2726 C CA . PHE A 1 350 ? -19.685 18.857 12.711 1.00 53.97 350 PHE A CA 1
ATOM 2727 C C . PHE A 1 350 ? -20.495 19.526 11.611 1.00 53.97 350 PHE A C 1
ATOM 2729 O O . PHE A 1 350 ? -21.709 19.607 11.739 1.00 53.97 350 PHE A O 1
ATOM 2736 N N . THR A 1 351 ? -19.879 19.935 10.502 1.00 49.03 351 THR A N 1
ATOM 2737 C CA . THR A 1 351 ? -20.628 20.387 9.320 1.00 49.03 351 THR A CA 1
ATOM 2738 C C . THR A 1 351 ? -21.324 19.230 8.592 1.00 49.03 351 THR A C 1
ATOM 2740 O O . THR A 1 351 ? -22.256 19.470 7.832 1.00 49.03 351 THR A O 1
ATOM 2743 N N . ILE A 1 352 ? -20.926 17.973 8.851 1.00 44.78 352 ILE A N 1
ATOM 2744 C CA . ILE A 1 352 ? -21.474 16.773 8.192 1.00 44.78 352 ILE A CA 1
ATOM 2745 C C . ILE A 1 352 ? -22.567 16.096 9.036 1.00 44.78 352 ILE A C 1
ATOM 2747 O O . ILE A 1 352 ? -23.520 15.558 8.478 1.00 44.78 352 ILE A O 1
ATOM 2751 N N . LEU A 1 353 ? -22.491 16.169 10.372 1.00 47.31 353 LEU A N 1
ATOM 2752 C CA . LEU A 1 353 ? -23.549 15.685 11.275 1.00 47.31 353 LEU A CA 1
ATOM 2753 C C . LEU A 1 353 ? -24.976 16.219 10.982 1.00 47.31 353 LEU A C 1
ATOM 2755 O O . LEU A 1 353 ? -25.913 15.422 11.085 1.00 47.31 353 LEU A O 1
ATOM 2759 N N . PRO A 1 354 ? -25.183 17.499 10.590 1.00 46.97 354 PRO A N 1
ATOM 2760 C CA . PRO A 1 354 ? -26.501 18.034 10.248 1.00 46.97 354 PRO A CA 1
ATOM 2761 C C . PRO A 1 354 ? -27.223 17.248 9.151 1.00 46.97 354 PRO A C 1
ATOM 2763 O O . PRO A 1 354 ? -28.449 17.224 9.127 1.00 46.97 354 PRO A O 1
ATOM 2766 N N . ILE A 1 355 ? -26.477 16.589 8.258 1.00 47.44 355 ILE A N 1
ATOM 2767 C CA . ILE A 1 355 ? -27.030 15.868 7.105 1.00 47.44 355 ILE A CA 1
ATOM 2768 C C . ILE A 1 355 ? -27.658 14.527 7.528 1.00 47.44 355 ILE A C 1
ATOM 2770 O O . ILE A 1 355 ? -28.583 14.054 6.873 1.00 47.44 355 ILE A O 1
ATOM 2774 N N . TYR A 1 356 ? -27.207 13.920 8.633 1.00 46.00 356 TYR A N 1
ATOM 2775 C CA . TYR A 1 356 ? -27.546 12.527 8.971 1.00 46.00 356 TYR A CA 1
ATOM 2776 C C . TYR A 1 356 ? -28.450 12.347 10.201 1.00 46.00 356 TYR A C 1
ATOM 2778 O O . TYR A 1 356 ? -28.972 11.252 10.404 1.00 46.00 356 TYR A O 1
ATOM 2786 N N . CYS A 1 357 ? -28.664 13.380 11.024 1.00 46.84 357 CYS A N 1
ATOM 2787 C CA . CYS A 1 357 ? -29.418 13.261 12.281 1.00 46.84 357 CYS A CA 1
ATOM 2788 C C . CYS A 1 357 ? -30.320 14.478 12.552 1.00 46.84 357 CYS A C 1
ATOM 2790 O O . CYS A 1 357 ? -30.138 15.184 13.536 1.00 46.84 357 CYS A O 1
ATOM 2792 N N . ALA A 1 358 ? -31.323 14.720 11.702 1.00 44.69 358 ALA A N 1
ATOM 2793 C CA . ALA A 1 358 ? -32.187 15.908 11.772 1.00 44.69 358 ALA A CA 1
ATOM 2794 C C . ALA A 1 358 ? -32.922 16.115 13.119 1.00 44.69 358 ALA A C 1
ATOM 2796 O O . ALA A 1 358 ? -33.223 17.250 13.478 1.00 44.69 358 ALA A O 1
ATOM 2797 N N . GLN A 1 359 ? -33.196 15.054 13.887 1.00 43.06 359 GLN A N 1
ATOM 2798 C CA . GLN A 1 359 ? -34.062 15.136 15.076 1.00 43.06 359 GLN A CA 1
ATOM 2799 C C . GLN A 1 359 ? -33.300 15.327 16.400 1.00 43.06 359 GLN A C 1
ATOM 2801 O O . GLN A 1 359 ? -33.781 16.033 17.282 1.00 43.06 359 GLN A O 1
ATOM 2806 N N . SER A 1 360 ? -32.076 14.799 16.514 1.00 47.16 360 SER A N 1
ATOM 2807 C CA . SER A 1 360 ? -31.181 15.014 17.672 1.00 47.16 360 SER A CA 1
ATOM 2808 C C . SER A 1 360 ? -30.281 16.251 17.510 1.00 47.16 360 SER A C 1
ATOM 2810 O O . SER A 1 360 ? -29.567 16.642 18.434 1.00 47.16 360 SER A O 1
ATOM 2812 N N . PHE A 1 361 ? -30.313 16.875 16.327 1.00 49.66 361 PHE A N 1
ATOM 2813 C CA . PHE A 1 361 ? -29.485 18.018 15.951 1.00 49.66 361 PHE A CA 1
ATOM 2814 C C . PHE A 1 361 ? -29.791 19.279 16.757 1.00 49.66 361 PHE A C 1
ATOM 2816 O O . PHE A 1 361 ? -28.865 20.015 17.068 1.00 49.66 361 PHE A O 1
ATOM 2823 N N . LEU A 1 362 ? -31.046 19.532 17.142 1.00 46.03 362 LEU A N 1
ATOM 2824 C CA . LEU A 1 362 ? -31.406 20.782 17.821 1.00 46.03 362 LEU A CA 1
ATOM 2825 C C . LEU A 1 362 ? -30.672 20.938 19.163 1.00 46.03 362 LEU A C 1
ATOM 2827 O O . LEU A 1 362 ? -30.138 22.003 19.463 1.00 46.03 362 LEU A O 1
ATOM 2831 N N . THR A 1 363 ? -30.584 19.859 19.941 1.00 49.47 363 THR A N 1
ATOM 2832 C CA . THR A 1 363 ? -29.938 19.849 21.260 1.00 49.47 363 THR A CA 1
ATOM 2833 C C . THR A 1 363 ? -28.421 19.972 21.139 1.00 49.47 363 THR A C 1
ATOM 2835 O O . THR A 1 363 ? -27.809 20.760 21.862 1.00 49.47 363 THR A O 1
ATOM 2838 N N . LEU A 1 364 ? -27.826 19.253 20.178 1.00 51.41 364 LEU A N 1
ATOM 2839 C CA . LEU A 1 364 ? -26.394 19.311 19.878 1.00 51.41 364 LEU A CA 1
ATOM 2840 C C . LEU A 1 364 ? -25.993 20.688 19.320 1.00 51.41 364 LEU A C 1
ATOM 2842 O O . LEU A 1 364 ? -25.008 21.271 19.751 1.00 51.41 364 LEU A O 1
ATOM 2846 N N . PHE A 1 365 ? -26.777 21.251 18.403 1.00 50.81 365 PHE A N 1
ATOM 2847 C CA . PHE A 1 365 ? -26.530 22.558 17.796 1.00 50.81 365 PHE A CA 1
ATOM 2848 C C . PHE A 1 365 ? -26.648 23.695 18.824 1.00 50.81 365 PHE A C 1
ATOM 2850 O O . PHE A 1 365 ? -25.782 24.568 18.879 1.00 50.81 365 PHE A O 1
ATOM 2857 N N . LEU A 1 366 ? -27.654 23.653 19.705 1.00 50.28 366 LEU A N 1
ATOM 2858 C CA . LEU A 1 366 ? -27.830 24.650 20.769 1.00 50.28 366 LEU A CA 1
ATOM 2859 C C . LEU A 1 366 ? -26.726 24.590 21.838 1.00 50.28 366 LEU A C 1
ATOM 2861 O O . LEU A 1 366 ? -26.291 25.641 22.304 1.00 50.28 366 LEU A O 1
ATOM 2865 N N . HIS A 1 367 ? -26.248 23.396 22.212 1.00 51.41 367 HIS A N 1
ATOM 2866 C CA . HIS A 1 367 ? -25.219 23.245 23.253 1.00 51.41 367 HIS A CA 1
ATOM 2867 C C . HIS A 1 367 ? -23.776 23.298 22.733 1.00 51.41 367 HIS A C 1
ATOM 2869 O O . HIS A 1 367 ? -22.881 23.608 23.513 1.00 51.41 367 HIS A O 1
ATOM 2875 N N . ILE A 1 368 ? -23.532 23.011 21.448 1.00 51.75 368 ILE A N 1
ATOM 2876 C CA . ILE A 1 368 ? -22.180 22.901 20.871 1.00 51.75 368 ILE A CA 1
ATOM 2877 C C . ILE A 1 368 ? -21.913 24.006 19.845 1.00 51.75 368 ILE A C 1
ATOM 2879 O O . ILE A 1 368 ? -20.925 24.727 19.972 1.00 51.75 368 ILE A O 1
ATOM 2883 N N . ALA A 1 369 ? -22.795 24.195 18.855 1.00 48.44 369 ALA A N 1
ATOM 2884 C CA . ALA A 1 369 ? -22.560 25.151 17.768 1.00 48.44 369 ALA A CA 1
ATOM 2885 C C . ALA A 1 369 ? -22.715 26.617 18.219 1.00 48.44 369 ALA A C 1
ATOM 2887 O O . ALA A 1 369 ? -21.970 27.483 17.760 1.00 48.44 369 ALA A O 1
ATOM 2888 N N . LEU A 1 370 ? -23.627 26.905 19.156 1.00 48.22 370 LEU A N 1
ATOM 2889 C CA . LEU A 1 370 ? -23.838 28.255 19.700 1.00 48.22 370 LEU A CA 1
ATOM 2890 C C . LEU A 1 370 ? -22.631 28.790 20.513 1.00 48.22 370 LEU A C 1
ATOM 2892 O O . LEU A 1 370 ? -22.185 29.910 20.238 1.00 48.22 370 LEU A O 1
ATOM 2896 N N . PRO A 1 371 ? -22.052 28.036 21.476 1.00 52.19 371 PRO A N 1
ATOM 2897 C CA . PRO A 1 371 ? -20.816 28.454 22.140 1.00 52.19 371 PRO A CA 1
ATOM 2898 C C . PRO A 1 371 ? -19.610 28.480 21.194 1.00 52.19 371 PRO A C 1
ATOM 2900 O O . PRO A 1 371 ? -18.770 29.370 21.318 1.00 52.19 371 PRO A O 1
ATOM 2903 N N . MET A 1 372 ? -19.543 27.572 20.214 1.00 48.75 372 MET A N 1
ATOM 2904 C CA . MET A 1 372 ? -18.500 27.576 19.185 1.00 48.75 372 MET A CA 1
ATOM 2905 C C . MET A 1 372 ? -18.516 28.837 18.314 1.00 48.75 372 MET A C 1
ATOM 2907 O O . MET A 1 372 ? -17.467 29.444 18.114 1.00 48.75 372 MET A O 1
ATOM 2911 N N . MET A 1 373 ? -19.686 29.263 17.817 1.00 47.09 373 MET A N 1
ATOM 2912 C CA . MET A 1 373 ? -19.796 30.509 17.049 1.00 47.09 373 MET A CA 1
ATOM 2913 C C . MET A 1 373 ? -19.431 31.728 17.901 1.00 47.09 373 MET A C 1
ATOM 2915 O O . MET A 1 373 ? -18.789 32.647 17.401 1.00 47.09 373 MET A O 1
ATOM 2919 N N . ARG A 1 374 ? -19.755 31.714 19.203 1.00 47.19 374 ARG A N 1
ATOM 2920 C CA . ARG A 1 374 ? -19.278 32.732 20.154 1.00 47.19 374 ARG A CA 1
ATOM 2921 C C . ARG A 1 374 ? -17.755 32.742 20.285 1.00 47.19 374 ARG A C 1
ATOM 2923 O O . ARG A 1 374 ? -17.173 33.818 20.249 1.00 47.19 374 ARG A O 1
ATOM 2930 N N . HIS A 1 375 ? -17.107 31.585 20.413 1.00 46.56 375 HIS A N 1
ATOM 2931 C CA . HIS A 1 375 ? -15.648 31.502 20.544 1.00 46.56 375 HIS A CA 1
ATOM 2932 C C . HIS A 1 375 ? -14.928 31.953 19.261 1.00 46.56 375 HIS A C 1
ATOM 2934 O O . HIS A 1 375 ? -13.949 32.690 19.329 1.00 46.56 375 HIS A O 1
ATOM 2940 N N . PHE A 1 376 ? -15.470 31.601 18.089 1.00 40.59 376 PHE A N 1
ATOM 2941 C CA . PHE A 1 376 ? -14.957 32.045 16.789 1.00 40.59 376 PHE A CA 1
ATOM 2942 C C . PHE A 1 376 ? -15.103 33.564 16.602 1.00 40.59 376 PHE A C 1
ATOM 2944 O O . PHE A 1 376 ? -14.162 34.221 16.166 1.00 40.59 376 PHE A O 1
ATOM 2951 N N . LEU A 1 377 ? -16.242 34.147 17.000 1.00 43.12 377 LEU A N 1
ATOM 2952 C CA . LEU A 1 377 ? -16.450 35.602 17.008 1.00 43.12 377 LEU A CA 1
ATOM 2953 C C . LEU A 1 377 ? -15.493 36.320 17.972 1.00 43.12 377 LEU A C 1
ATOM 2955 O O . LEU A 1 377 ? -14.969 37.368 17.619 1.00 43.12 377 LEU A O 1
ATOM 2959 N N . ILE A 1 378 ? -15.222 35.753 19.151 1.00 47.44 378 ILE A N 1
ATOM 2960 C CA . ILE A 1 378 ? -14.299 36.334 20.142 1.00 47.44 378 ILE A CA 1
ATOM 2961 C C . ILE A 1 378 ? -12.844 36.306 19.643 1.00 47.44 378 ILE A C 1
ATOM 2963 O O . ILE A 1 378 ? -12.149 37.309 19.768 1.00 47.44 378 ILE A O 1
ATOM 2967 N N . LEU A 1 379 ? -12.396 35.208 19.024 1.00 40.44 379 LEU A N 1
ATOM 2968 C CA . LEU A 1 379 ? -11.049 35.100 18.439 1.00 40.44 379 LEU A CA 1
ATOM 2969 C C . LEU A 1 379 ? -10.869 35.957 17.174 1.00 40.44 379 LEU A C 1
ATOM 2971 O O . LEU A 1 379 ? -9.757 36.367 16.872 1.00 40.44 379 LEU A O 1
ATOM 2975 N N . SER A 1 380 ? -11.952 36.268 16.455 1.00 39.06 380 SER A N 1
ATOM 2976 C CA . SER A 1 380 ? -11.927 37.168 15.287 1.00 39.06 380 SER A CA 1
ATOM 2977 C C . SER A 1 380 ? -11.921 38.658 15.663 1.00 39.06 380 SER A C 1
ATOM 2979 O O . SER A 1 380 ? -11.742 39.507 14.792 1.00 39.06 380 SER A O 1
ATOM 2981 N N . LEU A 1 381 ? -12.175 38.986 16.936 1.00 40.59 381 LEU A N 1
ATOM 2982 C CA . LEU A 1 381 ? -12.328 40.354 17.447 1.00 40.59 381 LEU A CA 1
ATOM 2983 C C . LEU A 1 381 ? -11.134 40.841 18.283 1.00 40.59 381 LEU A C 1
ATOM 2985 O O . LEU A 1 381 ? -11.139 41.997 18.706 1.00 40.59 381 LEU A O 1
ATOM 2989 N N . HIS A 1 382 ? -10.110 40.011 18.494 1.00 34.03 382 HIS A N 1
ATOM 2990 C CA . HIS A 1 382 ? -8.835 40.454 19.056 1.00 34.03 382 HIS A CA 1
ATOM 2991 C C . HIS A 1 382 ? -7.730 40.359 17.990 1.00 34.03 382 HIS A C 1
ATOM 2993 O O . HIS A 1 382 ? -7.440 39.246 17.554 1.00 34.03 382 HIS A O 1
ATOM 2999 N N . PRO A 1 383 ? -7.176 41.502 17.533 1.00 37.16 383 PRO A N 1
ATOM 3000 C CA . PRO A 1 383 ? -6.110 41.542 16.532 1.00 37.16 383 PRO A CA 1
ATOM 3001 C C . PRO A 1 383 ? -4.766 41.030 17.053 1.00 37.16 383 PRO A C 1
ATOM 3003 O O . PRO A 1 383 ? -4.518 41.148 18.278 1.00 37.16 383 PRO A O 1
#

Secondary structure (DSSP, 8-state):
-HHHHHHHHHHHHHHHHHHHHHHHTPPPTTS-TT----TTSHHHHHHHHHHHHHHHHHHHH-HHHHHHHHHHHHTSTT--HHHHHHHHHHHHHHGGGS--SS-HHHHHHHHHHHT--TTS-HHHHHHHHHHHHHTHHHHHH-GGGHHHHHHHHHHHHTSTTTHHHHHHHHHHHHHHSHHHHGGGHHHHHHHHHHTTTTT--HHHHHHHHHHHHHHHTTS-HHHHHHHHHHHHHHHHHHHHHHHHH----STTSTT-HHHHHHHHHHHHHH------TTPPPTTHHHHHHHHHHHHHHHHHHTT-HHHHHHHHHHHHHHHHHHGGGGGGGHHHHHHHHHHHTT-HHHHHHHTTHHHH-TTTHHHHIIIIIHHHHHHHHHHTS--

pLDDT: mean 86.4, std 15.53, range [34.03, 98.19]

Nearest PDB structures (foldseek):
  4c0o-assembly2_B  TM=9.119E-01  e=7.800E-19  Homo sapiens
  4c0o-assembly1_A  TM=9.175E-01  e=1.783E-18  Homo sapiens
  8cmk-assembly1_A  TM=8.599E-01  e=5.922E-19  Homo sapiens
  4c0p-assembly4_D  TM=8.935E-01  e=1.553E-17  Homo sapiens
  4c0q-assembly1_A  TM=9.021E-01  e=2.006E-16  Homo sapiens

Radius of gyration: 24.53 Å; Cα contacts (8 Å, |Δi|>4): 434; chains: 1; bounding box: 63×59×69 Å

Sequence (383 aa):
MECVENVRIFKPYITKLISHLCVHCRLDEDVNKDTVPGEKEEFGQFRKTVKEVLRDVIFIVGSLEVFGELYSNICKPNLSWNENEACLFVMHAVAPSIRTDESKLLQIAVPVLLSIPPDTHCAVRATTLDLIGELAEWIDNHHDVLDTVLQFILDGLKIQSVASHAAKAVQKVCQKCRKRMAPHFDGLLQIIQSADQLSVSNDAIVGLLKGAAEVLSQLPHDKVTAGMRGLVQLHITPLLELTQNSHLGKAGTSGDPALWMDRLTALFRSCSIELDGGQSHPCQPVVEELWPVIAAVVTTYQSDDKIMERTCRCVRFILRCLGKYSYSILTSLVEIVRLSISYFSFLSSFTILPIYCAQSFLTLFLHIALPMMRHFLILSLHP

InterPro domains:
  IPR011989 Armadillo-like helical [G3DSA:1.25.10.10] (2-368)
  IPR016024 Armadillo-type fold [SSF48371] (5-350)
  IPR051345 Importin beta-like nuclear transport receptors [PTHR12363] (8-337)
  IPR057942 Transportin-3/Importin-13, third TPR domain [PF24140] (110-191)
  IPR058537 Transportin-3/Importin-13, fourth TPR domain [PF24139] (281-337)

Foldseek 3Di:
DVVLVVLVVCQVVVVVVLVVLLVLLFDDLPPDLLDADDCPDPSNVVLVVSLVVCCVCVVSHPLLVLLLVLLVVLPDPPQRLRSNLSSLSSNLSSLLVDDLPDPPVCVVRVVVLLPPDLSRRLSNLLSSLSSLLSCLLNCLVVVVCVVSNLVSLVSQLQRQNRNQSSLSSLLSNLVNNLLSCLVVLVVLLVCLLCVVVSNHALVSSLSSLLSSLSSLLNDDLVSSLVSLLSQLVSLLVLLVVCLVVVDADPPRDSRHLLSSLSSLLSNLQRHAHDDDPPDAHSCLVVCVVCVVSLVSQCVSCLVPLSSLLSSLSSVLSNCVRRQLNCPVCVVVVLVSCVSNLVHPSNVVSVVRNCVRCVPCCVVCCVSRVVVSVVVVVVVVPDD

Solvent-accessible surface area (backbone atoms only — not comparable to full-atom values): 20426 Å² total; per-residue (Å²): 110,69,71,63,52,52,33,63,69,45,23,65,59,51,51,50,47,51,55,51,51,35,61,72,52,40,57,70,85,83,60,58,54,69,50,51,85,50,67,85,40,73,69,30,43,50,46,52,50,50,36,53,52,45,57,76,51,34,78,50,70,33,35,61,59,55,41,50,54,37,50,56,54,62,71,41,85,88,63,50,68,34,61,39,29,15,37,40,46,51,38,37,42,36,43,74,68,43,73,62,87,76,48,67,63,52,70,59,46,50,61,55,65,66,61,59,63,88,88,51,44,31,40,40,54,28,39,46,31,45,29,55,21,51,41,16,64,41,40,53,76,42,60,88,50,44,67,59,52,50,50,50,36,54,57,30,37,74,36,58,73,24,9,35,33,18,34,45,18,52,15,36,34,23,66,54,24,21,76,77,39,39,88,46,43,70,61,53,51,53,51,60,73,44,30,79,79,35,59,35,43,67,72,27,50,36,39,33,38,27,14,49,22,43,15,40,47,64,45,59,59,76,54,29,31,54,52,51,37,62,59,52,54,75,43,47,60,59,48,53,57,41,52,75,65,68,64,75,40,62,83,83,38,94,44,17,67,43,47,49,29,49,39,54,25,29,30,33,62,39,32,61,76,91,75,67,93,91,64,83,60,48,60,48,66,46,48,64,69,46,44,65,57,54,51,44,48,48,68,68,38,60,86,38,68,70,43,44,51,33,47,37,50,22,52,44,24,45,45,63,50,46,47,66,65,43,64,87,51,48,72,62,44,54,57,55,43,70,69,43,70,92,39,68,75,42,57,68,43,60,72,54,50,65,79,55,37,78,82,66,36,61,63,50,41,61,72,48,51,51,58,47,53,50,51,53,53,53,62,74,69,58,133

Mean predicted aligned error: 8.03 Å

Organism: Geodia barretti (NCBI:txid519541)